Protein AF-A0A1F9V7P7-F1 (afdb_monomer)

Foldseek 3Di:
DPPPVVVVVVVVVVVVVVVVVVVVVPPDDDDDDDDDPPPPDPDPCQDLQEAEEEEQEQEPPPCPQDDDDVVLLVVLLQVLCVVVVLHHHPYYYYDPDLLVVLQVLQVDDLQHKYWYWHWDWDWDDDLFKTKIKIWIQIAIFHLFWDDDGLPDIQIDMDMDGDDNVLCPDVNSSVVVRVVVVVCSNVRSNVRSNSVVVSDDRPDCNRRPGDADCDDDPLSVVLVVCVVVVVLVSSLVSLVVVCVVVVQDLRSLQNNLNSCVSVLVLVSNLVSLVSSVVSVPDDPCVVPDDVVNSVSSNSSSSSNVVVVVVVPVPCPPDQQFEEEEAQEAEQEPDPCLSVQVSVLVQVVCVVLVHNYQDPVLLCVLCVVVVDDHLVCCVVDALQVSCVSSVGQWYWYWHDNYQFWIKIFIARSNVRDTPDIDIGGGHDDVVLVVLCVDPDPVSVVVRDDGDPPPPRPVRRPPDDDDDDD

Secondary structure (DSSP, 8-state):
--SHHHHHHHHHHHHHHHHHHHHHHS---PPP----GGG----TT--TT-EEEEEEE---TT-TT----HHHHHHHHHHHHHHTTS--EEEEEEESSHHHHHHHGGGS-TTSPEEEEEEEEEEEE-SSEEEEEEEEEEEEE-SSB--PPPSS-EEEEEEEE--GGGGSSHHHHHHHHHHHHHHHHHHHHHHHHHHHHHSPP--GGGG-B-----SSHHHHHHHHHHHTT-HHHHHHHHHHHHHH-TT-HHHHHHHHHHHHHTT-HHHHHHHHHHHHHHHTTSGGGGTS-HHHHHHHHHHHHHHHHHHHHTTSS----TT-EEEEPPPEE-SS-SSHHHHHHHHHHHHHHHTT-EEPPHHHHHHHHHHTT--SGGGGGGS-HHHHHHHHT-SEEEEEEEEETTEEEEEEEETTTTEEEEEEEEE----HHHHHHHHSS-HHHHHHS---------TTTTT--PPPP--

Sequence (467 aa):
MFCNNLFRKFFSSIWLTLFSGFCLLIGCAPRPAIEEQSLWKYSSNASTRDFHFVLLWNGKKNEKLYSMEPELLVRALGTECKRRGKGAMRSYQIVGSEDELIQWAPYWKPETPVLLADASMNVERSTSVWKAELKVDTRFQAFLFDVRPIKEPLRCVITKNVNPSDLKDDKGLSAWVEWVDQTNPILYQQFSSKFFSQADPFDKEFTDLLYYTGKTQGMKDAYQAAKSKDWSKAKQLWLKELEFNREDPVLNYNLSVAAQMLGEWDEAYAYDKKYLLNKGQGLAEIFSGMPLDKERIVMLQGLSSTFKNAKSKTIFNPDSKVAILPLENYTNDIHTPNAVREQLTLEASRLGFHIVPFDKVEELLRMQGFTDGGQLSATTPKELGKIVGAELLVMGEVESLRKCSLKLVHAPSGNIIFQKKVYGFVDPINWELRKQPDRRLQNEAKEIKIRLIAPDEFFYSWPRKYD

Structure (mmCIF, N/CA/C/O backbone):
data_AF-A0A1F9V7P7-F1
#
_entry.id   AF-A0A1F9V7P7-F1
#
loop_
_atom_site.group_PDB
_atom_site.id
_atom_site.type_symbol
_atom_site.label_atom_id
_atom_site.label_alt_id
_atom_site.label_comp_id
_atom_site.label_asym_id
_atom_site.label_entity_id
_atom_site.label_seq_id
_atom_site.pdbx_PDB_ins_code
_atom_site.Cartn_x
_atom_site.Cartn_y
_atom_site.Cartn_z
_atom_site.occupancy
_atom_site.B_iso_or_equiv
_atom_site.auth_seq_id
_atom_site.auth_comp_id
_atom_site.auth_asym_id
_atom_site.auth_atom_id
_atom_site.pdbx_PDB_model_num
ATOM 1 N N . MET A 1 1 ? 3.372 -50.568 47.529 1.00 49.88 1 MET A N 1
ATOM 2 C CA . MET A 1 1 ? 3.362 -50.013 46.153 1.00 49.88 1 MET A CA 1
ATOM 3 C C . MET A 1 1 ? 1.979 -49.983 45.477 1.00 49.88 1 MET A C 1
ATOM 5 O O . MET A 1 1 ? 1.914 -49.576 44.328 1.00 49.88 1 MET A O 1
ATOM 9 N N . PHE A 1 2 ? 0.866 -50.304 46.159 1.00 40.62 2 PHE A N 1
ATOM 10 C CA . PHE A 1 2 ? -0.479 -50.282 45.546 1.00 40.62 2 PHE A CA 1
ATOM 11 C C . PHE A 1 2 ? -1.341 -49.046 45.901 1.00 40.62 2 PHE A C 1
ATOM 13 O O . PHE A 1 2 ? -2.337 -48.789 45.236 1.00 40.62 2 PHE A O 1
ATOM 20 N N . CYS A 1 3 ? -0.930 -48.210 46.869 1.00 39.72 3 CYS A N 1
ATOM 21 C CA . CYS A 1 3 ? -1.701 -47.019 47.274 1.00 39.72 3 CYS A CA 1
ATOM 22 C C . CYS A 1 3 ? -1.410 -45.737 46.464 1.00 39.72 3 CYS A C 1
ATOM 24 O O . CYS A 1 3 ? -2.204 -44.803 46.509 1.00 39.72 3 CYS A O 1
ATOM 26 N N . ASN A 1 4 ? -0.328 -45.675 45.674 1.00 42.16 4 ASN A N 1
ATOM 27 C CA . ASN A 1 4 ? 0.051 -44.440 44.960 1.00 42.16 4 ASN A CA 1
ATOM 28 C C . ASN A 1 4 ? -0.693 -44.215 43.631 1.00 42.16 4 ASN A C 1
ATOM 30 O O . ASN A 1 4 ? -0.805 -43.078 43.173 1.00 42.16 4 ASN A O 1
ATOM 34 N N . ASN A 1 5 ? -1.242 -45.270 43.019 1.00 46.41 5 ASN A N 1
ATOM 35 C CA . ASN A 1 5 ? -1.953 -45.148 41.740 1.00 46.41 5 ASN A CA 1
ATOM 36 C C . ASN A 1 5 ? -3.441 -44.809 41.892 1.00 46.41 5 ASN A C 1
ATOM 38 O O . ASN A 1 5 ? -4.023 -44.239 40.969 1.00 46.41 5 ASN A O 1
ATOM 42 N N . LEU A 1 6 ? -4.048 -45.089 43.050 1.00 46.09 6 LEU A N 1
ATOM 43 C CA . LEU A 1 6 ? -5.435 -44.699 43.319 1.00 46.09 6 LEU A CA 1
ATOM 44 C C . LEU A 1 6 ? -5.536 -43.209 43.695 1.00 46.09 6 LEU A C 1
ATOM 46 O O . LEU A 1 6 ? -6.444 -42.519 43.241 1.00 46.09 6 LEU A O 1
ATOM 50 N N . PHE A 1 7 ? -4.543 -42.684 44.424 1.00 46.41 7 PHE A N 1
ATOM 51 C CA . PHE A 1 7 ? -4.510 -41.283 44.865 1.00 46.41 7 PHE A CA 1
ATOM 52 C C . PHE A 1 7 ? -4.285 -40.288 43.709 1.00 46.41 7 PHE A C 1
ATOM 54 O O . PHE A 1 7 ? -4.883 -39.214 43.686 1.00 46.41 7 PHE A O 1
ATOM 61 N N . ARG A 1 8 ? -3.493 -40.665 42.690 1.00 50.00 8 ARG A N 1
ATOM 62 C CA . ARG A 1 8 ? -3.279 -39.839 41.484 1.00 50.00 8 ARG A CA 1
ATOM 63 C C . ARG A 1 8 ? -4.497 -39.776 40.562 1.00 50.00 8 ARG A C 1
ATOM 65 O O . ARG A 1 8 ? -4.751 -38.726 39.981 1.00 50.00 8 ARG A O 1
ATOM 72 N N . LYS A 1 9 ? -5.264 -40.865 40.452 1.00 49.59 9 LYS A N 1
ATOM 73 C CA . LYS A 1 9 ? -6.486 -40.893 39.629 1.00 49.59 9 LYS A CA 1
ATOM 74 C C . LYS A 1 9 ? -7.656 -40.165 40.296 1.00 49.59 9 LYS A C 1
ATOM 76 O O . LYS A 1 9 ? -8.475 -39.580 39.598 1.00 49.59 9 LYS A O 1
ATOM 81 N N . PHE A 1 10 ? -7.700 -40.134 41.630 1.00 52.72 10 PHE A N 1
ATOM 82 C CA . PHE A 1 10 ? -8.746 -39.417 42.363 1.00 52.72 10 PHE A CA 1
ATOM 83 C C . PHE A 1 10 ? -8.578 -37.885 42.284 1.00 52.72 10 PHE A C 1
ATOM 85 O O . PHE A 1 10 ? -9.562 -37.166 42.127 1.00 52.72 10 PHE A O 1
ATOM 92 N N . PHE A 1 11 ? -7.338 -37.373 42.288 1.00 46.69 11 PHE A N 1
ATOM 93 C CA . PHE A 1 11 ? -7.081 -35.929 42.184 1.00 46.69 11 PHE A CA 1
ATOM 94 C C . PHE A 1 11 ? -7.181 -35.364 40.756 1.00 46.69 11 PHE A C 1
ATOM 96 O O . PHE A 1 11 ? -7.562 -34.204 40.606 1.00 46.69 11 PHE A O 1
ATOM 103 N N . SER A 1 12 ? -6.920 -36.151 39.702 1.00 46.44 12 SER A N 1
ATOM 104 C CA . SER A 1 12 ? -7.031 -35.645 38.322 1.00 46.44 12 SER A CA 1
ATOM 105 C C . SER A 1 12 ? -8.483 -35.439 37.879 1.00 46.44 12 SER A C 1
ATOM 107 O O . SER A 1 12 ? -8.771 -34.476 37.173 1.00 46.44 12 SER A O 1
ATOM 109 N N . SER A 1 13 ? -9.415 -36.290 38.323 1.00 42.38 13 SER A N 1
ATOM 110 C CA . SER A 1 13 ? -10.841 -36.138 37.993 1.00 42.38 13 SER A CA 1
ATOM 111 C C . SER A 1 13 ? -11.510 -34.985 38.746 1.00 42.38 13 SER A C 1
ATOM 113 O O . SER A 1 13 ? -12.376 -34.318 38.181 1.00 42.38 13 SER A O 1
ATOM 115 N N . ILE A 1 14 ? -11.084 -34.688 39.978 1.00 50.19 14 ILE A N 1
ATOM 116 C CA . ILE A 1 14 ? -11.614 -33.549 40.746 1.00 50.19 14 ILE A CA 1
ATOM 117 C C . ILE A 1 14 ? -11.108 -32.218 40.168 1.00 50.19 14 ILE A C 1
ATOM 119 O O . ILE A 1 14 ? -11.886 -31.274 40.047 1.00 50.19 14 ILE A O 1
ATOM 123 N N . TRP A 1 15 ? -9.854 -32.155 39.702 1.00 47.75 15 TRP A N 1
ATOM 124 C CA . TRP A 1 15 ? -9.321 -30.957 39.042 1.00 47.75 15 TRP A CA 1
ATOM 125 C C . TRP A 1 15 ? -9.962 -30.687 37.677 1.00 47.75 15 TRP A C 1
ATOM 127 O O . TRP A 1 15 ? -10.290 -29.544 37.376 1.00 47.75 15 TRP A O 1
ATOM 137 N N . LEU A 1 16 ? -10.216 -31.726 36.874 1.00 44.62 16 LEU A N 1
ATOM 138 C CA . LEU A 1 16 ? -10.883 -31.574 35.576 1.00 44.62 16 LEU A CA 1
ATOM 139 C C . LEU A 1 16 ? -12.342 -31.131 35.713 1.00 44.62 16 LEU A C 1
ATOM 141 O O . LEU A 1 16 ? -12.786 -30.300 34.928 1.00 44.62 16 LEU A O 1
ATOM 145 N N . THR A 1 17 ? -13.052 -31.603 36.742 1.00 47.19 17 THR A N 1
ATOM 146 C CA . THR A 1 17 ? -14.457 -31.222 36.968 1.00 47.19 17 THR A CA 1
ATOM 147 C C . THR A 1 17 ? -14.577 -29.788 37.506 1.00 47.19 17 THR A C 1
ATOM 149 O O . THR A 1 17 ? -15.454 -29.034 37.078 1.00 47.19 17 THR A O 1
ATOM 152 N N . LEU A 1 18 ? -13.650 -29.362 38.377 1.00 45.12 18 LEU A N 1
ATOM 153 C CA . LEU A 1 18 ? -13.597 -27.986 38.889 1.00 45.12 18 LEU A CA 1
ATOM 154 C C . LEU A 1 18 ? -13.112 -26.982 37.829 1.00 45.12 18 LEU A C 1
ATOM 156 O O . LEU A 1 18 ? -13.613 -25.860 37.780 1.00 45.12 18 LEU A O 1
ATOM 160 N N . PHE A 1 19 ? -12.216 -27.389 36.924 1.00 46.78 19 PHE A N 1
ATOM 161 C CA . PHE A 1 19 ? -11.750 -26.534 35.828 1.00 46.78 19 PHE A CA 1
ATOM 162 C C . PHE A 1 19 ? -12.797 -26.401 34.707 1.00 46.78 19 PHE A C 1
ATOM 164 O O . PHE A 1 19 ? -12.986 -25.311 34.171 1.00 46.78 19 PHE A O 1
ATOM 171 N N . SER A 1 20 ? -13.568 -27.460 34.415 1.00 41.69 20 SER A N 1
ATOM 172 C CA . SER A 1 20 ? -14.703 -27.376 33.480 1.00 41.69 20 SER A CA 1
ATOM 173 C C . SER A 1 20 ? -15.860 -26.522 34.012 1.00 41.69 20 SER A C 1
ATOM 175 O O . SER A 1 20 ? -16.519 -25.837 33.232 1.00 41.69 20 SER A O 1
ATOM 177 N N . GLY A 1 21 ? -16.075 -26.499 35.335 1.00 38.75 21 GLY A N 1
ATOM 178 C CA . GLY A 1 21 ? -17.023 -25.579 35.974 1.00 38.75 21 GLY A CA 1
ATOM 179 C C . GLY A 1 21 ? -16.557 -24.120 35.924 1.00 38.75 21 GLY A C 1
ATOM 180 O O . GLY A 1 21 ? -17.371 -23.221 35.722 1.00 38.75 21 GLY A O 1
ATOM 181 N N . PHE A 1 22 ? -15.244 -23.886 36.020 1.00 44.03 22 PHE A N 1
ATOM 182 C CA . PHE A 1 22 ? -14.651 -22.554 35.899 1.00 44.03 22 PHE A CA 1
ATOM 183 C C . PHE A 1 22 ? -14.792 -21.997 34.475 1.00 44.03 22 PHE A C 1
ATOM 185 O O . PHE A 1 22 ? -15.187 -20.849 34.320 1.00 44.03 22 PHE A O 1
ATOM 192 N N . CYS A 1 23 ? -14.596 -22.809 33.429 1.00 38.44 23 CYS A N 1
ATOM 193 C CA . CYS A 1 23 ? -14.748 -22.367 32.035 1.00 38.44 23 CYS A CA 1
ATOM 194 C C . CYS A 1 23 ? -16.195 -22.020 31.629 1.00 38.44 23 CYS A C 1
ATOM 196 O O . CYS A 1 23 ? -16.386 -21.177 30.753 1.00 38.44 23 CYS A O 1
ATOM 198 N N . LEU A 1 24 ? -17.211 -22.602 32.277 1.00 38.84 24 LEU A N 1
ATOM 199 C CA . LEU A 1 24 ? -18.619 -22.241 32.051 1.00 38.84 24 LEU A CA 1
ATOM 200 C C . LEU A 1 24 ? -19.017 -20.909 32.717 1.00 38.84 24 LEU A C 1
ATOM 202 O O . LEU A 1 24 ? -19.968 -20.275 32.267 1.00 38.84 24 LEU A O 1
ATOM 206 N N . LEU A 1 25 ? -18.274 -20.448 33.731 1.00 35.38 25 LEU A N 1
ATOM 207 C CA . LEU A 1 25 ? -18.509 -19.168 34.415 1.00 35.38 25 LEU A CA 1
ATOM 208 C C . LEU A 1 25 ? -17.874 -17.955 33.708 1.00 35.38 25 LEU A C 1
ATOM 210 O O . LEU A 1 25 ? -18.268 -16.829 33.993 1.00 35.38 25 LEU A O 1
ATOM 214 N N . ILE A 1 26 ? -16.936 -18.161 32.774 1.00 39.16 26 ILE A N 1
ATOM 215 C CA . ILE A 1 26 ? -16.194 -17.073 32.093 1.00 39.16 26 ILE A CA 1
ATOM 216 C C . ILE A 1 26 ? -16.695 -16.756 30.677 1.00 39.16 26 ILE A C 1
ATOM 218 O O . ILE A 1 26 ? -16.089 -15.944 29.989 1.00 39.16 26 ILE A O 1
ATOM 222 N N . GLY A 1 27 ? -17.787 -17.374 30.213 1.00 34.53 27 GLY A N 1
ATOM 223 C CA . GLY A 1 27 ? -18.498 -16.930 29.003 1.00 34.53 27 GLY A CA 1
ATOM 224 C C . GLY A 1 27 ? -17.702 -16.917 27.686 1.00 34.53 27 GLY A C 1
ATOM 225 O O . GLY A 1 27 ? -18.160 -16.326 26.712 1.00 34.53 27 GLY A O 1
ATOM 226 N N . CYS A 1 28 ? -16.543 -17.571 27.601 1.00 32.53 28 CYS A N 1
ATOM 227 C CA . CYS A 1 28 ? -15.714 -17.560 26.394 1.00 32.53 28 CYS A CA 1
ATOM 228 C C . CYS A 1 28 ? -16.004 -18.773 25.504 1.00 32.53 28 CYS A C 1
ATOM 230 O O . CYS A 1 28 ? -15.264 -19.755 25.505 1.00 32.53 28 CYS A O 1
ATOM 232 N N . ALA A 1 29 ? -17.066 -18.688 24.705 1.00 35.16 29 ALA A N 1
ATOM 233 C CA . ALA A 1 29 ? -17.237 -19.541 23.532 1.00 35.16 29 ALA A CA 1
ATOM 234 C C . ALA A 1 29 ? -17.010 -18.704 22.262 1.00 35.16 29 ALA A C 1
ATOM 236 O O . ALA A 1 29 ? -17.856 -17.868 21.937 1.00 35.16 29 ALA A O 1
ATOM 237 N N . PRO A 1 30 ? -15.920 -18.904 21.500 1.00 32.03 30 PRO A N 1
ATOM 238 C CA . PRO A 1 30 ? -15.837 -18.346 20.161 1.00 32.03 30 PRO A CA 1
ATOM 239 C C . PRO A 1 30 ? -16.685 -19.201 19.209 1.00 32.03 30 PRO A C 1
ATOM 241 O O . PRO A 1 30 ? -16.430 -20.390 19.020 1.00 32.03 30 PRO A O 1
ATOM 244 N N . ARG A 1 31 ? -17.706 -18.590 18.595 1.00 32.03 31 ARG A N 1
ATOM 245 C CA . ARG A 1 31 ? -18.337 -19.118 17.375 1.00 32.03 31 ARG A CA 1
ATOM 246 C C . ARG A 1 31 ? -17.519 -18.690 16.150 1.00 32.03 31 ARG A C 1
ATOM 248 O O . ARG A 1 31 ? -17.017 -17.565 16.135 1.00 32.03 31 ARG A O 1
ATOM 255 N N . PRO A 1 32 ? -17.416 -19.536 15.113 1.00 32.66 32 PRO A N 1
ATOM 256 C CA . PRO A 1 32 ? -16.751 -19.187 13.871 1.00 32.66 32 PRO A CA 1
ATOM 257 C C . PRO A 1 32 ? -17.711 -18.418 12.956 1.00 32.66 32 PRO A C 1
ATOM 259 O O . PRO A 1 32 ? -18.869 -18.796 12.789 1.00 32.66 32 PRO A O 1
ATOM 262 N N . ALA A 1 33 ? -17.204 -17.366 12.326 1.00 26.77 33 ALA A N 1
ATOM 263 C CA . ALA A 1 33 ? -17.744 -16.831 11.083 1.00 26.77 33 ALA A CA 1
ATOM 264 C C . ALA A 1 33 ? -16.578 -16.220 10.297 1.00 26.77 33 ALA A C 1
ATOM 266 O O . ALA A 1 33 ? -16.332 -15.018 10.347 1.00 26.77 33 ALA A O 1
ATOM 267 N N . ILE A 1 34 ? -15.812 -17.073 9.618 1.00 29.78 34 ILE A N 1
ATOM 268 C CA . ILE A 1 34 ? -15.002 -16.647 8.477 1.00 29.78 34 ILE A CA 1
ATOM 269 C C . ILE A 1 34 ? -15.534 -17.440 7.294 1.00 29.78 34 ILE A C 1
ATOM 271 O O . ILE A 1 34 ? -15.345 -18.648 7.192 1.00 29.78 34 ILE A O 1
ATOM 275 N N . GLU A 1 35 ? -16.290 -16.725 6.472 1.00 26.50 35 GLU A N 1
ATOM 276 C CA . GLU A 1 35 ? -16.772 -17.149 5.167 1.00 26.50 35 GLU A CA 1
ATOM 277 C C . GLU A 1 35 ? -15.556 -17.378 4.247 1.00 26.50 35 GLU A C 1
ATOM 279 O O . GLU A 1 35 ? -14.626 -16.568 4.217 1.00 26.50 35 GLU A O 1
ATOM 284 N N . GLU A 1 36 ? -15.549 -18.515 3.553 1.00 27.83 36 GLU A N 1
ATOM 285 C CA . GLU A 1 36 ? -14.492 -19.008 2.665 1.00 27.83 36 GLU A CA 1
ATOM 286 C C . 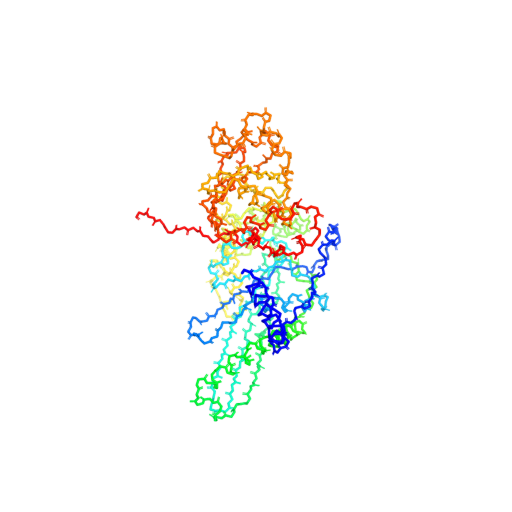GLU A 1 36 ? -13.970 -17.981 1.638 1.00 27.83 36 GLU A C 1
ATOM 288 O O . GLU A 1 36 ? -14.723 -17.353 0.89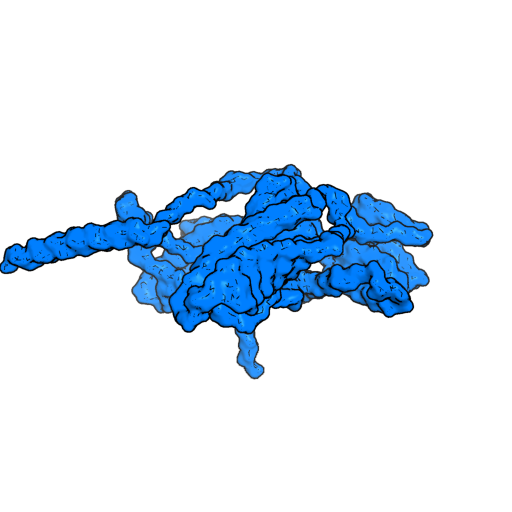7 1.00 27.83 36 GLU A O 1
ATOM 293 N N . GLN A 1 37 ? -12.642 -17.925 1.486 1.00 34.97 37 GLN A N 1
ATOM 294 C CA . GLN A 1 37 ? -11.933 -17.241 0.392 1.00 34.97 37 GLN A CA 1
ATOM 295 C C . GLN A 1 37 ? -11.976 -18.001 -0.955 1.00 34.97 37 GLN A C 1
ATOM 297 O O . GLN A 1 37 ? -11.392 -17.540 -1.935 1.00 34.97 37 GLN A O 1
ATOM 302 N N . SER A 1 38 ? -12.690 -19.129 -1.059 1.00 27.91 38 SER A N 1
ATOM 303 C CA . SER A 1 38 ? -12.769 -19.952 -2.282 1.00 27.91 38 SER A CA 1
ATOM 304 C C . SER A 1 38 ? -13.560 -19.306 -3.439 1.00 27.91 38 SER A C 1
ATOM 306 O O . SER A 1 38 ? -13.638 -19.871 -4.529 1.00 27.91 38 SER A O 1
ATOM 308 N N . LEU A 1 39 ? -14.085 -18.087 -3.254 1.00 27.25 39 LEU A N 1
ATOM 309 C CA . LEU A 1 39 ? -14.784 -17.307 -4.286 1.00 27.25 39 LEU A CA 1
ATOM 310 C C . LEU A 1 39 ? -13.905 -16.304 -5.054 1.00 27.25 39 LEU A C 1
ATOM 312 O O . LEU A 1 39 ? -14.425 -15.562 -5.888 1.00 27.25 39 LEU A O 1
ATOM 316 N N . TRP A 1 40 ? -12.582 -16.305 -4.864 1.00 33.41 40 TRP A N 1
ATOM 317 C CA . TRP A 1 40 ? -11.662 -15.574 -5.746 1.00 33.41 40 TRP A CA 1
ATOM 318 C C . TRP A 1 40 ? -11.525 -16.292 -7.098 1.00 33.41 40 TRP A C 1
ATOM 320 O O . TRP A 1 40 ? -10.512 -16.907 -7.415 1.00 33.41 40 TRP A O 1
ATOM 330 N N . LYS A 1 41 ? -12.563 -16.199 -7.932 1.00 25.28 41 LYS A N 1
ATOM 331 C CA . LYS A 1 41 ? -12.388 -16.242 -9.384 1.00 25.28 41 LYS A CA 1
ATOM 332 C C . LYS A 1 41 ? -12.164 -14.811 -9.843 1.00 25.28 41 LYS A C 1
ATOM 334 O O . LYS A 1 41 ? -12.957 -13.936 -9.500 1.00 25.28 41 LYS A O 1
ATOM 339 N N . TYR A 1 42 ? -11.110 -14.582 -10.626 1.00 33.31 42 TYR A N 1
ATOM 340 C CA . TYR A 1 42 ? -10.970 -13.372 -11.431 1.00 33.31 42 TYR A CA 1
ATOM 341 C C . TYR A 1 42 ? -12.283 -13.142 -12.181 1.00 33.31 42 TYR A C 1
ATOM 343 O O . TYR A 1 42 ? -12.605 -13.829 -13.148 1.00 33.31 42 TYR A O 1
ATOM 351 N N . SER A 1 43 ? -13.067 -12.195 -11.685 1.00 31.80 43 SER A N 1
ATOM 352 C CA . SER A 1 43 ? -14.202 -11.659 -12.398 1.00 31.80 43 SER A CA 1
ATOM 353 C C . SER A 1 43 ? -13.643 -10.535 -13.252 1.00 31.80 43 SER A C 1
ATOM 355 O O . SER A 1 43 ? -13.304 -9.467 -12.745 1.00 31.80 43 SER A O 1
ATOM 357 N N . SER A 1 44 ? -13.578 -10.747 -14.563 1.00 33.81 44 SER A N 1
ATOM 358 C CA . SER A 1 44 ? -13.454 -9.662 -15.544 1.00 33.81 44 SER A CA 1
ATOM 359 C C . SER A 1 44 ? -14.616 -8.649 -15.459 1.00 33.81 44 SER A C 1
ATOM 361 O O . SER A 1 44 ? -14.599 -7.646 -16.163 1.00 33.81 44 SER A O 1
ATOM 363 N N . ASN A 1 45 ? -15.581 -8.870 -14.551 1.00 34.75 45 ASN A N 1
ATOM 364 C CA . ASN A 1 45 ? -16.649 -7.959 -14.150 1.00 34.75 45 ASN A CA 1
ATOM 365 C C . ASN A 1 45 ? -16.407 -7.328 -12.762 1.00 34.75 45 ASN A C 1
ATOM 367 O O . ASN A 1 45 ? -17.370 -7.145 -12.014 1.00 34.75 45 ASN A O 1
ATOM 371 N N . ALA A 1 46 ? -15.165 -7.028 -12.358 1.00 40.16 46 ALA A N 1
ATOM 372 C CA . ALA A 1 46 ? -14.940 -6.199 -11.170 1.00 40.16 46 ALA A CA 1
ATOM 373 C C . ALA A 1 46 ? -15.686 -4.867 -11.360 1.00 40.16 46 ALA A C 1
ATOM 375 O O . ALA A 1 46 ? -15.303 -4.034 -12.183 1.00 40.16 46 ALA A O 1
ATOM 376 N N . SER A 1 47 ? -16.816 -4.704 -10.667 1.00 46.94 47 SER A N 1
ATOM 377 C CA . SER A 1 47 ? -17.605 -3.478 -10.748 1.00 46.94 47 SER A CA 1
ATOM 378 C C . SER A 1 47 ? -16.739 -2.312 -10.267 1.00 46.94 47 SER A C 1
ATOM 380 O O . SER A 1 47 ? -15.949 -2.480 -9.343 1.00 46.94 47 SER A O 1
ATOM 382 N N . THR A 1 48 ? -16.881 -1.141 -10.880 1.00 50.59 48 THR A N 1
ATOM 383 C CA . THR A 1 48 ? -16.115 0.102 -10.651 1.00 50.59 48 THR A CA 1
ATOM 384 C C . THR A 1 48 ? -16.273 0.718 -9.246 1.00 50.59 48 THR A C 1
ATOM 386 O O . THR A 1 48 ? -16.231 1.933 -9.110 1.00 50.59 48 THR A O 1
ATOM 389 N N . ARG A 1 49 ? -16.531 -0.083 -8.207 1.00 60.66 49 ARG A N 1
ATOM 390 C CA . ARG A 1 49 ? -16.899 0.358 -6.851 1.00 60.66 49 ARG A CA 1
ATOM 391 C C . ARG A 1 49 ? -15.854 0.020 -5.786 1.00 60.66 49 ARG A C 1
ATOM 393 O O . ARG A 1 49 ? -16.102 0.212 -4.602 1.00 60.66 49 ARG A O 1
ATOM 400 N N . ASP A 1 50 ? -14.711 -0.522 -6.177 1.00 75.62 50 ASP A N 1
ATOM 401 C CA . ASP A 1 50 ? -13.674 -0.912 -5.227 1.00 75.62 50 ASP A CA 1
ATOM 402 C C . ASP A 1 50 ? -12.772 0.279 -4.859 1.00 75.62 50 ASP A C 1
ATOM 404 O O . ASP A 1 50 ? -12.452 1.093 -5.723 1.00 75.62 50 ASP A O 1
ATOM 408 N N . PHE A 1 51 ? -12.331 0.370 -3.599 1.00 78.00 51 PHE A N 1
ATOM 409 C CA . PHE A 1 51 ? -11.442 1.443 -3.122 1.00 78.00 51 PHE A CA 1
ATOM 410 C C . PHE A 1 51 ? -10.386 0.948 -2.120 1.00 78.00 51 PHE A C 1
ATOM 412 O O . PHE A 1 51 ? -10.552 -0.098 -1.480 1.00 78.00 51 PHE A O 1
ATOM 419 N N . HIS A 1 52 ? -9.304 1.717 -1.977 1.00 81.25 52 HIS A N 1
ATOM 420 C CA . HIS A 1 52 ? -8.325 1.591 -0.894 1.00 81.25 52 HIS A CA 1
ATOM 421 C C . HIS A 1 52 ? -8.740 2.501 0.268 1.00 81.25 52 HIS A C 1
ATOM 423 O O . HIS A 1 52 ? -9.132 3.643 0.043 1.00 81.25 52 HIS A O 1
ATOM 429 N N . PHE A 1 53 ? -8.681 2.017 1.507 1.00 84.25 53 PHE A N 1
ATOM 430 C CA . PHE A 1 53 ? -9.025 2.815 2.688 1.00 84.25 53 PHE A CA 1
ATOM 431 C C . PHE A 1 53 ? -7.775 3.191 3.478 1.00 84.25 53 PHE A C 1
ATOM 433 O O . PHE A 1 53 ? -6.993 2.323 3.838 1.00 84.25 53 PHE A O 1
ATOM 440 N N . VAL A 1 54 ? -7.588 4.462 3.805 1.00 84.50 54 VAL A N 1
ATOM 441 C CA . VAL A 1 54 ? -6.455 4.904 4.619 1.00 84.50 54 VAL A CA 1
ATOM 442 C C . VAL A 1 54 ? -6.984 5.641 5.833 1.00 84.50 54 VAL A C 1
ATOM 444 O O . VAL A 1 54 ? -7.662 6.655 5.711 1.00 84.50 54 VAL A O 1
ATOM 447 N N . LEU A 1 55 ? -6.677 5.121 7.014 1.00 84.94 55 LEU A N 1
ATOM 448 C CA . LEU A 1 55 ? -7.047 5.708 8.291 1.00 84.94 55 LEU A CA 1
ATOM 449 C C . LEU A 1 55 ? -5.842 6.450 8.867 1.00 84.94 55 LEU A C 1
ATOM 451 O O . LEU A 1 55 ? -4.894 5.826 9.341 1.00 84.94 55 LEU A O 1
ATOM 455 N N . LEU A 1 56 ? -5.895 7.778 8.843 1.00 83.00 56 LEU A N 1
ATOM 456 C CA . LEU A 1 56 ? -5.032 8.629 9.653 1.00 83.00 56 LEU A CA 1
ATOM 457 C C . LEU A 1 56 ? -5.572 8.592 11.079 1.00 83.00 56 LEU A C 1
ATOM 459 O O . LEU A 1 56 ? -6.635 9.138 11.370 1.00 83.00 56 LEU A O 1
ATOM 463 N N . TRP A 1 57 ? -4.869 7.889 11.962 1.00 85.38 57 TRP A N 1
ATOM 464 C CA . TRP A 1 57 ? -5.272 7.748 13.354 1.00 85.38 57 TRP A CA 1
ATOM 465 C C . TRP A 1 57 ? -4.413 8.644 14.240 1.00 85.38 57 TRP A C 1
ATOM 467 O O . TRP A 1 57 ? -3.380 8.235 14.773 1.00 85.38 57 TRP A O 1
ATOM 477 N N . ASN A 1 58 ? -4.881 9.876 14.444 1.00 75.12 58 ASN A N 1
ATOM 478 C CA . ASN A 1 58 ? -4.265 10.845 15.348 1.00 75.12 58 ASN A CA 1
ATOM 479 C C . ASN A 1 58 ? -4.646 10.555 16.809 1.00 75.12 58 ASN A C 1
ATOM 481 O O . ASN A 1 58 ? -5.183 11.401 17.530 1.00 75.12 58 ASN A O 1
ATOM 485 N N . GLY A 1 59 ? -4.379 9.333 17.273 1.00 66.88 59 GLY A N 1
ATOM 486 C CA . GLY A 1 59 ? -4.485 8.996 18.685 1.00 66.88 59 GLY A CA 1
ATOM 487 C C . GLY A 1 59 ? -3.454 9.807 19.465 1.00 66.88 59 GLY A C 1
ATOM 488 O O . GLY A 1 59 ? -2.266 9.482 19.455 1.00 66.88 59 GLY A O 1
ATOM 489 N N . LYS A 1 60 ? -3.868 10.887 20.140 1.00 58.22 60 LYS A N 1
ATOM 490 C CA . LYS A 1 60 ? -2.961 11.606 21.042 1.00 58.22 60 LYS A CA 1
ATOM 491 C C . LYS A 1 60 ? -2.432 10.608 22.074 1.00 58.22 60 LYS A C 1
ATOM 493 O O . LYS A 1 60 ? -3.203 10.054 22.849 1.00 58.22 60 LYS A O 1
ATOM 498 N N . LYS A 1 61 ? -1.104 10.463 22.153 1.00 47.41 61 LYS A N 1
ATOM 499 C CA . LYS A 1 61 ? -0.356 9.668 23.158 1.00 47.41 61 LYS A CA 1
ATOM 500 C C . LYS A 1 61 ? -0.703 9.963 24.632 1.00 47.41 61 LYS A C 1
ATOM 502 O O . LYS A 1 61 ? -0.135 9.335 25.522 1.00 47.41 61 LYS A O 1
ATOM 507 N N . ASN A 1 62 ? -1.581 10.926 24.909 1.00 41.41 62 ASN A N 1
ATOM 508 C CA . ASN A 1 62 ? -1.859 11.425 26.251 1.00 41.41 62 ASN A CA 1
ATOM 509 C C . ASN A 1 62 ? -2.919 10.629 27.022 1.00 41.41 62 ASN A C 1
ATOM 511 O O . ASN A 1 62 ? -3.070 10.861 28.218 1.00 41.41 62 ASN A O 1
ATOM 515 N N . GLU A 1 63 ? -3.597 9.657 26.415 1.00 50.00 63 GLU A N 1
ATOM 516 C CA . GLU A 1 63 ? -4.582 8.839 27.128 1.00 50.00 63 GLU A CA 1
ATOM 517 C C . GLU A 1 63 ? -4.007 7.459 27.455 1.00 50.00 63 GLU A C 1
ATOM 519 O O . GLU A 1 63 ? -4.278 6.463 26.801 1.00 50.00 63 GLU A O 1
ATOM 524 N N . LYS A 1 64 ? -3.214 7.385 28.533 1.00 50.50 64 LYS A N 1
ATOM 525 C CA . LYS A 1 64 ? -2.727 6.114 29.113 1.00 50.50 64 LYS A CA 1
ATOM 526 C C . LYS A 1 64 ? -3.842 5.160 29.566 1.00 50.50 64 LYS A C 1
ATOM 528 O O . LYS A 1 64 ? -3.543 4.054 30.000 1.00 50.50 64 LYS A O 1
ATOM 533 N N . LEU A 1 65 ? -5.095 5.602 29.543 1.00 52.00 65 LEU A N 1
ATOM 534 C CA . LEU A 1 65 ? -6.215 4.868 30.110 1.00 52.00 65 LEU A CA 1
ATOM 535 C C . LEU A 1 65 ? -6.970 4.031 29.062 1.00 52.00 65 LEU A C 1
ATOM 537 O O . LEU A 1 65 ? -7.650 3.095 29.464 1.00 52.00 65 LEU A O 1
ATOM 541 N N . TYR A 1 66 ? -6.835 4.324 27.756 1.00 60.62 66 TYR A N 1
ATOM 542 C CA . TYR A 1 66 ? -7.604 3.664 26.689 1.00 60.62 66 TYR A CA 1
ATOM 543 C C . TYR A 1 66 ? -6.785 3.444 25.428 1.00 60.62 66 TYR A C 1
ATOM 545 O O . TYR A 1 66 ? -6.215 4.377 24.872 1.00 60.62 66 TYR A O 1
ATOM 553 N N . SER A 1 67 ? -6.797 2.208 24.937 1.00 61.00 67 SER A N 1
ATOM 554 C CA . SER A 1 67 ? -6.278 1.855 23.620 1.00 61.00 67 SER A CA 1
ATOM 555 C C . SER A 1 67 ? -7.435 1.333 22.787 1.00 61.00 67 SER A C 1
ATOM 557 O O . SER A 1 67 ? -7.806 0.170 22.898 1.00 61.00 67 SER A O 1
ATOM 559 N N . MET A 1 68 ? -8.018 2.192 21.956 1.00 69.50 68 MET A N 1
ATOM 560 C C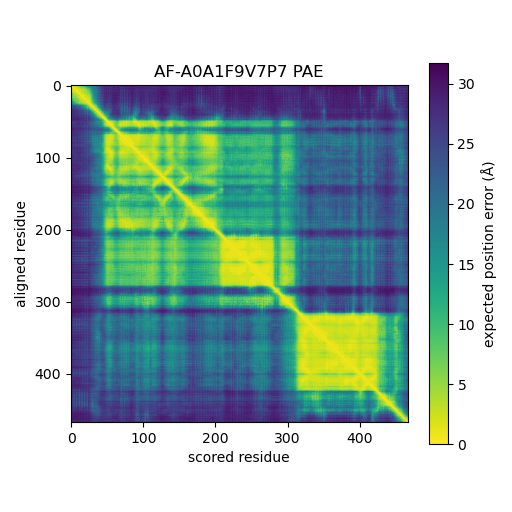A . MET A 1 68 ? -8.901 1.705 20.902 1.00 69.50 68 MET A CA 1
ATOM 561 C C . MET A 1 68 ? -8.095 1.004 19.807 1.00 69.50 68 MET A C 1
ATOM 563 O O . MET A 1 68 ? -6.987 1.430 19.486 1.00 69.50 68 MET A O 1
ATOM 567 N N . GLU A 1 69 ? -8.679 -0.047 19.230 1.00 82.81 69 GLU A N 1
ATOM 568 C CA . GLU A 1 69 ? -8.130 -0.787 18.090 1.00 82.81 69 GLU A CA 1
ATOM 569 C C . GLU A 1 69 ? -8.665 -0.176 16.779 1.00 82.81 69 GLU A C 1
ATOM 571 O O . GLU A 1 69 ? -9.805 -0.464 16.393 1.00 82.81 69 GLU A O 1
ATOM 576 N N . PRO A 1 70 ? -7.902 0.684 16.076 1.00 83.38 70 PRO A N 1
ATOM 577 C CA . PRO A 1 70 ? -8.340 1.288 14.813 1.00 83.38 70 PRO A CA 1
ATOM 578 C C . PRO A 1 70 ? -8.743 0.243 13.750 1.00 83.38 70 PRO A C 1
ATOM 580 O O . PRO A 1 70 ? -9.588 0.510 12.894 1.00 83.38 70 PRO A O 1
ATOM 583 N N . GLU A 1 71 ? -8.233 -0.985 13.842 1.00 84.19 71 GLU A N 1
ATOM 584 C CA . GLU A 1 71 ? -8.611 -2.131 13.014 1.00 84.19 71 GLU A CA 1
ATOM 585 C C . GLU A 1 71 ? -10.097 -2.496 13.133 1.00 84.19 71 GLU A C 1
ATOM 587 O O . GLU A 1 71 ? -10.711 -2.935 12.158 1.00 84.19 71 GLU A O 1
ATOM 592 N N . LEU A 1 72 ? -10.704 -2.320 14.308 1.00 83.00 72 LEU A N 1
ATOM 593 C CA . LEU A 1 72 ? -12.126 -2.593 14.509 1.00 83.00 72 LEU A CA 1
ATOM 594 C C . LEU A 1 72 ? -13.002 -1.566 13.780 1.00 83.00 72 LEU A C 1
ATOM 596 O O . LEU A 1 72 ? -14.012 -1.949 13.183 1.00 83.00 72 LEU A O 1
ATOM 600 N N . LEU A 1 73 ? -12.593 -0.293 13.754 1.00 83.69 73 LEU A N 1
ATOM 601 C CA . LEU A 1 73 ? -13.262 0.747 12.967 1.00 83.69 73 LEU A CA 1
ATOM 602 C C . LEU A 1 73 ? -13.202 0.421 11.471 1.00 83.69 73 LEU A C 1
ATOM 604 O O . LEU A 1 73 ? -14.226 0.461 10.785 1.00 83.69 73 LEU A O 1
ATOM 608 N N . VAL A 1 74 ? -12.024 0.038 10.975 1.00 84.88 74 VAL A N 1
ATOM 609 C CA . VAL A 1 74 ? -11.840 -0.393 9.583 1.00 84.88 74 VAL A CA 1
ATOM 610 C C . VAL A 1 74 ? -12.753 -1.577 9.250 1.00 84.88 74 VAL A C 1
ATOM 612 O O . VAL A 1 74 ? -13.445 -1.556 8.231 1.00 84.88 74 VAL A O 1
ATOM 615 N N . ARG A 1 75 ? -12.808 -2.605 10.109 1.00 85.94 75 ARG A N 1
ATOM 616 C CA . ARG A 1 75 ? -13.682 -3.775 9.901 1.00 85.94 75 ARG A CA 1
ATOM 617 C C . ARG A 1 75 ? -15.158 -3.396 9.867 1.00 85.94 75 ARG A C 1
ATOM 619 O O . ARG A 1 75 ? -15.892 -3.908 9.018 1.00 85.94 75 ARG A O 1
ATOM 626 N N . ALA A 1 76 ? -15.594 -2.508 10.759 1.00 84.12 76 ALA A N 1
ATOM 627 C CA . ALA A 1 76 ? -16.965 -2.009 10.767 1.00 84.12 76 ALA A CA 1
ATOM 628 C C . ALA A 1 76 ? -17.290 -1.275 9.457 1.00 84.12 76 ALA A C 1
ATOM 630 O O . ALA A 1 76 ? -18.312 -1.556 8.832 1.00 84.12 76 ALA A O 1
ATOM 631 N N . LEU A 1 77 ? -16.383 -0.413 8.984 1.00 84.69 77 LEU A N 1
ATOM 632 C CA . LEU A 1 77 ? -16.520 0.280 7.703 1.00 84.69 77 LEU A CA 1
ATOM 633 C C . LEU A 1 77 ? -16.568 -0.688 6.514 1.00 84.69 77 LEU A C 1
ATOM 635 O O . LEU A 1 77 ? -17.449 -0.566 5.667 1.00 84.69 77 LEU A O 1
ATOM 639 N N . GLY A 1 78 ? -15.675 -1.676 6.456 1.00 83.94 78 GLY A N 1
ATOM 640 C CA . GLY A 1 78 ? -15.667 -2.683 5.391 1.00 83.94 78 GLY A CA 1
ATOM 641 C C . GLY A 1 78 ? -16.952 -3.515 5.357 1.00 83.94 78 GLY A C 1
ATOM 642 O O . GLY A 1 78 ? -17.541 -3.712 4.291 1.00 83.94 78 GLY A O 1
ATOM 643 N N . THR A 1 79 ? -17.428 -3.941 6.530 1.00 86.62 79 THR A N 1
ATOM 644 C CA . THR A 1 79 ? -18.678 -4.703 6.676 1.00 86.62 79 THR A CA 1
ATOM 645 C C . THR A 1 79 ? -19.875 -3.889 6.198 1.00 86.62 79 THR A C 1
ATOM 647 O O . THR A 1 79 ? -20.690 -4.377 5.415 1.00 86.62 79 THR A O 1
ATOM 650 N N . GLU A 1 80 ? -19.968 -2.633 6.629 1.00 86.94 80 GLU A N 1
ATOM 651 C CA . GLU A 1 80 ? -21.084 -1.758 6.291 1.00 86.94 80 GLU A CA 1
ATOM 652 C C . GLU A 1 80 ? -21.085 -1.353 4.810 1.00 86.94 80 GLU A C 1
ATOM 654 O O . GLU A 1 80 ? -22.145 -1.332 4.178 1.00 86.94 80 GLU A O 1
ATOM 659 N N . CYS A 1 81 ? -19.903 -1.111 4.232 1.00 83.81 81 CYS A N 1
ATOM 660 C CA . CYS A 1 81 ? -19.724 -0.857 2.804 1.00 83.81 81 CYS A CA 1
ATOM 661 C C . CYS A 1 81 ? -20.304 -2.001 1.959 1.00 83.81 81 CYS A C 1
ATOM 663 O O . CYS A 1 81 ? -21.165 -1.778 1.098 1.00 83.81 81 CYS A O 1
ATOM 665 N N . LYS A 1 82 ? -19.888 -3.239 2.279 1.00 83.94 82 LYS A N 1
ATOM 666 C CA . LYS A 1 82 ? -20.366 -4.466 1.626 1.00 83.94 82 LYS A CA 1
ATOM 667 C C . LYS A 1 82 ? -21.875 -4.619 1.813 1.00 83.94 82 LYS A C 1
ATOM 669 O O . LYS A 1 82 ? -22.594 -4.832 0.840 1.00 83.94 82 LYS A O 1
ATOM 674 N N . ARG A 1 83 ? -22.372 -4.450 3.046 1.00 87.12 83 ARG A N 1
ATOM 675 C CA . ARG A 1 83 ? -23.798 -4.586 3.395 1.00 87.12 83 ARG A CA 1
ATOM 676 C C . ARG A 1 83 ? -24.695 -3.631 2.605 1.00 87.12 83 ARG A C 1
ATOM 678 O O . ARG A 1 83 ? -25.803 -4.007 2.236 1.00 87.12 83 ARG A O 1
ATOM 685 N N . ARG A 1 84 ? -24.237 -2.403 2.348 1.00 83.75 84 ARG A N 1
ATOM 686 C CA . ARG A 1 84 ? -24.994 -1.384 1.600 1.00 83.75 84 ARG A CA 1
ATOM 687 C C . ARG A 1 84 ? -24.778 -1.434 0.085 1.00 83.75 84 ARG A C 1
ATOM 689 O O . ARG A 1 84 ? -25.327 -0.591 -0.619 1.00 83.75 84 ARG A O 1
ATOM 696 N N . GLY A 1 85 ? -23.984 -2.380 -0.427 1.00 84.00 85 GLY A N 1
ATOM 697 C CA . GLY A 1 85 ? -23.692 -2.496 -1.861 1.00 84.00 85 GLY A CA 1
ATOM 698 C C . GLY A 1 85 ? -22.920 -1.300 -2.431 1.00 84.00 85 GLY A C 1
ATOM 699 O O . GLY A 1 85 ? -22.991 -1.031 -3.633 1.00 84.00 85 GLY A O 1
ATOM 700 N N . LYS A 1 86 ? -22.203 -0.570 -1.567 1.00 79.44 86 LYS A N 1
ATOM 701 C CA . LYS A 1 86 ? -21.457 0.648 -1.912 1.00 79.44 86 LYS A CA 1
ATOM 702 C C . LYS A 1 86 ? -20.087 0.351 -2.533 1.00 79.44 86 LYS A C 1
ATOM 704 O O . LYS A 1 86 ? -19.441 1.277 -2.998 1.00 79.44 86 LYS A O 1
ATOM 709 N N . GLY A 1 87 ? -19.682 -0.918 -2.583 1.00 79.75 87 GLY A N 1
ATOM 710 C CA . GLY A 1 87 ? -18.385 -1.349 -3.095 1.00 79.75 87 GLY A CA 1
ATOM 711 C C . GLY A 1 87 ? -17.728 -2.393 -2.206 1.00 79.75 87 GLY A C 1
ATOM 712 O O . GLY A 1 87 ? -18.352 -2.898 -1.269 1.00 79.75 87 GLY A O 1
ATOM 713 N N . ALA A 1 88 ? -16.465 -2.702 -2.494 1.00 80.19 88 ALA A N 1
ATOM 714 C CA . ALA A 1 88 ? -15.611 -3.481 -1.609 1.00 80.19 88 ALA A CA 1
ATOM 715 C C . ALA A 1 88 ? -14.342 -2.695 -1.252 1.00 80.19 88 ALA A C 1
ATOM 717 O O . ALA A 1 88 ? -13.680 -2.101 -2.104 1.00 80.19 88 ALA A O 1
ATOM 718 N N . MET A 1 89 ? -13.990 -2.716 0.033 1.00 85.06 89 MET A N 1
ATOM 719 C CA . MET A 1 89 ? -12.691 -2.240 0.498 1.00 85.06 89 MET A CA 1
ATOM 720 C C . MET A 1 89 ? -11.645 -3.285 0.103 1.00 85.06 89 MET A C 1
ATOM 722 O O . MET A 1 89 ? -11.668 -4.400 0.625 1.00 85.06 89 MET A O 1
ATOM 726 N N . ARG A 1 90 ? -10.765 -2.953 -0.847 1.00 78.81 90 ARG A N 1
ATOM 727 C CA . ARG A 1 90 ? -9.758 -3.899 -1.365 1.00 78.81 90 ARG A CA 1
ATOM 728 C C . ARG A 1 90 ? -8.609 -4.113 -0.404 1.00 78.81 90 ARG A C 1
ATOM 730 O O . ARG A 1 90 ? -8.141 -5.231 -0.231 1.00 78.81 90 ARG A O 1
ATOM 737 N N . SER A 1 91 ? -8.152 -3.022 0.185 1.00 81.69 91 SER A N 1
ATOM 738 C CA . SER A 1 91 ? -7.126 -3.016 1.213 1.00 81.69 91 SER A CA 1
ATOM 739 C C . SER A 1 91 ? -7.366 -1.831 2.132 1.00 81.69 91 SER A C 1
ATOM 741 O O . SER A 1 91 ? -8.126 -0.912 1.795 1.00 81.69 91 SER A O 1
ATOM 743 N N . TYR A 1 92 ? -6.686 -1.843 3.270 1.00 86.25 92 TYR A N 1
ATOM 744 C CA . TYR A 1 92 ? -6.638 -0.689 4.141 1.00 86.25 92 TYR A CA 1
ATOM 745 C C . TYR A 1 92 ? -5.240 -0.464 4.705 1.00 86.25 92 TYR A C 1
ATOM 747 O O . TYR A 1 92 ? -4.456 -1.401 4.813 1.00 86.25 92 TYR A O 1
ATOM 755 N N . GLN A 1 93 ? -4.951 0.774 5.089 1.00 86.56 93 GLN A N 1
ATOM 756 C CA . GLN A 1 93 ? -3.772 1.141 5.862 1.00 86.56 93 GLN A CA 1
ATOM 757 C C . GLN A 1 93 ? -4.185 1.987 7.063 1.00 86.56 93 GLN A C 1
ATOM 759 O O . GLN A 1 93 ? -5.132 2.768 6.985 1.00 86.56 93 GLN A O 1
ATOM 764 N N . ILE A 1 94 ? -3.470 1.830 8.173 1.00 85.88 94 ILE A N 1
ATOM 765 C CA . ILE A 1 94 ? -3.607 2.671 9.362 1.00 85.88 94 ILE A CA 1
ATOM 766 C C . ILE A 1 94 ? -2.256 3.347 9.553 1.00 85.88 94 ILE A C 1
ATOM 768 O O . ILE A 1 94 ? -1.241 2.664 9.673 1.00 85.88 94 ILE A O 1
ATOM 772 N N . VAL A 1 95 ? -2.245 4.674 9.535 1.00 84.00 95 VAL A N 1
ATOM 773 C CA . VAL A 1 95 ? -1.029 5.485 9.635 1.00 84.00 95 VAL A CA 1
ATOM 774 C C . VAL A 1 95 ? -1.153 6.481 10.781 1.00 84.00 95 VAL A C 1
ATOM 776 O O . VAL A 1 95 ? -2.240 6.985 11.074 1.00 84.00 95 VAL A O 1
ATOM 779 N N . GLY A 1 96 ? -0.036 6.750 11.452 1.00 82.25 96 GLY A N 1
ATOM 780 C CA . GLY A 1 96 ? 0.020 7.669 12.588 1.00 82.25 96 GLY A CA 1
ATOM 781 C C . GLY A 1 96 ? 0.196 9.135 12.191 1.00 82.25 96 GLY A C 1
ATOM 782 O O . GLY A 1 96 ? -0.013 10.017 13.022 1.00 82.25 96 GLY A O 1
ATOM 783 N N . SER A 1 97 ? 0.599 9.413 10.949 1.00 81.31 97 SER A N 1
ATOM 784 C CA . SER A 1 97 ? 0.798 10.771 10.436 1.00 81.31 97 SER A CA 1
ATOM 785 C C . SER A 1 97 ? 0.689 10.830 8.910 1.00 81.31 97 SER A C 1
ATOM 787 O O . SER A 1 97 ? 0.767 9.810 8.224 1.00 81.31 97 SER A O 1
ATOM 789 N N . GLU A 1 98 ? 0.549 12.041 8.365 1.00 73.94 98 GLU A N 1
ATOM 790 C CA . GLU A 1 98 ? 0.556 12.258 6.912 1.00 73.94 98 GLU A CA 1
ATOM 791 C C . GLU A 1 98 ? 1.912 11.909 6.273 1.00 73.94 98 GLU A C 1
ATOM 793 O O . GLU A 1 98 ? 1.948 11.424 5.147 1.00 73.94 98 GLU A O 1
ATOM 798 N N . ASP A 1 99 ? 3.029 12.062 6.992 1.00 75.06 99 ASP A N 1
ATOM 799 C CA . ASP A 1 99 ? 4.362 11.708 6.478 1.00 75.06 99 ASP A CA 1
ATOM 800 C C . ASP A 1 99 ? 4.504 10.201 6.215 1.00 75.06 99 ASP A C 1
ATOM 802 O O . ASP A 1 99 ? 5.219 9.780 5.302 1.00 75.06 99 ASP A O 1
ATOM 806 N N . GLU A 1 100 ? 3.805 9.367 6.991 1.00 77.62 100 GLU A N 1
ATOM 807 C CA . GLU A 1 100 ? 3.782 7.921 6.768 1.00 77.62 100 GLU A CA 1
ATOM 808 C C . GLU A 1 100 ? 3.054 7.559 5.466 1.00 77.62 100 GLU A C 1
ATOM 810 O O . GLU A 1 100 ? 3.413 6.560 4.843 1.00 77.62 100 GLU A O 1
ATOM 815 N N . LEU A 1 101 ? 2.122 8.394 4.977 1.00 72.44 101 LEU A N 1
ATOM 816 C CA . LEU A 1 101 ? 1.433 8.177 3.694 1.00 72.44 101 LEU A CA 1
ATOM 817 C C . LEU A 1 101 ? 2.412 8.096 2.518 1.00 72.44 101 LEU A C 1
ATOM 819 O O . LEU A 1 101 ? 2.175 7.335 1.581 1.00 72.44 101 LEU A O 1
ATOM 823 N N . ILE A 1 102 ? 3.530 8.832 2.579 1.00 67.44 102 ILE A N 1
ATOM 824 C CA . ILE A 1 102 ? 4.575 8.838 1.539 1.00 67.44 102 ILE A CA 1
ATOM 825 C C . ILE A 1 102 ? 5.094 7.420 1.288 1.00 67.44 102 ILE A C 1
ATOM 827 O O . ILE A 1 102 ? 5.358 7.043 0.147 1.00 67.44 102 ILE A O 1
ATOM 831 N N . GLN A 1 103 ? 5.224 6.622 2.349 1.00 67.44 103 GLN A N 1
ATOM 832 C CA . GLN A 1 103 ? 5.755 5.262 2.270 1.00 67.44 103 GLN A CA 1
ATOM 833 C C . GLN A 1 103 ? 4.760 4.299 1.616 1.00 67.44 103 GLN A C 1
ATOM 835 O O . GLN A 1 103 ? 5.176 3.309 1.018 1.00 67.44 103 GLN A O 1
ATOM 840 N N . TRP A 1 104 ? 3.462 4.606 1.698 1.00 67.56 104 TRP A N 1
ATOM 841 C CA . TRP A 1 104 ? 2.376 3.755 1.211 1.00 67.56 104 TRP A CA 1
ATOM 842 C C . TRP A 1 104 ? 1.887 4.105 -0.190 1.00 67.56 104 TRP A C 1
ATOM 844 O O . TRP A 1 104 ? 1.426 3.219 -0.910 1.00 67.56 104 TRP A O 1
ATOM 854 N N . ALA A 1 105 ? 2.050 5.362 -0.605 1.00 65.06 105 ALA A N 1
ATOM 855 C CA . ALA A 1 105 ? 1.660 5.844 -1.926 1.00 65.06 105 ALA A CA 1
ATOM 856 C C . ALA A 1 105 ? 2.098 4.961 -3.115 1.00 65.06 105 ALA A C 1
ATOM 858 O O . ALA A 1 105 ? 1.299 4.795 -4.035 1.00 65.06 105 ALA A O 1
ATOM 859 N N . PRO A 1 106 ? 3.292 4.332 -3.112 1.00 64.44 106 PRO A N 1
ATOM 860 C CA . PRO A 1 106 ? 3.717 3.423 -4.176 1.00 64.44 106 PRO A CA 1
ATOM 861 C C . PRO A 1 106 ? 2.850 2.181 -4.385 1.00 64.44 106 PRO A C 1
ATOM 863 O O . PRO A 1 106 ? 2.894 1.585 -5.459 1.00 64.44 106 PRO A O 1
ATOM 866 N N . TYR A 1 107 ? 2.102 1.763 -3.363 1.00 62.88 107 TYR A N 1
ATOM 867 C CA . TYR A 1 107 ? 1.298 0.539 -3.398 1.00 62.88 107 TYR A CA 1
ATOM 868 C C . TYR A 1 107 ? -0.148 0.792 -3.817 1.00 62.88 107 TYR A C 1
ATOM 870 O O . TYR A 1 107 ? -0.897 -0.161 -4.047 1.00 62.88 107 TYR A O 1
ATOM 878 N N . TRP A 1 108 ? -0.558 2.055 -3.920 1.00 69.88 108 TRP A N 1
ATOM 879 C CA . TRP A 1 108 ? -1.890 2.401 -4.386 1.00 69.88 108 TRP A CA 1
ATOM 880 C C . TRP A 1 108 ? -1.925 2.391 -5.905 1.00 69.88 108 TRP A C 1
ATOM 882 O O . TRP A 1 108 ? -1.117 3.029 -6.580 1.00 69.88 108 TRP A O 1
ATOM 892 N N . LYS A 1 109 ? -2.888 1.650 -6.450 1.00 65.06 109 LYS A N 1
ATOM 893 C CA . LYS A 1 109 ? -3.137 1.662 -7.886 1.00 65.06 109 LYS A CA 1
ATOM 894 C C . LYS A 1 109 ? -3.718 3.027 -8.271 1.00 65.06 109 LYS A C 1
ATOM 896 O O . LYS A 1 109 ? -4.735 3.397 -7.684 1.00 65.06 109 LYS A O 1
ATOM 901 N N . PRO A 1 110 ? -3.145 3.748 -9.251 1.00 61.41 110 PRO A N 1
ATOM 902 C CA . PRO A 1 110 ? -3.637 5.065 -9.670 1.00 61.41 110 PRO A CA 1
ATOM 903 C C . PRO A 1 110 ? -5.125 5.070 -10.046 1.00 61.41 110 PRO A C 1
ATOM 905 O O . PRO A 1 110 ? -5.827 6.056 -9.838 1.00 61.41 110 PRO A O 1
ATOM 908 N N . GLU A 1 111 ? -5.618 3.952 -10.579 1.00 62.31 111 GLU A N 1
ATOM 909 C CA . GLU A 1 111 ? -7.009 3.756 -10.978 1.00 62.31 111 GLU A CA 1
ATOM 910 C C . GLU A 1 111 ? -7.969 3.426 -9.823 1.00 62.31 111 GLU A C 1
ATOM 912 O O . GLU A 1 111 ? -9.182 3.408 -10.030 1.00 62.31 111 GLU A O 1
ATOM 917 N N . THR A 1 112 ? -7.460 3.124 -8.624 1.00 69.62 112 THR A N 1
ATOM 918 C CA . THR A 1 112 ? -8.290 2.771 -7.467 1.00 69.62 112 THR A CA 1
ATOM 919 C C . THR A 1 112 ? -8.392 3.975 -6.528 1.00 69.62 112 THR A C 1
ATOM 921 O O . THR A 1 112 ? -7.364 4.439 -6.033 1.00 69.62 112 THR A O 1
ATOM 924 N N . PRO A 1 113 ? -9.601 4.497 -6.251 1.00 70.19 113 PRO A N 1
ATOM 925 C CA . PRO A 1 113 ? -9.760 5.641 -5.363 1.00 70.19 113 PRO A CA 1
ATOM 926 C C . PRO A 1 113 ? -9.269 5.314 -3.949 1.00 70.19 113 PRO A C 1
ATOM 928 O O . PRO A 1 113 ? -9.463 4.199 -3.455 1.00 70.19 113 PRO A O 1
ATOM 931 N N . VAL A 1 114 ? -8.658 6.304 -3.294 1.00 77.25 114 VAL A N 1
ATOM 932 C CA . VAL A 1 114 ? -8.233 6.213 -1.897 1.00 77.25 114 VAL A CA 1
ATOM 933 C C . VAL A 1 114 ? -9.219 7.007 -1.045 1.00 77.25 114 VAL A C 1
ATOM 935 O O . VAL A 1 114 ? -9.393 8.209 -1.226 1.00 77.25 114 VAL A O 1
ATOM 938 N N . LEU A 1 115 ? -9.901 6.345 -0.114 1.00 80.00 115 LEU A N 1
ATOM 939 C CA . LEU A 1 115 ? -10.693 7.011 0.915 1.00 80.00 115 LEU A CA 1
ATOM 940 C C . LEU A 1 115 ? -9.790 7.270 2.118 1.00 80.00 115 LEU A C 1
ATOM 942 O O . LEU A 1 115 ? -9.466 6.336 2.849 1.00 80.00 115 LEU A O 1
ATOM 946 N N . LEU A 1 116 ? -9.406 8.528 2.316 1.00 78.75 116 LEU A N 1
ATOM 947 C CA . LEU A 1 116 ? -8.631 8.967 3.466 1.00 78.75 116 LEU A CA 1
ATOM 948 C C . LEU A 1 116 ? -9.587 9.398 4.584 1.00 78.75 116 LEU A C 1
ATOM 950 O O . LEU A 1 116 ? -10.491 10.208 4.381 1.00 78.75 116 LEU A O 1
ATOM 954 N N . ALA A 1 117 ? -9.401 8.846 5.773 1.00 80.75 117 ALA A N 1
ATOM 955 C CA . ALA A 1 117 ? -10.177 9.155 6.960 1.00 80.75 117 ALA A CA 1
ATOM 956 C C . ALA A 1 117 ? -9.232 9.637 8.058 1.00 80.75 117 ALA A C 1
ATOM 958 O O . ALA A 1 117 ? -8.471 8.838 8.592 1.00 80.75 117 ALA A O 1
ATOM 959 N N . ASP A 1 118 ? -9.281 10.923 8.400 1.00 80.00 118 ASP A N 1
ATOM 960 C CA . ASP A 1 118 ? -8.619 11.451 9.594 1.00 80.00 118 ASP A CA 1
ATOM 961 C C . ASP A 1 118 ? -9.558 11.286 10.779 1.00 80.00 118 ASP A C 1
ATOM 963 O O . ASP A 1 118 ? -10.553 11.999 10.934 1.00 80.00 118 ASP A O 1
ATOM 967 N N . ALA A 1 119 ? -9.287 10.252 11.563 1.00 80.50 119 ALA A N 1
ATOM 968 C CA . ALA A 1 119 ? -10.074 9.905 12.720 1.00 80.50 119 ALA A CA 1
ATOM 969 C C . ALA A 1 119 ? -9.374 10.386 13.987 1.00 80.50 119 ALA A C 1
ATOM 971 O O . ALA A 1 119 ? -8.217 10.069 14.272 1.00 80.50 119 ALA A O 1
ATOM 972 N N . SER A 1 120 ? -10.142 11.105 14.795 1.00 78.75 120 SER A N 1
ATOM 973 C CA . SER A 1 120 ? -9.777 11.475 16.151 1.00 78.75 120 SER A CA 1
ATOM 974 C C . SER A 1 120 ? -10.883 11.040 17.101 1.00 78.75 120 SER A C 1
ATOM 976 O O . SER A 1 120 ? -12.076 11.119 16.796 1.00 78.75 120 SER A O 1
ATOM 978 N N . MET A 1 121 ? -10.475 10.560 18.267 1.00 74.12 121 MET A N 1
ATOM 979 C CA . MET A 1 121 ? -11.380 10.296 19.373 1.00 74.12 121 MET A CA 1
ATOM 980 C C . MET A 1 121 ? -11.145 11.355 20.438 1.00 74.12 121 MET A C 1
ATOM 982 O O . MET A 1 121 ? -9.999 11.665 20.765 1.00 74.12 121 MET A O 1
ATOM 986 N N . ASN A 1 122 ? -12.232 11.887 20.977 1.00 75.50 122 ASN A N 1
ATOM 987 C CA . ASN A 1 122 ? -12.196 12.727 22.158 1.00 75.50 122 ASN A CA 1
ATOM 988 C C . ASN A 1 122 ? -13.051 12.079 23.245 1.00 75.50 122 ASN A C 1
ATOM 990 O O . ASN A 1 122 ? -14.236 11.803 23.028 1.00 75.50 122 ASN A O 1
ATOM 994 N N . VAL A 1 123 ? -12.447 11.823 24.402 1.00 69.12 123 VAL A N 1
ATOM 995 C CA . VAL A 1 123 ? -13.141 11.283 25.567 1.00 69.12 123 VAL A CA 1
ATOM 996 C C . VAL A 1 123 ? -13.166 12.359 26.641 1.00 69.12 123 VAL A C 1
ATOM 998 O O . VAL A 1 123 ? -12.158 12.679 27.265 1.00 69.12 123 VAL A O 1
ATOM 1001 N N . GLU A 1 124 ? -14.346 12.926 26.869 1.00 75.94 124 GLU A N 1
ATOM 1002 C CA . GLU A 1 124 ? -14.541 13.988 27.848 1.00 75.94 124 GLU A CA 1
ATOM 1003 C C . GLU A 1 124 ? -15.232 13.445 29.099 1.00 75.94 124 GLU A C 1
ATOM 1005 O O . GLU A 1 124 ? -16.277 12.783 29.040 1.00 75.94 124 GLU A O 1
ATOM 1010 N N . ARG A 1 125 ? -14.648 13.773 30.255 1.00 70.19 125 ARG A N 1
ATOM 1011 C CA . ARG A 1 125 ? -15.223 13.504 31.572 1.00 70.19 125 ARG A CA 1
ATOM 1012 C C . ARG A 1 125 ? -15.885 14.764 32.118 1.00 70.19 125 ARG A C 1
ATOM 1014 O O . ARG A 1 125 ? -15.215 15.768 32.341 1.00 70.19 125 ARG A O 1
ATOM 1021 N N . SER A 1 126 ? -17.174 14.667 32.428 1.00 76.75 126 SER A N 1
ATOM 1022 C CA . SER A 1 126 ? -17.903 15.626 33.262 1.00 76.75 126 SER A CA 1
ATOM 1023 C C . SER A 1 126 ? -18.221 15.012 34.634 1.00 76.75 126 SER A C 1
ATOM 1025 O O . SER A 1 126 ? -17.976 13.831 34.883 1.00 76.75 126 SER A O 1
ATOM 1027 N N . THR A 1 127 ? -18.758 15.814 35.554 1.00 73.38 127 THR A N 1
ATOM 1028 C CA . THR A 1 127 ? -19.148 15.390 36.908 1.00 73.38 127 THR A CA 1
ATOM 1029 C C . THR A 1 127 ? -20.261 14.340 36.918 1.00 73.38 127 THR A C 1
ATOM 1031 O O . THR A 1 127 ? -20.322 13.554 37.858 1.00 73.38 127 THR A O 1
ATOM 1034 N N . SER A 1 128 ? -21.114 14.299 35.891 1.00 74.12 128 SER A N 1
ATOM 1035 C CA . SER A 1 128 ? -22.288 13.409 35.809 1.00 74.12 128 SER A CA 1
ATOM 1036 C C . SER A 1 128 ? -22.426 12.651 34.484 1.00 74.12 128 SER A C 1
ATOM 1038 O O . SER A 1 128 ? -23.300 11.793 34.338 1.00 74.12 128 SER A O 1
ATOM 1040 N N . VAL A 1 129 ? -21.579 12.957 33.500 1.00 73.50 129 VAL A N 1
ATOM 1041 C CA . VAL A 1 129 ? -21.685 12.416 32.141 1.00 73.50 129 VAL A CA 1
ATOM 1042 C C . VAL A 1 129 ? -20.301 12.079 31.617 1.00 73.50 129 VAL A C 1
ATOM 1044 O O . VAL A 1 129 ? -19.368 12.875 31.734 1.00 73.50 129 VAL A O 1
ATOM 1047 N N . TRP A 1 130 ? -20.195 10.913 30.994 1.00 67.19 130 TRP A N 1
ATOM 1048 C CA . TRP A 1 130 ? -19.072 10.569 30.136 1.00 67.19 130 TRP A CA 1
ATOM 1049 C C . TRP A 1 130 ? -19.502 10.675 28.687 1.00 67.19 130 TRP A C 1
ATOM 1051 O O . TRP A 1 130 ? -20.579 10.199 28.307 1.00 67.19 130 TRP A O 1
ATOM 1061 N N . LYS A 1 131 ? -18.653 11.304 27.882 1.00 73.94 131 LYS A N 1
ATOM 1062 C CA . LYS A 1 131 ? -18.887 11.508 26.459 1.00 73.94 131 LYS A CA 1
ATOM 1063 C C . LYS A 1 131 ? -17.705 10.942 25.683 1.00 73.94 131 LYS A C 1
ATOM 1065 O O . LYS A 1 131 ? -16.582 11.399 25.861 1.00 73.94 131 LYS A O 1
ATOM 1070 N N . ALA A 1 132 ? -17.980 9.967 24.823 1.00 69.69 132 ALA A N 1
ATOM 1071 C CA . ALA A 1 132 ? -17.041 9.499 23.813 1.00 69.69 132 ALA A CA 1
ATOM 1072 C C . ALA A 1 132 ? -17.495 10.037 22.452 1.00 69.69 132 ALA A C 1
ATOM 1074 O O . ALA A 1 132 ? -18.636 9.818 22.032 1.00 69.69 132 ALA A O 1
ATOM 1075 N N . GLU A 1 133 ? -16.622 10.779 21.780 1.00 76.12 133 GLU A N 1
ATOM 1076 C CA . GLU A 1 133 ? -16.878 11.380 20.474 1.00 76.12 133 GLU A CA 1
ATOM 1077 C C . GLU A 1 133 ? -15.847 10.886 19.460 1.00 76.12 133 GLU A C 1
ATOM 1079 O O . GLU A 1 133 ? -14.668 11.225 19.546 1.00 76.12 133 GLU A O 1
ATOM 1084 N N . LEU A 1 134 ? -16.316 10.112 18.477 1.00 75.25 134 LEU A N 1
ATOM 1085 C CA . LEU A 1 134 ? -15.551 9.755 17.288 1.00 75.25 134 LEU A CA 1
ATOM 1086 C C . LEU A 1 134 ? -15.812 10.820 16.223 1.00 75.25 134 LEU A C 1
ATOM 1088 O O . LEU A 1 134 ? -16.915 10.910 15.665 1.00 75.25 134 LEU A O 1
ATOM 1092 N N . LYS A 1 135 ? -14.788 11.621 15.936 1.00 78.88 135 LYS A N 1
ATOM 1093 C CA . LYS A 1 135 ? -14.787 12.581 14.837 1.00 78.88 135 LYS A CA 1
ATOM 1094 C C . LYS A 1 135 ? -13.946 12.012 13.706 1.00 78.88 135 LYS A C 1
ATOM 1096 O O . LYS A 1 135 ? -12.762 11.752 13.899 1.00 78.88 135 LYS A O 1
ATOM 1101 N N . VAL A 1 136 ? -14.550 11.851 12.533 1.00 74.25 136 VAL A N 1
ATOM 1102 C CA . VAL A 1 136 ? -13.830 11.416 11.338 1.00 74.25 136 VAL A CA 1
ATOM 1103 C C . VAL A 1 136 ? -14.031 12.431 10.229 1.00 74.25 136 VAL A C 1
ATOM 1105 O O . VAL A 1 136 ? -15.143 12.647 9.741 1.00 74.25 136 VAL A O 1
ATOM 1108 N N . ASP A 1 137 ? -12.924 13.037 9.830 1.00 75.62 137 ASP A N 1
ATOM 1109 C CA . ASP A 1 137 ? -12.837 13.901 8.670 1.00 75.62 137 ASP A CA 1
ATOM 1110 C C . ASP A 1 137 ? -12.444 13.022 7.484 1.00 75.62 137 ASP A C 1
ATOM 1112 O O . ASP A 1 137 ? -11.291 12.633 7.309 1.00 75.62 137 ASP A O 1
ATOM 1116 N N . THR A 1 138 ? -13.436 12.631 6.689 1.00 69.62 138 THR A N 1
ATOM 1117 C CA . THR A 1 138 ? -13.207 11.800 5.509 1.00 69.62 138 THR A CA 1
ATOM 1118 C C . THR A 1 138 ? -13.090 12.649 4.264 1.00 69.62 138 THR A C 1
ATOM 1120 O O . THR A 1 138 ? -13.991 13.429 3.945 1.00 69.62 138 THR A O 1
ATOM 1123 N N . ARG A 1 139 ? -12.014 12.436 3.519 1.00 69.50 139 ARG A N 1
ATOM 1124 C CA . ARG A 1 139 ? -11.799 13.013 2.202 1.00 69.50 139 ARG A CA 1
ATOM 1125 C C . ARG A 1 139 ? -11.417 11.905 1.239 1.00 69.50 139 ARG A C 1
ATOM 1127 O O . ARG A 1 139 ? -10.612 11.032 1.543 1.00 69.50 139 ARG A O 1
ATOM 1134 N N . PHE A 1 140 ? -12.037 11.917 0.074 1.00 65.69 140 PHE A N 1
ATOM 1135 C CA . PHE A 1 140 ? -11.575 11.067 -1.001 1.00 65.69 140 PHE A CA 1
ATOM 1136 C C . PHE A 1 140 ? -10.386 11.726 -1.649 1.00 65.69 140 PHE A C 1
ATOM 1138 O O . PHE A 1 140 ? -10.444 12.891 -2.039 1.00 65.69 140 PHE A O 1
ATOM 1145 N N . GLN A 1 141 ? -9.333 10.946 -1.782 1.00 61.03 141 GLN A N 1
ATOM 1146 C CA . GLN A 1 141 ? -8.176 11.345 -2.523 1.00 61.03 141 GLN A CA 1
ATOM 1147 C C . GLN A 1 141 ? -8.094 10.486 -3.767 1.00 61.03 141 GLN A C 1
ATOM 1149 O O . GLN A 1 141 ? -7.826 9.284 -3.731 1.00 61.03 141 GLN A O 1
ATOM 1154 N N . ALA A 1 142 ? -8.373 11.117 -4.893 1.00 53.19 142 ALA A N 1
ATOM 1155 C CA . ALA A 1 142 ? -8.103 10.501 -6.165 1.00 53.19 142 ALA A CA 1
ATOM 1156 C C . ALA A 1 142 ? -6.752 10.994 -6.675 1.00 53.19 142 ALA A C 1
ATOM 1158 O O . ALA A 1 142 ? -6.476 12.193 -6.685 1.00 53.19 142 ALA A O 1
ATOM 1159 N N . PHE A 1 143 ? -5.933 10.061 -7.155 1.00 52.19 143 PHE A N 1
ATOM 1160 C CA . PHE A 1 143 ? -4.766 10.393 -7.972 1.00 52.19 143 PHE A CA 1
ATOM 1161 C C . PHE A 1 143 ? -5.175 11.201 -9.214 1.00 52.19 143 PHE A C 1
ATOM 1163 O O . PHE A 1 143 ? -4.467 12.110 -9.642 1.00 52.19 143 PHE A O 1
ATOM 1170 N N . LEU A 1 144 ? -6.350 10.882 -9.767 1.00 50.09 144 LEU A N 1
ATOM 1171 C CA . LEU A 1 144 ? -6.756 11.292 -11.107 1.00 50.09 144 LEU A CA 1
ATOM 1172 C C . LEU A 1 144 ? -8.159 11.915 -11.192 1.00 50.09 144 LEU A C 1
ATOM 1174 O O . LEU A 1 144 ? -8.482 12.483 -12.228 1.00 50.09 144 LEU A O 1
ATOM 1178 N N . PHE A 1 145 ? -8.988 11.844 -10.149 1.00 51.91 145 PHE A N 1
ATOM 1179 C CA . PHE A 1 145 ? -10.431 12.106 -10.244 1.00 51.91 145 PHE A CA 1
ATOM 1180 C C . PHE A 1 145 ? -10.902 13.303 -9.406 1.00 51.91 145 PHE A C 1
ATOM 1182 O O . PHE A 1 145 ? -10.323 13.618 -8.368 1.00 51.91 145 PHE A O 1
ATOM 1189 N N . ASP A 1 146 ? -11.970 13.970 -9.847 1.00 47.97 146 ASP A N 1
ATOM 1190 C CA . ASP A 1 146 ? -12.676 14.939 -9.003 1.00 47.97 146 ASP A CA 1
ATOM 1191 C C . ASP A 1 146 ? -13.513 14.166 -7.997 1.00 47.97 146 ASP A C 1
ATOM 1193 O O . ASP A 1 146 ? -14.474 13.487 -8.371 1.00 47.97 146 ASP A O 1
ATOM 1197 N N . VAL A 1 147 ? -13.165 14.253 -6.718 1.00 52.06 147 VAL A N 1
ATOM 1198 C CA . VAL A 1 147 ? -14.067 13.763 -5.686 1.00 52.06 147 VAL A CA 1
ATOM 1199 C C . VAL A 1 147 ? -14.519 14.941 -4.864 1.00 52.06 147 VAL A C 1
ATOM 1201 O O . VAL A 1 147 ? -13.727 15.601 -4.192 1.00 52.06 147 VAL A O 1
ATOM 1204 N N . ARG A 1 148 ? -15.827 15.205 -4.921 1.00 54.22 148 ARG A N 1
ATOM 1205 C CA . ARG A 1 148 ? -16.434 16.232 -4.083 1.00 54.22 148 ARG A CA 1
ATOM 1206 C C . ARG A 1 148 ? -16.178 15.838 -2.627 1.00 54.22 148 ARG A C 1
ATOM 1208 O O . ARG A 1 148 ? -16.596 14.748 -2.229 1.00 54.22 148 ARG A O 1
ATOM 1215 N N . PRO A 1 149 ? -15.502 16.681 -1.829 1.00 54.12 149 PRO A N 1
ATOM 1216 C CA . PRO A 1 149 ? -15.317 16.386 -0.421 1.00 54.12 149 PRO A CA 1
ATOM 1217 C C . PRO A 1 149 ? -16.689 16.225 0.234 1.00 54.12 149 PRO A C 1
ATOM 1219 O O . PRO A 1 149 ? -17.640 16.939 -0.106 1.00 54.12 149 PRO A O 1
ATOM 1222 N N . ILE A 1 150 ? -16.792 15.296 1.186 1.00 57.75 150 ILE A N 1
ATOM 1223 C CA . ILE A 1 150 ? -17.950 15.255 2.077 1.00 57.75 150 ILE A CA 1
ATOM 1224 C C . ILE A 1 150 ? -17.971 16.618 2.775 1.00 57.75 150 ILE A C 1
ATOM 1226 O O . ILE A 1 150 ? -17.007 16.995 3.440 1.00 57.75 150 ILE A O 1
ATOM 1230 N N . LYS A 1 151 ? -19.031 17.400 2.528 1.00 55.59 151 LYS A N 1
ATOM 1231 C CA . LYS A 1 151 ? -19.087 18.834 2.865 1.00 55.59 151 LYS A CA 1
ATOM 1232 C C . LYS A 1 151 ? -18.891 19.117 4.356 1.00 55.59 151 LYS A C 1
ATOM 1234 O O . LYS A 1 151 ? -18.506 20.230 4.701 1.00 55.59 151 LYS A O 1
ATOM 1239 N N . GLU A 1 152 ? -19.146 18.132 5.217 1.00 67.88 152 GLU A N 1
ATOM 1240 C CA . GLU A 1 152 ? -19.008 18.262 6.663 1.00 67.88 152 GLU A CA 1
ATOM 1241 C C . GLU A 1 152 ? -18.344 17.027 7.302 1.00 67.88 152 GLU A C 1
ATOM 1243 O O . GLU A 1 152 ? -18.663 15.894 6.933 1.00 67.88 152 GLU A O 1
ATOM 1248 N N . PRO A 1 153 ? -17.469 17.230 8.304 1.00 65.12 153 PRO A N 1
ATOM 1249 C CA . PRO A 1 153 ? -16.986 16.192 9.211 1.00 65.12 153 PRO A CA 1
ATOM 1250 C C . PRO A 1 153 ? -18.085 15.259 9.714 1.00 65.12 153 PRO A C 1
ATOM 1252 O O . PRO A 1 153 ? -19.068 15.708 10.314 1.00 65.12 153 PRO A O 1
ATOM 1255 N N . LEU A 1 154 ? -17.883 13.950 9.592 1.00 69.62 154 LEU A N 1
ATOM 1256 C CA . LEU A 1 154 ? -18.807 12.984 10.167 1.00 69.62 154 LEU A CA 1
ATOM 1257 C C . LEU A 1 154 ? -18.506 12.806 11.653 1.00 69.62 154 LEU A C 1
ATOM 1259 O O . LEU A 1 154 ? -17.449 12.318 12.052 1.00 69.62 154 LEU A O 1
ATOM 1263 N N . ARG A 1 155 ? -19.468 13.205 12.490 1.00 74.12 155 ARG A N 1
ATOM 1264 C CA . ARG A 1 155 ? -19.377 13.094 13.953 1.00 74.12 155 ARG A CA 1
ATOM 1265 C C . ARG A 1 155 ? -20.350 12.055 14.489 1.00 74.12 155 ARG A C 1
ATOM 1267 O O . ARG A 1 155 ? -21.545 12.106 14.168 1.00 74.12 155 ARG A O 1
ATOM 1274 N N . CYS A 1 156 ? -19.856 11.146 15.325 1.00 70.81 156 CYS A N 1
ATOM 1275 C CA . CYS A 1 156 ? -20.666 10.218 16.112 1.00 70.81 156 CYS A CA 1
ATOM 1276 C C . CYS A 1 156 ? -20.320 10.349 17.592 1.00 70.81 156 CYS A C 1
ATOM 1278 O O . CYS A 1 156 ? -19.153 10.333 17.970 1.00 70.81 156 CYS A O 1
ATOM 1280 N N . VAL A 1 157 ? -21.350 10.491 18.423 1.00 74.25 157 VAL A N 1
ATOM 1281 C CA . VAL A 1 157 ? -21.214 10.731 19.860 1.00 74.25 157 VAL A CA 1
ATOM 1282 C C . VAL A 1 157 ? -22.035 9.685 20.596 1.00 74.25 157 VAL A C 1
ATOM 1284 O O . VAL A 1 157 ? -23.221 9.537 20.307 1.00 74.25 157 VAL A O 1
ATOM 1287 N N . ILE A 1 158 ? -21.422 9.003 21.564 1.00 68.12 158 ILE A N 1
ATOM 1288 C CA . ILE A 1 158 ? -22.138 8.198 22.555 1.00 68.12 158 ILE A CA 1
ATOM 1289 C C . ILE A 1 158 ? -21.917 8.815 23.932 1.00 68.12 158 ILE A C 1
ATOM 1291 O O . ILE A 1 158 ? -20.795 9.131 24.332 1.00 68.12 158 ILE A O 1
ATOM 1295 N N . THR A 1 159 ? -23.014 8.988 24.661 1.00 72.75 159 THR A N 1
ATOM 1296 C CA . THR A 1 159 ? -23.019 9.487 26.033 1.00 72.75 159 THR A CA 1
ATOM 1297 C C . THR A 1 159 ? -23.475 8.393 26.988 1.00 72.75 159 THR A C 1
ATOM 1299 O O . THR A 1 159 ? -24.414 7.648 26.707 1.00 72.75 159 THR A O 1
ATOM 1302 N N . LYS A 1 160 ? -22.819 8.314 28.148 1.00 71.81 160 LYS A N 1
ATOM 1303 C CA . LYS A 1 160 ? -23.267 7.502 29.281 1.00 71.81 160 LYS A CA 1
ATOM 1304 C C . LYS A 1 160 ? -23.407 8.397 30.496 1.00 71.81 160 LYS A C 1
ATOM 1306 O O . LYS A 1 160 ? -22.446 9.040 30.920 1.00 71.81 160 LYS A O 1
ATOM 1311 N N . ASN A 1 161 ? -24.599 8.407 31.076 1.00 75.06 161 ASN A N 1
ATOM 1312 C CA . ASN A 1 161 ? -24.793 8.994 32.393 1.00 75.06 161 ASN A CA 1
ATOM 1313 C C . ASN A 1 161 ? -24.127 8.082 33.419 1.00 75.06 161 ASN A C 1
ATOM 1315 O O . ASN A 1 161 ? -24.359 6.871 33.411 1.00 75.06 161 ASN A O 1
ATOM 1319 N N . VAL A 1 162 ? -23.289 8.652 34.279 1.00 67.62 162 VAL A N 1
ATOM 1320 C CA . VAL A 1 162 ? -22.605 7.891 35.325 1.00 67.62 162 VAL A CA 1
ATOM 1321 C C . VAL A 1 162 ? -22.886 8.550 36.652 1.00 67.62 162 VAL A C 1
ATOM 1323 O O . VAL A 1 162 ? -22.825 9.774 36.781 1.00 67.62 162 VAL A O 1
ATOM 1326 N N . ASN A 1 163 ? -23.213 7.728 37.641 1.00 72.19 163 ASN A N 1
ATOM 1327 C CA . ASN A 1 163 ? -23.415 8.232 38.978 1.00 72.19 163 ASN A CA 1
ATOM 1328 C C . ASN A 1 163 ? -22.054 8.674 39.541 1.00 72.19 163 ASN A C 1
ATOM 1330 O O . ASN A 1 163 ? -21.096 7.902 39.483 1.00 72.19 163 ASN A O 1
ATOM 1334 N N . PRO A 1 164 ? -21.930 9.882 40.119 1.00 69.94 164 PRO A N 1
ATOM 1335 C CA . PRO A 1 164 ? -20.658 10.365 40.663 1.00 69.94 164 PRO A CA 1
ATOM 1336 C C . PRO A 1 164 ? -20.049 9.439 41.729 1.00 69.94 164 PRO A C 1
ATOM 1338 O O . PRO A 1 164 ? -18.840 9.468 41.954 1.00 69.94 164 PRO A O 1
ATOM 1341 N N . SER A 1 165 ? -20.875 8.627 42.401 1.00 70.50 165 SER A N 1
ATOM 1342 C CA . SER A 1 165 ? -20.438 7.599 43.354 1.00 70.50 165 SER A CA 1
ATOM 1343 C C . SER A 1 165 ? -19.604 6.496 42.708 1.00 70.50 165 SER A C 1
ATOM 1345 O O . SER A 1 165 ? -18.679 6.004 43.345 1.00 70.50 165 SER A O 1
ATOM 1347 N N . ASP A 1 166 ? -19.882 6.162 41.449 1.00 66.88 166 ASP A N 1
ATOM 1348 C CA . ASP A 1 166 ? -19.293 5.026 40.731 1.00 66.88 166 ASP A CA 1
ATOM 1349 C C . ASP A 1 166 ? -17.902 5.359 40.176 1.00 66.88 166 ASP A C 1
ATOM 1351 O O . ASP A 1 166 ? -17.324 4.578 39.434 1.00 66.88 166 ASP A O 1
ATOM 1355 N N . LEU A 1 167 ? -17.372 6.546 40.493 1.00 62.94 167 LEU A N 1
ATOM 1356 C CA . LEU A 1 167 ? -16.118 7.085 39.960 1.00 62.94 167 LEU A CA 1
ATOM 1357 C C . LEU A 1 167 ? -15.095 7.426 41.048 1.00 62.94 167 LEU A C 1
ATOM 1359 O O . LEU A 1 167 ? -14.095 8.088 40.757 1.00 62.94 167 LEU A O 1
ATOM 1363 N N . LYS A 1 168 ? -15.378 7.066 42.305 1.00 73.31 168 LYS A N 1
ATOM 1364 C CA . LYS A 1 168 ? -14.554 7.442 43.462 1.00 73.31 168 LYS A CA 1
ATOM 1365 C C . LYS A 1 168 ? -13.400 6.477 43.742 1.00 73.31 168 LYS A C 1
ATOM 1367 O O . LYS A 1 168 ? -12.505 6.853 44.492 1.00 73.31 168 LYS A O 1
ATOM 1372 N N . ASP A 1 169 ? -13.412 5.279 43.166 1.00 77.69 169 ASP A N 1
ATOM 1373 C CA . ASP A 1 169 ? -12.419 4.233 43.413 1.00 77.69 169 ASP A CA 1
ATOM 1374 C C . ASP A 1 169 ? -11.894 3.588 42.113 1.00 77.69 169 ASP A C 1
ATOM 1376 O O . ASP A 1 169 ? -12.445 3.769 41.022 1.00 77.69 169 ASP A O 1
ATOM 1380 N N . ASP A 1 170 ? -10.808 2.817 42.227 1.00 76.25 170 ASP A N 1
ATOM 1381 C CA . ASP A 1 170 ? -10.188 2.083 41.108 1.00 76.25 170 ASP A CA 1
ATOM 1382 C C . ASP A 1 170 ? -11.144 1.060 40.468 1.00 76.25 170 ASP A C 1
ATOM 1384 O O . ASP A 1 170 ? -11.003 0.676 39.301 1.00 76.25 170 ASP A O 1
ATOM 1388 N N . LYS A 1 171 ? -12.158 0.629 41.226 1.00 77.31 171 LYS A N 1
ATOM 1389 C CA . LYS A 1 171 ? -13.202 -0.284 40.765 1.00 77.31 171 LYS A CA 1
ATOM 1390 C C . LYS A 1 171 ? -14.133 0.406 39.768 1.00 77.31 171 LYS A C 1
ATOM 1392 O O . LYS A 1 171 ? -14.444 -0.172 38.729 1.00 77.31 171 LYS A O 1
ATOM 1397 N N . GLY A 1 172 ? -14.502 1.654 40.044 1.00 74.50 172 GLY A N 1
ATOM 1398 C CA . GLY A 1 172 ? -15.210 2.534 39.124 1.00 74.50 172 GLY A CA 1
ATOM 1399 C C . GLY A 1 172 ? -14.459 2.773 37.818 1.00 74.50 172 GLY A C 1
ATOM 1400 O O . GLY A 1 172 ? -15.041 2.703 36.736 1.00 74.50 172 GLY A O 1
ATOM 1401 N N . LEU A 1 173 ? -13.140 2.975 37.910 1.00 71.56 173 LEU A N 1
ATOM 1402 C CA . LEU A 1 173 ? -12.275 3.121 36.740 1.00 71.56 173 LEU A CA 1
ATOM 1403 C C . LEU A 1 173 ? -12.233 1.835 35.896 1.00 71.56 173 LEU A C 1
ATOM 1405 O O . LEU A 1 173 ? -12.346 1.906 34.677 1.00 71.56 173 LEU A O 1
ATOM 1409 N N . SER A 1 174 ? -12.137 0.664 36.530 1.00 75.38 174 SER A N 1
ATOM 1410 C CA . SER A 1 174 ? -12.094 -0.634 35.836 1.00 75.38 174 SER A CA 1
ATOM 1411 C C . SER A 1 174 ? -13.422 -0.982 35.152 1.00 75.38 174 SER A C 1
ATOM 1413 O O . SER A 1 174 ? -13.433 -1.387 33.993 1.00 75.38 174 SER A O 1
ATOM 1415 N N . ALA A 1 175 ? -14.552 -0.758 35.833 1.00 73.88 175 ALA A N 1
ATOM 1416 C CA . ALA A 1 175 ? -15.887 -0.934 35.254 1.00 73.88 175 ALA A CA 1
ATOM 1417 C C . ALA A 1 175 ? -16.147 0.038 34.089 1.00 73.88 175 ALA A C 1
ATOM 1419 O O . ALA A 1 175 ? -16.930 -0.244 33.179 1.00 73.88 175 ALA A O 1
ATOM 1420 N N . TRP A 1 176 ? -15.487 1.198 34.109 1.00 71.31 176 TRP A N 1
ATOM 1421 C CA . TRP A 1 176 ? -15.501 2.124 32.989 1.00 71.31 176 TRP A CA 1
ATOM 1422 C C . TRP A 1 176 ? -14.666 1.619 31.804 1.00 71.31 176 TRP A C 1
ATOM 1424 O O . TRP A 1 176 ? -15.181 1.671 30.687 1.00 71.31 176 TRP A O 1
ATOM 1434 N N . VAL A 1 177 ? -13.467 1.059 32.038 1.00 70.81 177 VAL A N 1
ATOM 1435 C CA . VAL A 1 177 ? -12.650 0.439 30.973 1.00 70.81 177 VAL A CA 1
ATOM 1436 C C . VAL A 1 177 ? -13.448 -0.618 30.231 1.00 70.81 177 VAL A C 1
ATOM 1438 O O . VAL A 1 177 ? -13.612 -0.552 29.015 1.00 70.81 177 VAL A O 1
ATOM 1441 N N . GLU A 1 178 ? -14.050 -1.519 30.999 1.00 77.62 178 GLU A N 1
ATOM 1442 C CA . GLU A 1 178 ? -14.873 -2.595 30.471 1.00 77.62 178 GLU A CA 1
ATOM 1443 C C . GLU A 1 178 ? -16.080 -2.071 29.677 1.00 77.62 178 GLU A C 1
ATOM 1445 O O . GLU A 1 178 ? -16.403 -2.590 28.608 1.00 77.62 178 GLU A O 1
ATOM 1450 N N . TRP A 1 179 ? -16.737 -1.008 30.155 1.00 78.31 179 TRP A N 1
ATOM 1451 C CA . TRP A 1 179 ? -17.841 -0.405 29.414 1.00 78.31 179 TRP A CA 1
ATOM 1452 C C . TRP A 1 179 ? -17.382 0.196 28.084 1.00 78.31 179 TRP A C 1
ATOM 1454 O O . TRP A 1 179 ? -18.050 -0.026 27.078 1.00 78.31 179 TRP A O 1
ATOM 1464 N N . VAL A 1 180 ? -16.275 0.944 28.043 1.00 68.62 180 VAL A N 1
ATOM 1465 C CA . VAL A 1 180 ? -15.763 1.514 26.784 1.00 68.62 180 VAL A CA 1
ATOM 1466 C C . VAL A 1 180 ? -15.420 0.396 25.803 1.00 68.62 180 VAL A C 1
ATOM 1468 O O . VAL A 1 180 ? -15.862 0.457 24.658 1.00 68.62 180 VAL A O 1
ATOM 1471 N N . ASP A 1 181 ? -14.752 -0.665 26.258 1.00 70.44 181 ASP A N 1
ATOM 1472 C CA . ASP A 1 181 ? -14.418 -1.825 25.424 1.00 70.44 181 ASP A CA 1
ATOM 1473 C C . ASP A 1 181 ? -15.667 -2.495 24.835 1.00 70.44 181 ASP A C 1
ATOM 1475 O O . ASP A 1 181 ? -15.708 -2.805 23.642 1.00 70.44 181 ASP A O 1
ATOM 1479 N N . GLN A 1 182 ? -16.734 -2.635 25.628 1.00 75.81 182 GLN A N 1
ATOM 1480 C CA . GLN A 1 182 ? -18.029 -3.140 25.157 1.00 75.81 182 GLN A CA 1
ATOM 1481 C C . GLN A 1 182 ? -18.756 -2.162 24.218 1.00 75.81 182 GLN A C 1
ATOM 1483 O O . GLN A 1 182 ? -19.566 -2.580 23.388 1.00 75.81 182 GLN A O 1
ATOM 1488 N N . THR A 1 183 ? -18.485 -0.861 24.334 1.00 70.62 183 THR A N 1
ATOM 1489 C CA . THR A 1 183 ? -19.166 0.196 23.570 1.00 70.62 183 THR A CA 1
ATOM 1490 C C . THR A 1 183 ? -18.452 0.517 22.255 1.00 70.62 183 THR A C 1
ATOM 1492 O O . THR A 1 183 ? -19.099 0.983 21.316 1.00 70.62 183 THR A O 1
ATOM 1495 N N . ASN A 1 184 ? -17.156 0.211 22.131 1.00 70.50 184 ASN A N 1
ATOM 1496 C CA . ASN A 1 184 ? -16.362 0.434 20.917 1.00 70.50 184 ASN A CA 1
ATOM 1497 C C . ASN A 1 184 ? -17.010 -0.171 19.653 1.00 70.50 184 ASN A C 1
ATOM 1499 O O . ASN A 1 184 ? -17.180 0.560 18.674 1.00 70.50 184 ASN A O 1
ATOM 1503 N N . PRO A 1 185 ? -17.473 -1.441 19.642 1.00 78.25 185 PRO A N 1
ATOM 1504 C CA . PRO A 1 185 ? -18.147 -2.005 18.472 1.00 78.25 185 PRO A CA 1
ATOM 1505 C C . PRO A 1 185 ? -19.428 -1.250 18.103 1.00 78.25 185 PRO A C 1
ATOM 1507 O O . PRO A 1 185 ? -19.715 -1.065 16.922 1.00 78.25 185 PRO A O 1
ATOM 1510 N N . ILE A 1 186 ? -20.178 -0.773 19.104 1.00 78.31 186 ILE A N 1
ATOM 1511 C CA . ILE A 1 186 ? -21.419 -0.013 18.905 1.00 78.31 186 ILE A CA 1
ATOM 1512 C C . ILE A 1 186 ? -21.100 1.358 18.301 1.00 78.31 186 ILE A C 1
ATOM 1514 O O . ILE A 1 186 ? -21.744 1.751 17.329 1.00 78.31 186 ILE A O 1
ATOM 1518 N N . LEU A 1 187 ? -20.081 2.056 18.820 1.00 73.44 187 LEU A N 1
ATOM 1519 C CA . LEU A 1 187 ? -19.570 3.314 18.262 1.00 73.44 187 LEU A CA 1
ATOM 1520 C C . LEU A 1 187 ? -19.179 3.147 16.794 1.00 73.44 187 LEU A C 1
ATOM 1522 O O . LEU A 1 187 ? -19.630 3.915 15.945 1.00 73.44 187 LEU A O 1
ATOM 1526 N N . TYR A 1 188 ? -18.386 2.124 16.477 1.00 81.88 188 TYR A N 1
ATOM 1527 C CA . TYR A 1 188 ? -17.935 1.868 15.110 1.00 81.88 188 TYR A CA 1
ATOM 1528 C C . TYR A 1 188 ? -19.079 1.470 14.178 1.00 81.88 188 TYR A C 1
ATOM 1530 O O . TYR A 1 188 ? -19.111 1.896 13.022 1.00 81.88 188 TYR A O 1
ATOM 1538 N N . GLN A 1 189 ? -20.051 0.699 14.662 1.00 82.25 189 GLN A N 1
ATOM 1539 C CA . GLN A 1 189 ? -21.227 0.323 13.882 1.00 82.25 189 GLN A CA 1
ATOM 1540 C C . GLN A 1 189 ? -22.145 1.526 13.617 1.00 82.25 189 GLN A C 1
ATOM 1542 O O . GLN A 1 189 ? -22.592 1.727 12.487 1.00 82.25 189 GLN A O 1
ATOM 1547 N N . GLN A 1 190 ? -22.405 2.360 14.628 1.00 81.62 190 GLN A N 1
ATOM 1548 C CA . GLN A 1 190 ? -23.183 3.591 14.464 1.00 81.62 190 GLN A CA 1
ATOM 1549 C C . GLN A 1 190 ? -22.481 4.559 13.513 1.00 81.62 190 GLN A C 1
ATOM 1551 O O . GLN A 1 190 ? -23.121 5.106 12.613 1.00 81.62 190 GLN A O 1
ATOM 1556 N N . PHE A 1 191 ? -21.164 4.717 13.671 1.00 82.56 191 PHE A N 1
ATOM 1557 C CA . PHE A 1 191 ? -20.350 5.542 12.793 1.00 82.56 191 PHE A CA 1
ATOM 1558 C C . PHE A 1 191 ? -20.379 5.053 11.354 1.00 82.56 191 PHE A C 1
ATOM 1560 O O . PHE A 1 191 ? -20.759 5.817 10.473 1.00 82.56 191 PHE A O 1
ATOM 1567 N N . SER A 1 192 ? -20.033 3.790 11.107 1.00 81.44 192 SER A N 1
ATOM 1568 C CA . SER A 1 192 ? -20.024 3.227 9.755 1.00 81.44 192 SER A CA 1
ATOM 1569 C C . SER A 1 192 ? -21.403 3.334 9.099 1.00 81.44 192 SER A C 1
ATOM 1571 O O . SER A 1 192 ? -21.509 3.780 7.956 1.00 81.44 192 SER A O 1
ATOM 1573 N N . SER A 1 193 ? -22.479 3.029 9.830 1.00 84.75 193 SER A N 1
ATOM 1574 C CA . SER A 1 193 ? -23.844 3.164 9.314 1.00 84.75 193 SER A CA 1
ATOM 1575 C C . SER A 1 193 ? -24.195 4.606 8.951 1.00 84.75 193 SER A C 1
ATOM 1577 O O . SER A 1 193 ? -24.724 4.851 7.862 1.00 84.75 193 SER A O 1
ATOM 1579 N N . LYS A 1 194 ? -23.858 5.572 9.818 1.00 82.69 194 LYS A N 1
ATOM 1580 C CA . LYS A 1 194 ? -24.061 7.000 9.550 1.00 82.69 194 LYS A CA 1
ATOM 1581 C C . LYS A 1 194 ? -23.223 7.457 8.356 1.00 82.69 194 LYS A C 1
ATOM 1583 O O . LYS A 1 194 ? -23.775 8.080 7.451 1.00 82.69 194 LYS A O 1
ATOM 1588 N N . PHE A 1 195 ? -21.946 7.076 8.312 1.00 80.88 195 PHE A N 1
ATOM 1589 C CA . PHE A 1 195 ? -21.017 7.364 7.222 1.00 80.88 195 PHE A CA 1
ATOM 1590 C C . PHE A 1 195 ? -21.610 6.951 5.875 1.00 80.88 195 PHE A C 1
ATOM 1592 O O . PHE A 1 195 ? -21.849 7.801 5.025 1.00 80.88 195 PHE A O 1
ATOM 1599 N N . PHE A 1 196 ? -21.975 5.679 5.699 1.00 80.94 196 PHE A N 1
ATOM 1600 C CA . PHE A 1 196 ? -22.500 5.200 4.416 1.00 80.94 196 PHE A CA 1
ATOM 1601 C C . PHE A 1 196 ? -23.954 5.605 4.128 1.00 80.94 196 PHE A C 1
ATOM 1603 O O . PHE A 1 196 ? -24.437 5.387 3.014 1.00 80.94 196 PHE A O 1
ATOM 1610 N N . SER A 1 197 ? -24.673 6.161 5.109 1.00 81.19 197 SER A N 1
ATOM 1611 C CA . SER A 1 197 ? -25.982 6.784 4.874 1.00 81.19 197 SER A CA 1
ATOM 1612 C C . SER A 1 197 ? -25.876 8.195 4.295 1.00 81.19 197 SER A C 1
ATOM 1614 O O . SER A 1 197 ? -26.783 8.611 3.583 1.00 81.19 197 SER A O 1
ATOM 1616 N N . GLN A 1 198 ? -24.781 8.904 4.592 1.00 76.50 198 GLN A N 1
ATOM 1617 C CA . GLN A 1 198 ? -24.525 10.272 4.132 1.00 76.50 198 GLN A CA 1
ATOM 1618 C C . GLN A 1 198 ? -23.550 10.324 2.955 1.00 76.50 198 GLN A C 1
ATOM 1620 O O . GLN A 1 198 ? -23.570 11.281 2.191 1.00 76.50 198 GLN A O 1
ATOM 1625 N N . ALA A 1 199 ? -22.710 9.299 2.797 1.00 67.81 199 ALA A N 1
ATOM 1626 C CA . ALA A 1 199 ? -21.874 9.148 1.623 1.00 67.81 199 ALA A CA 1
ATOM 1627 C C . ALA A 1 199 ? -22.759 8.853 0.406 1.00 67.81 199 ALA A C 1
ATOM 1629 O O . ALA A 1 199 ? -23.468 7.828 0.356 1.00 67.81 199 ALA A O 1
ATOM 1630 N N . ASP A 1 200 ? -22.678 9.733 -0.591 1.00 63.91 200 ASP A N 1
ATOM 1631 C CA . ASP A 1 200 ? -23.214 9.463 -1.919 1.00 63.91 200 ASP A CA 1
ATOM 1632 C C . ASP A 1 200 ? -22.722 8.082 -2.388 1.00 63.91 200 ASP A C 1
ATOM 1634 O O . ASP A 1 200 ? -21.665 7.600 -1.957 1.00 63.91 200 ASP A O 1
ATOM 1638 N N . PRO A 1 201 ? -23.520 7.335 -3.173 1.00 60.62 201 PRO A N 1
ATOM 1639 C CA . PRO A 1 201 ? -23.020 6.116 -3.790 1.00 60.62 201 PRO A CA 1
ATOM 1640 C C . PRO A 1 201 ? -21.683 6.415 -4.461 1.00 60.62 201 PRO A C 1
ATOM 1642 O O . PRO A 1 201 ? -21.546 7.458 -5.091 1.00 60.62 201 PRO A O 1
ATOM 1645 N N . PHE A 1 202 ? -20.715 5.508 -4.330 1.00 58.66 202 PHE A N 1
ATOM 1646 C CA . PHE A 1 202 ? -19.475 5.530 -5.105 1.00 58.66 202 PHE A CA 1
ATOM 1647 C C . PHE A 1 202 ? -19.830 5.199 -6.565 1.00 58.66 202 PHE A C 1
ATOM 1649 O O . PHE A 1 202 ? -19.480 4.145 -7.096 1.00 58.66 202 PHE A O 1
ATOM 1656 N N . ASP A 1 203 ? -20.677 6.020 -7.175 1.00 50.03 203 ASP A N 1
ATOM 1657 C CA . ASP A 1 203 ? -21.099 5.870 -8.548 1.00 50.03 203 ASP A CA 1
ATOM 1658 C C . ASP A 1 203 ? -19.994 6.400 -9.459 1.00 50.03 203 ASP A C 1
ATOM 1660 O O . ASP A 1 203 ? -19.133 7.191 -9.070 1.00 50.03 203 ASP A O 1
ATOM 1664 N N . LYS A 1 204 ? -20.005 5.913 -10.700 1.00 47.78 204 LYS A N 1
ATOM 1665 C CA . LYS A 1 204 ? -18.974 6.168 -11.717 1.00 47.78 204 LYS A CA 1
ATOM 1666 C C . LYS A 1 204 ? -18.681 7.653 -11.966 1.00 47.78 204 LYS A C 1
ATOM 1668 O O . LYS A 1 204 ? -17.635 7.959 -12.528 1.00 47.78 204 LYS A O 1
ATOM 1673 N N . GLU A 1 205 ? -19.563 8.557 -11.547 1.00 43.59 205 GLU A N 1
ATOM 1674 C CA . GLU A 1 205 ? -19.390 10.007 -11.686 1.00 43.59 205 GLU A CA 1
ATOM 1675 C C . GLU A 1 205 ? -18.164 10.550 -10.928 1.00 43.59 205 GLU A C 1
ATOM 1677 O O . GLU A 1 205 ? -17.662 11.612 -11.277 1.00 43.59 205 GLU A O 1
ATOM 1682 N N . PHE A 1 206 ? -17.616 9.805 -9.961 1.00 46.81 206 PHE A N 1
ATOM 1683 C CA . PHE A 1 206 ? -16.379 10.163 -9.250 1.00 46.81 206 PHE A CA 1
ATOM 1684 C C . PHE A 1 206 ? -15.094 9.673 -9.938 1.00 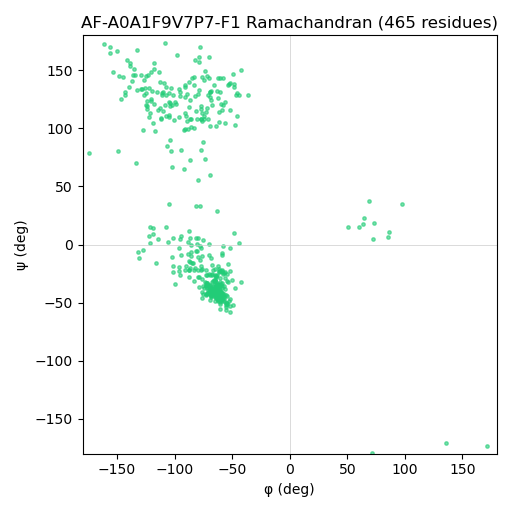46.81 206 PHE A C 1
ATOM 1686 O O . PHE A 1 206 ? -14.037 9.665 -9.314 1.00 46.81 206 PHE A O 1
ATOM 1693 N N . THR A 1 207 ? -15.174 9.206 -11.191 1.00 47.91 207 THR A N 1
ATOM 1694 C CA . THR A 1 207 ? -14.035 8.614 -11.925 1.00 47.91 207 THR A CA 1
ATOM 1695 C C . THR A 1 207 ? -13.688 9.326 -13.231 1.00 47.91 207 THR A C 1
ATOM 1697 O O . THR A 1 207 ? -12.930 8.795 -14.047 1.00 47.91 207 THR A O 1
ATOM 1700 N N . ASP A 1 208 ? -14.186 10.543 -13.444 1.00 54.91 208 ASP A N 1
ATOM 1701 C CA . ASP A 1 208 ? -13.724 11.336 -14.578 1.00 54.91 208 ASP A CA 1
ATOM 1702 C C . ASP A 1 208 ? -12.356 11.934 -14.256 1.00 54.91 208 ASP A C 1
ATOM 1704 O O . ASP A 1 208 ? -12.181 12.701 -13.307 1.00 54.91 208 ASP A O 1
ATOM 1708 N N . LEU A 1 209 ? -11.363 11.509 -15.040 1.00 58.94 209 LEU A N 1
ATOM 1709 C CA . LEU A 1 209 ? -10.018 12.059 -15.016 1.00 58.94 209 LEU A CA 1
ATOM 1710 C C . LEU A 1 209 ? -10.103 13.581 -15.168 1.00 58.94 209 LEU A C 1
ATOM 1712 O O . LEU A 1 209 ? -10.533 14.072 -16.214 1.00 58.94 209 LEU A O 1
ATOM 1716 N N . LEU A 1 210 ? -9.689 14.329 -14.148 1.00 67.62 210 LEU A N 1
ATOM 1717 C CA . LEU A 1 210 ? -9.651 15.783 -14.228 1.00 67.62 210 LEU A CA 1
ATOM 1718 C C . LEU A 1 210 ? -8.465 16.189 -15.096 1.00 67.62 210 LEU A C 1
ATOM 1720 O O . LEU A 1 210 ? -7.314 16.087 -14.693 1.00 67.62 210 LEU A O 1
ATOM 1724 N N . TYR A 1 211 ? -8.745 16.665 -16.301 1.00 78.06 211 TYR A N 1
ATOM 1725 C CA . TYR A 1 211 ? -7.810 17.426 -17.121 1.00 78.06 211 TYR A CA 1
ATOM 1726 C C . TYR A 1 211 ? -8.601 18.471 -17.904 1.00 78.06 211 TYR A C 1
ATOM 1728 O O . TYR A 1 211 ? -9.743 18.261 -18.316 1.00 78.06 211 TYR A O 1
ATOM 1736 N N . TYR A 1 212 ? -8.003 19.640 -18.083 1.00 85.44 212 TYR A N 1
ATOM 1737 C CA . TYR A 1 212 ? -8.694 20.808 -18.606 1.00 85.44 212 TYR A CA 1
ATOM 1738 C C . TYR A 1 212 ? -8.570 20.882 -20.124 1.00 85.44 212 TYR A C 1
ATOM 1740 O O . TYR A 1 212 ? -7.484 20.722 -20.682 1.00 85.44 212 TYR A O 1
ATOM 1748 N N . THR A 1 213 ? -9.668 21.208 -20.802 1.00 88.50 213 THR A N 1
ATOM 1749 C CA . THR A 1 213 ? -9.675 21.405 -22.260 1.00 88.50 213 THR A CA 1
ATOM 1750 C C . THR A 1 213 ? -8.811 22.590 -22.704 1.00 88.50 213 THR A C 1
ATOM 1752 O O . THR A 1 213 ? -8.290 22.584 -23.814 1.00 88.50 213 THR A O 1
ATOM 1755 N N . GLY A 1 214 ? -8.630 23.594 -21.838 1.00 87.38 214 GLY A N 1
ATOM 1756 C CA . GLY A 1 214 ? -7.858 24.800 -22.143 1.00 87.38 214 GLY A CA 1
ATOM 1757 C C . GLY A 1 214 ? -8.534 25.753 -23.133 1.00 87.38 214 GLY A C 1
ATOM 1758 O O . GLY A 1 214 ? -9.655 25.521 -23.589 1.00 87.38 214 GLY A O 1
ATOM 1759 N N . LYS A 1 215 ? -7.857 26.868 -23.443 1.00 89.88 215 LYS A N 1
ATOM 1760 C CA . LYS A 1 215 ? -8.378 27.917 -24.345 1.00 89.88 215 LYS A CA 1
ATOM 1761 C C . LYS A 1 215 ? -7.822 27.825 -25.768 1.00 89.88 215 LYS A C 1
ATOM 1763 O O . LYS A 1 215 ? -8.540 28.153 -26.713 1.00 89.88 215 LYS A O 1
ATOM 1768 N N . THR A 1 216 ? -6.572 27.394 -25.923 1.00 94.44 216 THR A N 1
ATOM 1769 C CA . THR A 1 216 ? -5.888 27.313 -27.220 1.00 94.44 216 THR A CA 1
ATOM 1770 C C . THR A 1 216 ? -6.329 26.082 -28.010 1.00 94.44 216 THR A C 1
ATOM 1772 O O . THR A 1 216 ? -6.894 25.134 -27.458 1.00 94.44 216 THR A O 1
ATOM 1775 N N . GLN A 1 217 ? -6.085 26.092 -29.323 1.00 96.69 217 GLN A N 1
ATOM 1776 C CA . GLN A 1 217 ? -6.403 24.938 -30.161 1.00 96.69 217 GLN A CA 1
ATOM 1777 C C . GLN A 1 217 ? -5.545 23.722 -29.792 1.00 96.69 217 GLN A C 1
ATOM 1779 O O . GLN A 1 217 ? -6.095 22.635 -29.659 1.00 96.69 217 GLN A O 1
ATOM 1784 N N . GLY A 1 218 ? -4.245 23.891 -29.519 1.00 95.31 218 GLY A N 1
ATOM 1785 C CA . GLY A 1 218 ? -3.401 22.757 -29.141 1.00 95.31 218 GLY A CA 1
ATOM 1786 C C . GLY A 1 218 ? -3.779 22.143 -27.792 1.00 95.31 218 GLY A C 1
ATOM 1787 O O . GLY A 1 218 ? -3.723 20.923 -27.654 1.00 95.31 218 GLY A O 1
ATOM 1788 N N . MET A 1 219 ? -4.283 22.928 -26.828 1.00 95.81 219 MET A N 1
ATOM 1789 C CA . MET A 1 219 ? -4.860 22.357 -25.603 1.00 95.81 219 MET A CA 1
ATOM 1790 C C . MET A 1 219 ? -6.138 21.554 -25.871 1.00 95.81 219 MET A C 1
ATOM 1792 O O . MET A 1 219 ? -6.307 20.482 -25.286 1.00 95.81 219 MET A O 1
ATOM 1796 N N . LYS A 1 220 ? -7.013 22.027 -26.772 1.00 95.62 220 LYS A N 1
ATOM 1797 C CA . LYS A 1 220 ? -8.219 21.290 -27.188 1.00 95.62 220 LYS A CA 1
ATOM 1798 C C . LYS A 1 220 ? -7.854 19.988 -27.895 1.00 95.62 220 LYS A C 1
ATOM 1800 O O . LYS A 1 220 ? -8.453 18.956 -27.604 1.00 95.62 220 LYS A O 1
ATOM 1805 N N . ASP A 1 221 ? -6.859 20.018 -28.775 1.00 96.25 221 ASP A N 1
ATOM 1806 C CA . ASP A 1 221 ? -6.375 18.837 -29.493 1.00 96.25 221 ASP A CA 1
ATOM 1807 C C . ASP A 1 221 ? -5.752 17.821 -28.525 1.00 96.25 221 ASP A C 1
ATOM 1809 O O . ASP A 1 221 ? -6.043 16.624 -28.601 1.00 96.25 221 ASP A O 1
ATOM 1813 N N . ALA A 1 222 ? -4.956 18.296 -27.561 1.00 95.94 222 ALA A N 1
ATOM 1814 C CA . ALA A 1 222 ? -4.398 17.476 -26.489 1.00 95.94 222 ALA A CA 1
ATOM 1815 C C . ALA A 1 222 ? -5.494 16.847 -25.619 1.00 95.94 222 ALA A C 1
ATOM 1817 O O . ALA A 1 222 ? -5.439 15.659 -25.308 1.00 95.94 222 ALA A O 1
ATOM 1818 N N . TYR A 1 223 ? -6.531 17.619 -25.285 1.00 93.50 223 TYR A N 1
ATOM 1819 C CA . TYR A 1 223 ? -7.697 17.131 -24.555 1.00 93.50 223 TYR A CA 1
ATOM 1820 C C . TYR A 1 223 ? -8.434 16.027 -25.322 1.00 93.50 223 TYR A C 1
ATOM 1822 O O . TYR A 1 223 ? -8.795 15.013 -24.729 1.00 93.50 223 TYR A O 1
ATOM 1830 N N . GLN A 1 224 ? -8.629 16.168 -26.639 1.00 94.50 224 GLN A N 1
ATOM 1831 C CA . GLN A 1 224 ? -9.238 15.101 -27.443 1.00 94.50 224 GLN A CA 1
ATOM 1832 C C . GLN A 1 224 ? -8.357 13.846 -27.488 1.00 94.50 224 GLN A C 1
ATOM 1834 O O . GLN A 1 224 ? -8.878 12.736 -27.374 1.00 94.50 224 GLN A O 1
ATOM 1839 N N . ALA A 1 225 ? -7.032 14.006 -27.587 1.00 94.06 225 ALA A N 1
ATOM 1840 C CA . ALA A 1 225 ? -6.097 12.885 -27.507 1.00 94.06 225 ALA A CA 1
ATOM 1841 C C . ALA A 1 225 ? -6.217 12.148 -26.158 1.00 94.06 225 ALA A C 1
ATOM 1843 O O . ALA A 1 225 ? -6.412 10.930 -26.142 1.00 94.06 225 ALA A O 1
ATOM 1844 N N . ALA A 1 226 ? -6.232 12.882 -25.041 1.00 90.31 226 ALA A N 1
ATOM 1845 C CA . ALA A 1 226 ? -6.440 12.328 -23.702 1.00 90.31 226 ALA A CA 1
ATOM 1846 C C . ALA A 1 226 ? -7.802 11.621 -23.569 1.00 90.31 226 ALA A C 1
ATOM 1848 O O . ALA A 1 226 ? -7.873 10.501 -23.062 1.00 90.31 226 ALA A O 1
ATOM 1849 N N . LYS A 1 227 ? -8.875 12.206 -24.119 1.00 87.88 227 LYS A N 1
ATOM 1850 C CA . LYS A 1 227 ? -10.217 11.599 -24.150 1.00 87.88 227 LYS A CA 1
ATOM 1851 C C . LYS A 1 227 ? -10.246 10.283 -24.931 1.00 87.88 227 LYS A C 1
ATOM 1853 O O . LYS A 1 227 ? -10.953 9.353 -24.547 1.00 87.88 227 LYS A O 1
ATOM 1858 N N . SER A 1 228 ? -9.440 10.176 -25.986 1.00 89.81 228 SER A N 1
ATOM 1859 C CA . SER A 1 228 ? -9.221 8.930 -26.734 1.00 89.81 228 SER A CA 1
ATOM 1860 C C . SER A 1 228 ? -8.227 7.959 -26.075 1.00 89.81 228 SER A C 1
ATOM 1862 O O . SER A 1 228 ? -7.929 6.918 -26.653 1.00 89.81 228 SER A O 1
ATOM 1864 N N . LYS A 1 229 ? -7.743 8.269 -24.860 1.00 86.94 229 LYS A N 1
ATOM 1865 C CA . LYS A 1 229 ? -6.721 7.529 -24.094 1.00 86.94 229 LYS A CA 1
ATOM 1866 C C . LYS A 1 229 ? -5.331 7.480 -24.746 1.00 86.94 229 LYS A C 1
ATOM 1868 O O . LYS A 1 229 ? -4.493 6.680 -24.337 1.00 86.94 229 LYS A O 1
ATOM 1873 N N . ASP A 1 230 ? -5.055 8.357 -25.709 1.00 91.81 230 ASP A N 1
ATOM 1874 C CA . ASP A 1 230 ? -3.725 8.540 -26.297 1.00 91.81 230 ASP A CA 1
ATOM 1875 C C . ASP A 1 230 ? -2.920 9.552 -25.465 1.00 91.81 230 ASP A C 1
ATOM 1877 O O . ASP A 1 230 ? -2.723 10.716 -25.831 1.00 91.81 230 ASP A O 1
ATOM 1881 N N . TRP A 1 231 ? -2.499 9.106 -24.279 1.00 92.06 231 TRP A N 1
ATOM 1882 C CA . TRP A 1 231 ? -1.802 9.940 -23.295 1.00 92.06 231 TRP A CA 1
ATOM 1883 C C . TRP A 1 231 ? -0.430 10.413 -23.773 1.00 92.06 231 TRP A C 1
ATOM 1885 O O . TRP A 1 231 ? -0.011 11.517 -23.429 1.00 92.06 231 TRP A O 1
ATOM 1895 N N . SER A 1 232 ? 0.242 9.621 -24.614 1.00 95.69 232 SER A N 1
ATOM 1896 C CA . SER A 1 232 ? 1.530 9.995 -25.202 1.00 95.69 232 SER A CA 1
ATOM 1897 C C . SER A 1 232 ? 1.371 11.205 -26.124 1.00 95.69 232 SER A C 1
ATOM 1899 O O . SER A 1 232 ? 2.070 12.209 -25.964 1.00 95.69 232 SER A O 1
ATOM 1901 N N . LYS A 1 233 ? 0.382 11.167 -27.027 1.00 96.81 233 LYS A N 1
ATOM 1902 C CA . LYS A 1 233 ? 0.069 12.297 -27.907 1.00 96.81 233 LYS A CA 1
ATOM 1903 C C . LYS A 1 233 ? -0.438 13.510 -27.132 1.00 96.81 233 LYS A C 1
ATOM 1905 O O . LYS A 1 233 ? -0.009 14.627 -27.419 1.00 96.81 233 LYS A O 1
ATOM 1910 N N . ALA A 1 234 ? -1.313 13.309 -26.145 1.00 96.38 234 ALA A N 1
ATOM 1911 C CA . ALA A 1 234 ? -1.808 14.391 -25.293 1.00 96.38 234 ALA A CA 1
ATOM 1912 C C . ALA A 1 234 ? -0.656 15.133 -24.598 1.00 96.38 234 ALA A C 1
ATOM 1914 O O . ALA A 1 234 ? -0.566 16.358 -24.691 1.00 96.38 234 ALA A O 1
ATOM 1915 N N . LYS A 1 235 ? 0.278 14.388 -23.988 1.00 97.12 235 LYS A N 1
ATOM 1916 C CA . LYS A 1 235 ? 1.476 14.944 -23.350 1.00 97.12 235 LYS A CA 1
ATOM 1917 C C . LYS A 1 235 ? 2.327 15.745 -24.338 1.00 97.12 235 LYS A C 1
ATOM 1919 O O . LYS A 1 235 ? 2.701 16.871 -24.030 1.00 97.12 235 LYS A O 1
ATOM 1924 N N . GLN A 1 236 ? 2.598 15.211 -25.532 1.00 97.75 236 GLN A N 1
ATOM 1925 C CA . GLN A 1 236 ? 3.373 15.920 -26.562 1.00 97.75 236 GLN A CA 1
ATOM 1926 C C . GLN A 1 236 ? 2.717 17.237 -26.997 1.00 97.75 236 GLN A C 1
ATOM 1928 O O . GLN A 1 236 ? 3.410 18.234 -27.196 1.00 97.75 236 GLN A O 1
ATOM 1933 N N . LEU A 1 237 ? 1.392 17.255 -27.150 1.00 97.44 237 LEU A N 1
ATOM 1934 C CA . LEU A 1 237 ? 0.654 18.459 -27.529 1.00 97.44 237 LEU A CA 1
ATOM 1935 C C . LEU A 1 237 ? 0.668 19.506 -26.405 1.00 97.44 237 LEU A C 1
ATOM 1937 O O . LEU A 1 237 ? 0.951 20.670 -26.672 1.00 97.44 237 LEU A O 1
ATOM 1941 N N . TRP A 1 238 ? 0.462 19.103 -25.147 1.00 97.62 238 TRP A N 1
ATOM 1942 C CA . TRP A 1 238 ? 0.589 20.018 -24.007 1.00 97.62 238 TRP A CA 1
ATOM 1943 C C . TRP A 1 238 ? 2.018 20.536 -23.806 1.00 97.62 238 TRP A C 1
ATOM 1945 O O . TRP A 1 238 ? 2.185 21.694 -23.435 1.00 97.62 238 TRP A O 1
ATOM 1955 N N . LEU A 1 239 ? 3.048 19.731 -24.089 1.00 97.06 239 LEU A N 1
ATOM 1956 C CA . LEU A 1 239 ? 4.445 20.178 -24.056 1.00 97.06 239 LEU A CA 1
ATOM 1957 C C . LEU A 1 239 ? 4.708 21.296 -25.068 1.00 97.06 239 LEU A C 1
ATOM 1959 O O . LEU A 1 239 ? 5.326 22.294 -24.707 1.00 97.06 239 LEU A O 1
ATOM 1963 N N . LYS A 1 240 ? 4.195 21.164 -26.298 1.00 96.94 240 LYS A N 1
ATOM 1964 C CA . LYS A 1 240 ? 4.296 22.217 -27.323 1.00 96.94 240 LYS A CA 1
ATOM 1965 C C . LYS A 1 240 ? 3.607 23.503 -26.881 1.00 96.94 240 LYS A C 1
ATOM 1967 O O . LYS A 1 240 ? 4.162 24.579 -27.046 1.00 96.94 240 LYS A O 1
ATOM 1972 N N . GLU A 1 241 ? 2.423 23.404 -26.281 1.00 96.69 241 GLU A N 1
ATOM 1973 C CA . GLU A 1 241 ? 1.719 24.574 -25.738 1.00 96.69 241 GLU A CA 1
ATOM 1974 C C . GLU A 1 241 ? 2.497 25.235 -24.587 1.00 96.69 241 GLU A C 1
ATOM 1976 O O . GLU A 1 241 ? 2.557 26.463 -24.494 1.00 96.69 241 GLU A O 1
ATOM 1981 N N . LEU A 1 242 ? 3.158 24.436 -23.742 1.00 95.06 242 LEU A N 1
ATOM 1982 C CA . LEU A 1 242 ? 3.973 24.933 -22.631 1.00 95.06 242 LEU A CA 1
ATOM 1983 C C . LEU A 1 242 ? 5.192 25.739 -23.115 1.00 95.06 242 LEU A C 1
ATOM 1985 O O . LEU A 1 242 ? 5.653 26.621 -22.395 1.00 95.06 242 LEU A O 1
ATOM 1989 N N . GLU A 1 243 ? 5.706 25.501 -24.327 1.00 95.38 243 GLU A N 1
ATOM 1990 C CA . GLU A 1 243 ? 6.796 26.311 -24.896 1.00 95.38 243 GLU A CA 1
ATOM 1991 C C . GLU A 1 243 ? 6.392 27.781 -25.074 1.00 95.38 243 GLU A C 1
ATOM 1993 O O . GLU A 1 243 ? 7.221 28.671 -24.856 1.00 95.38 243 GLU A O 1
ATOM 1998 N N . PHE A 1 244 ? 5.120 28.029 -25.405 1.00 94.56 244 PHE A N 1
ATOM 1999 C CA . PHE A 1 244 ? 4.553 29.365 -25.598 1.00 94.56 244 PHE A CA 1
ATOM 2000 C C . PHE A 1 244 ? 4.035 29.985 -24.297 1.00 94.56 244 PHE A C 1
ATOM 2002 O O . PHE A 1 244 ? 4.043 31.207 -24.163 1.00 94.56 244 PHE A O 1
ATOM 2009 N N . ASN A 1 245 ? 3.606 29.164 -23.333 1.00 90.19 245 ASN A N 1
ATOM 2010 C CA . ASN A 1 245 ? 3.088 29.623 -22.045 1.00 90.19 245 ASN A CA 1
ATOM 2011 C C . ASN A 1 245 ? 3.698 28.833 -20.873 1.00 90.19 245 ASN A C 1
ATOM 2013 O O . ASN A 1 245 ? 3.036 28.024 -20.223 1.00 90.19 245 ASN A O 1
ATOM 2017 N N . ARG A 1 246 ? 4.993 29.071 -20.616 1.00 87.31 246 ARG A N 1
ATOM 2018 C CA . ARG A 1 246 ? 5.824 28.281 -19.681 1.00 87.31 246 ARG A CA 1
ATOM 2019 C C . ARG A 1 246 ? 5.309 28.238 -18.246 1.00 87.31 246 ARG A C 1
ATOM 2021 O O . ARG A 1 246 ? 5.644 27.311 -17.508 1.00 87.31 246 ARG A O 1
ATOM 2028 N N . GLU A 1 247 ? 4.521 29.231 -17.853 1.00 88.12 247 GLU A N 1
ATOM 2029 C CA . GLU A 1 247 ? 4.039 29.389 -16.483 1.00 88.12 247 GLU A CA 1
ATOM 2030 C C . GLU A 1 247 ? 2.563 29.020 -16.311 1.00 88.12 247 GLU A C 1
ATOM 2032 O O . GLU A 1 247 ? 2.065 29.087 -15.190 1.00 88.12 247 GLU A O 1
ATOM 2037 N N . ASP A 1 248 ? 1.873 28.558 -17.363 1.00 89.31 248 ASP A N 1
ATOM 2038 C CA . ASP A 1 248 ? 0.453 28.210 -17.272 1.00 89.31 248 ASP A CA 1
ATOM 2039 C C . ASP A 1 248 ? 0.222 27.078 -16.249 1.00 89.31 248 ASP A C 1
ATOM 2041 O O . ASP A 1 248 ? 0.673 25.939 -16.460 1.00 89.31 248 ASP A O 1
ATOM 2045 N N . PRO A 1 249 ? -0.482 27.343 -15.134 1.00 88.75 249 PRO A N 1
ATOM 2046 C CA . PRO A 1 249 ? -0.754 26.315 -14.142 1.00 88.75 249 PRO A CA 1
ATOM 2047 C C . PRO A 1 249 ? -1.619 25.190 -14.734 1.00 88.75 249 PRO A C 1
ATOM 2049 O O . PRO A 1 249 ? -1.409 24.022 -14.417 1.00 88.75 249 PRO A O 1
ATOM 2052 N N . VAL A 1 250 ? -2.538 25.495 -15.653 1.00 89.50 250 VAL A N 1
ATOM 2053 C CA . VAL A 1 250 ? -3.430 24.498 -16.257 1.00 89.50 250 VAL A CA 1
ATOM 2054 C C . VAL A 1 250 ? -2.649 23.515 -17.132 1.00 89.50 250 VAL A C 1
ATOM 2056 O O . VAL A 1 250 ? -2.897 22.310 -17.067 1.00 89.50 250 VAL A O 1
ATOM 2059 N N . LEU A 1 251 ? -1.668 23.994 -17.907 1.00 92.94 251 LEU A N 1
ATOM 2060 C CA . LEU A 1 251 ? -0.797 23.117 -18.700 1.00 92.94 251 LEU A CA 1
ATOM 2061 C C . LEU A 1 251 ? 0.059 22.218 -17.810 1.00 92.94 251 LEU A C 1
ATOM 2063 O O . LEU A 1 251 ? 0.153 21.023 -18.075 1.00 92.94 251 LEU A O 1
ATOM 2067 N N . ASN A 1 252 ? 0.641 22.765 -16.739 1.00 92.00 252 ASN A N 1
ATOM 2068 C CA . ASN A 1 252 ? 1.417 21.969 -15.787 1.00 92.00 252 ASN A CA 1
ATOM 2069 C C . ASN A 1 252 ? 0.542 20.904 -15.101 1.00 92.00 252 ASN A C 1
ATOM 2071 O O . ASN A 1 252 ? 0.957 19.755 -14.985 1.00 92.00 252 ASN A O 1
ATOM 2075 N N . TYR A 1 253 ? -0.697 21.229 -14.729 1.00 88.88 253 TYR A N 1
ATOM 2076 C CA . TYR A 1 253 ? -1.627 20.242 -14.181 1.00 88.88 253 TYR A CA 1
ATOM 2077 C C . TYR A 1 253 ? -1.947 19.123 -15.184 1.00 88.88 253 TYR A C 1
ATOM 2079 O O . TYR A 1 253 ? -1.833 17.941 -14.860 1.00 88.88 253 TYR A O 1
ATOM 2087 N N . ASN A 1 254 ? -2.287 19.476 -16.426 1.00 92.44 254 ASN A N 1
ATOM 2088 C CA . ASN A 1 254 ? -2.577 18.498 -17.472 1.00 92.44 254 ASN A CA 1
ATOM 2089 C C . ASN A 1 254 ? -1.367 17.602 -17.789 1.00 92.44 254 ASN A C 1
ATOM 2091 O O . ASN A 1 254 ? -1.522 16.394 -17.956 1.00 92.44 254 ASN A O 1
ATOM 2095 N N . LEU A 1 255 ? -0.159 18.172 -17.831 1.00 93.62 255 LEU A N 1
ATOM 2096 C CA . LEU A 1 255 ? 1.087 17.425 -18.018 1.00 93.62 255 LEU A CA 1
ATOM 2097 C C . LEU A 1 255 ? 1.375 16.482 -16.850 1.00 93.62 255 LEU A C 1
ATOM 2099 O O . LEU A 1 255 ? 1.806 15.354 -17.084 1.00 93.62 255 LEU A O 1
ATOM 2103 N N . SER A 1 256 ? 1.083 16.905 -15.616 1.00 89.25 256 SER A N 1
ATOM 2104 C CA . SER A 1 256 ? 1.151 16.038 -14.437 1.00 89.25 256 SER A CA 1
ATOM 2105 C C . SER A 1 256 ? 0.226 14.829 -14.591 1.00 89.25 256 SER A C 1
ATOM 2107 O O . SER A 1 256 ? 0.664 13.696 -14.406 1.00 89.25 256 SER A O 1
ATOM 2109 N N . VAL A 1 257 ? -1.025 15.039 -15.016 1.00 85.19 257 VAL A N 1
ATOM 2110 C CA . VAL A 1 257 ? -1.987 13.949 -15.265 1.00 85.19 257 VAL A CA 1
ATOM 2111 C C . VAL A 1 257 ? -1.510 13.034 -16.395 1.00 85.19 257 VAL A C 1
ATOM 2113 O O . VAL A 1 257 ? -1.510 11.817 -16.236 1.00 85.19 257 VAL A O 1
ATOM 2116 N N . ALA A 1 258 ? -1.038 13.592 -17.513 1.00 89.38 258 ALA A N 1
ATOM 2117 C CA . ALA A 1 258 ? -0.532 12.804 -18.637 1.00 89.38 258 ALA A CA 1
ATOM 2118 C C . ALA A 1 258 ? 0.648 11.908 -18.233 1.00 89.38 258 ALA A C 1
ATOM 2120 O O . ALA A 1 258 ? 0.669 10.728 -18.572 1.00 89.38 258 ALA A O 1
ATOM 2121 N N . ALA A 1 259 ? 1.603 12.458 -17.476 1.00 88.56 259 ALA A N 1
ATOM 2122 C CA . ALA A 1 259 ? 2.758 11.726 -16.971 1.00 88.56 259 ALA A CA 1
ATOM 2123 C C . ALA A 1 259 ? 2.348 10.601 -16.003 1.00 88.56 259 ALA A C 1
ATOM 2125 O O . ALA A 1 259 ? 2.878 9.497 -16.099 1.00 88.56 259 ALA A O 1
ATOM 2126 N N . GLN A 1 260 ? 1.357 10.823 -15.129 1.00 81.00 260 GLN A N 1
ATOM 2127 C CA . GLN A 1 260 ? 0.806 9.757 -14.276 1.00 81.00 260 GLN A CA 1
ATOM 2128 C C . GLN A 1 260 ? 0.199 8.623 -15.106 1.00 81.00 260 GLN A C 1
ATOM 2130 O O . GLN A 1 260 ? 0.477 7.454 -14.849 1.00 81.00 260 GLN A O 1
ATOM 2135 N N . MET A 1 261 ? -0.571 8.960 -16.145 1.00 81.75 261 MET A N 1
ATOM 2136 C CA . MET A 1 261 ? -1.176 7.972 -17.046 1.00 81.75 261 MET A CA 1
ATOM 2137 C C . MET A 1 261 ? -0.146 7.175 -17.858 1.00 81.75 261 MET A C 1
ATOM 2139 O O . MET A 1 261 ? -0.448 6.079 -18.327 1.00 81.75 261 MET A O 1
ATOM 2143 N N . LEU A 1 262 ? 1.068 7.708 -18.011 1.00 84.19 262 LEU A N 1
ATOM 2144 C CA . LEU A 1 262 ? 2.202 7.053 -18.663 1.00 84.19 262 LEU A CA 1
ATOM 2145 C C . LEU A 1 262 ? 3.150 6.351 -17.672 1.00 84.19 262 LEU A C 1
ATOM 2147 O O . LEU A 1 262 ? 4.105 5.707 -18.101 1.00 84.19 262 LEU A O 1
ATOM 2151 N N . GLY A 1 263 ? 2.904 6.450 -16.360 1.00 77.50 263 GLY A N 1
ATOM 2152 C CA . GLY A 1 263 ? 3.782 5.899 -15.320 1.00 77.50 263 GLY A CA 1
ATOM 2153 C C . GLY A 1 263 ? 5.096 6.672 -15.123 1.00 77.50 263 GLY A C 1
ATOM 2154 O O . GLY A 1 263 ? 6.052 6.146 -14.556 1.00 77.50 263 GLY A O 1
ATOM 2155 N N . GLU A 1 264 ? 5.171 7.918 -15.588 1.00 85.19 264 GLU A N 1
ATOM 2156 C CA . GLU A 1 264 ? 6.349 8.789 -15.530 1.00 85.19 264 GLU A CA 1
ATOM 2157 C C . GLU A 1 264 ? 6.324 9.653 -14.253 1.00 85.19 264 GLU A C 1
ATOM 2159 O O . GLU A 1 264 ? 6.202 10.879 -14.285 1.00 85.19 264 GLU A O 1
ATOM 2164 N N . TRP A 1 265 ? 6.417 9.003 -13.092 1.00 79.62 265 TRP A N 1
ATOM 2165 C CA . TRP A 1 265 ? 6.143 9.618 -11.782 1.00 79.62 265 TRP A CA 1
ATOM 2166 C C . TRP A 1 265 ? 7.039 10.809 -11.418 1.00 79.62 265 TRP A C 1
ATOM 2168 O O . TRP A 1 265 ? 6.589 11.741 -10.754 1.00 79.62 265 TRP A O 1
ATOM 2178 N N . ASP A 1 266 ? 8.296 10.807 -11.866 1.00 79.56 266 ASP A N 1
ATOM 2179 C CA . ASP A 1 2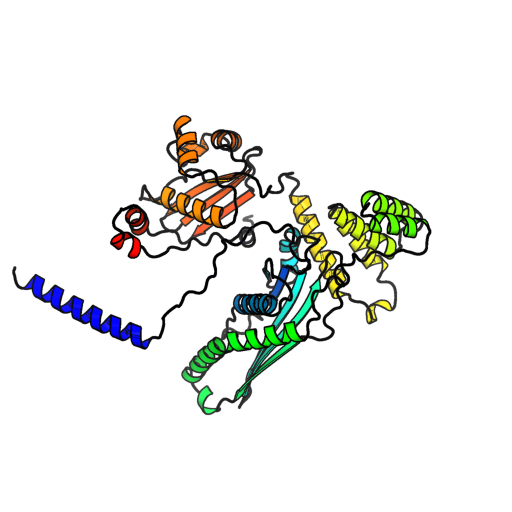66 ? 9.228 11.917 -11.640 1.00 79.56 266 ASP A CA 1
ATOM 2180 C C . ASP A 1 266 ? 8.786 13.197 -12.349 1.00 79.56 266 ASP A C 1
ATOM 2182 O O . ASP A 1 266 ? 8.854 14.290 -11.781 1.00 79.56 266 ASP A O 1
ATOM 2186 N N . GLU A 1 267 ? 8.327 13.053 -13.589 1.00 89.06 267 GLU A N 1
ATOM 2187 C CA . GLU A 1 267 ? 7.817 14.164 -14.380 1.00 89.06 267 GLU A CA 1
ATOM 2188 C C . GLU A 1 267 ? 6.471 14.624 -13.843 1.00 89.06 267 GLU A C 1
ATOM 2190 O O . GLU A 1 267 ? 6.277 15.824 -13.661 1.00 89.06 267 GLU A O 1
ATOM 2195 N N . ALA A 1 268 ? 5.587 13.681 -13.498 1.00 85.12 268 ALA A N 1
ATOM 2196 C CA . ALA A 1 268 ? 4.318 13.984 -12.850 1.00 85.12 268 ALA A CA 1
ATOM 2197 C C . ALA A 1 268 ? 4.525 14.861 -11.610 1.00 85.12 268 ALA A C 1
ATOM 2199 O O . ALA A 1 268 ? 3.969 15.954 -11.531 1.00 85.12 268 ALA A O 1
ATOM 2200 N N . TYR A 1 269 ? 5.403 14.437 -10.695 1.00 81.12 269 TYR A N 1
ATOM 2201 C CA . TYR A 1 269 ? 5.765 15.201 -9.502 1.00 81.12 269 TYR A CA 1
ATOM 2202 C C . TYR A 1 269 ? 6.329 16.591 -9.837 1.00 81.12 269 TYR A C 1
ATOM 2204 O O . TYR A 1 269 ? 5.950 17.589 -9.221 1.00 81.12 269 TYR A O 1
ATOM 2212 N N . ALA A 1 270 ? 7.226 16.682 -10.824 1.00 87.00 270 ALA A N 1
ATOM 2213 C CA . ALA A 1 270 ? 7.823 17.952 -11.226 1.00 87.00 270 ALA A CA 1
ATOM 2214 C C . ALA A 1 270 ? 6.783 18.938 -11.786 1.00 87.00 270 ALA A C 1
ATOM 2216 O O . ALA A 1 270 ? 6.831 20.126 -11.456 1.00 87.00 270 ALA A O 1
ATOM 2217 N N . TYR A 1 271 ? 5.846 18.460 -12.606 1.00 90.94 271 TYR A N 1
ATOM 2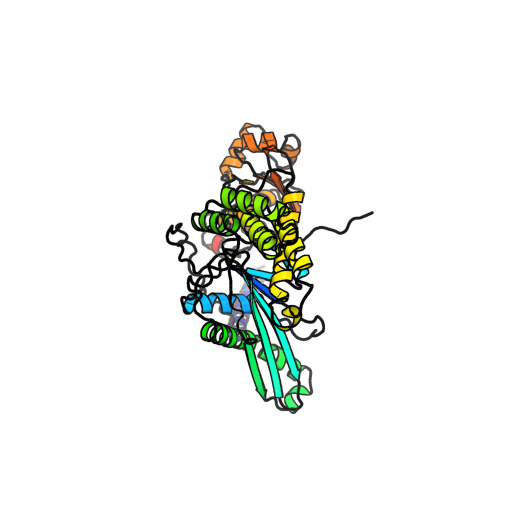218 C CA . TYR A 1 271 ? 4.758 19.269 -13.151 1.00 90.94 271 TYR A CA 1
ATOM 2219 C C . TYR A 1 271 ? 3.747 19.678 -12.078 1.00 90.94 271 TYR A C 1
ATOM 2221 O O . TYR A 1 271 ? 3.348 20.840 -12.040 1.00 90.94 271 TYR A O 1
ATOM 2229 N N . ASP A 1 272 ? 3.396 18.779 -11.158 1.00 83.38 272 ASP A N 1
ATOM 2230 C CA . ASP A 1 272 ? 2.491 19.076 -10.041 1.00 83.38 272 ASP A CA 1
ATOM 2231 C C . ASP A 1 272 ? 3.055 20.167 -9.126 1.00 83.38 272 ASP A C 1
ATOM 2233 O O . ASP A 1 272 ? 2.378 21.133 -8.773 1.00 83.38 272 ASP A O 1
ATOM 2237 N N . LYS A 1 273 ? 4.351 20.071 -8.813 1.00 83.62 273 LYS A N 1
ATOM 2238 C CA . LYS A 1 273 ? 5.050 21.086 -8.027 1.00 83.62 273 LYS A CA 1
ATOM 2239 C C . LYS A 1 273 ? 5.024 22.453 -8.716 1.00 83.62 273 LYS A C 1
ATOM 2241 O O . LYS A 1 273 ? 4.787 23.459 -8.051 1.00 83.62 273 LYS A O 1
ATOM 2246 N N . LYS A 1 274 ? 5.249 22.506 -10.035 1.00 88.50 274 LYS A N 1
ATOM 2247 C CA . LYS A 1 274 ? 5.148 23.750 -10.822 1.00 88.50 274 LYS A CA 1
ATOM 2248 C C . LYS A 1 274 ? 3.723 24.299 -10.839 1.00 88.50 274 LYS A C 1
ATOM 2250 O O . LYS A 1 274 ? 3.544 25.500 -10.667 1.00 88.50 274 LYS A O 1
ATOM 2255 N N . TYR A 1 275 ? 2.723 23.430 -10.994 1.00 86.69 275 TYR A N 1
ATOM 2256 C CA . TYR A 1 275 ? 1.314 23.806 -10.915 1.00 86.69 275 TYR A CA 1
ATOM 2257 C C . TYR A 1 275 ? 1.001 24.525 -9.597 1.00 86.69 275 TYR A C 1
ATOM 2259 O O . TYR A 1 275 ? 0.462 25.629 -9.635 1.00 86.69 275 TYR A O 1
ATOM 2267 N N . LEU A 1 276 ? 1.397 23.964 -8.448 1.00 79.19 276 LEU A N 1
ATOM 2268 C CA . LEU A 1 276 ? 1.131 24.597 -7.150 1.00 79.19 276 LEU A CA 1
ATOM 2269 C C . LEU A 1 276 ? 1.891 25.907 -6.948 1.00 79.19 276 LEU A C 1
ATOM 2271 O O . LEU A 1 276 ? 1.312 26.866 -6.441 1.00 79.19 276 LEU A O 1
ATOM 2275 N N . LEU A 1 277 ? 3.158 25.967 -7.369 1.00 81.25 277 LEU A N 1
ATOM 2276 C CA . LEU A 1 277 ? 3.956 27.193 -7.285 1.00 81.25 277 LEU A CA 1
ATOM 2277 C C . LEU A 1 277 ? 3.326 28.337 -8.094 1.00 81.25 277 LEU A C 1
ATOM 2279 O O . LEU A 1 277 ? 3.290 29.469 -7.619 1.00 81.25 277 LEU A O 1
ATOM 2283 N N . ASN A 1 278 ? 2.775 28.035 -9.271 1.00 80.81 278 ASN A N 1
ATOM 2284 C CA . ASN A 1 278 ? 2.203 29.041 -10.170 1.00 80.81 278 ASN A CA 1
ATOM 2285 C C . ASN A 1 278 ? 0.732 29.367 -9.857 1.00 80.81 278 ASN A C 1
ATOM 2287 O O . ASN A 1 278 ? 0.238 30.427 -10.234 1.00 80.81 278 ASN A O 1
ATOM 2291 N N . LYS A 1 279 ? 0.015 28.481 -9.151 1.00 73.62 279 LYS A N 1
ATOM 2292 C CA . LYS A 1 279 ? -1.365 28.710 -8.682 1.00 73.62 279 LYS A CA 1
ATOM 2293 C C . LYS A 1 279 ? -1.428 29.732 -7.533 1.00 73.62 279 LYS A C 1
ATOM 2295 O O . LYS A 1 279 ? -2.444 30.404 -7.372 1.00 73.62 279 LYS A O 1
ATOM 2300 N N . GLY A 1 280 ? -0.348 29.879 -6.761 1.00 56.56 280 GLY A N 1
ATOM 2301 C CA . GLY A 1 280 ? -0.266 30.669 -5.524 1.00 56.56 280 GLY A CA 1
ATOM 2302 C C . GLY A 1 280 ? -0.067 32.188 -5.657 1.00 56.56 280 GLY A C 1
ATOM 2303 O O . GLY A 1 280 ? 0.592 32.767 -4.802 1.00 56.56 280 GLY A O 1
ATOM 2304 N N . GLN A 1 281 ? -0.596 32.856 -6.690 1.00 53.84 281 GLN A N 1
ATOM 2305 C CA . GLN A 1 281 ? -0.465 34.324 -6.843 1.00 53.84 281 GLN A CA 1
ATOM 2306 C C . GLN A 1 281 ? -1.792 35.117 -6.849 1.00 53.84 281 GLN A C 1
ATOM 2308 O O . GLN A 1 281 ? -1.800 36.298 -7.189 1.00 53.84 281 GLN A O 1
ATOM 2313 N N . GLY A 1 282 ? -2.930 34.543 -6.437 1.00 47.53 282 GLY A N 1
ATOM 2314 C CA . GLY A 1 282 ? -4.193 35.298 -6.357 1.00 47.53 282 GLY A CA 1
ATOM 2315 C C . GLY A 1 282 ? -5.222 34.732 -5.376 1.00 47.53 282 GLY A C 1
ATOM 2316 O O . GLY A 1 282 ? -5.067 33.609 -4.909 1.00 47.53 282 GLY A O 1
ATOM 2317 N N . LEU A 1 283 ? -6.290 35.514 -5.122 1.00 38.09 283 LEU A N 1
ATOM 2318 C CA . LEU A 1 283 ? -7.439 35.340 -4.188 1.00 38.09 283 LEU A CA 1
ATOM 2319 C C . LEU A 1 283 ? -8.124 33.945 -4.127 1.00 38.09 283 LEU A C 1
ATOM 2321 O O . LEU A 1 283 ? -9.072 33.749 -3.367 1.00 38.09 283 LEU A O 1
ATOM 2325 N N . ALA A 1 284 ? -7.646 32.959 -4.882 1.00 41.94 284 ALA A N 1
ATOM 2326 C CA . ALA A 1 284 ? -8.022 31.550 -4.822 1.00 41.94 284 ALA A CA 1
ATOM 2327 C C . ALA A 1 284 ? -7.578 30.828 -3.527 1.00 41.94 284 ALA A C 1
ATOM 2329 O O . ALA A 1 284 ? -8.088 29.737 -3.253 1.00 41.94 284 ALA A O 1
ATOM 2330 N N . GLU A 1 285 ? -6.708 31.436 -2.705 1.00 45.19 285 GLU A N 1
ATOM 2331 C CA . GLU A 1 285 ? -6.340 30.933 -1.365 1.00 45.19 285 GLU A CA 1
ATOM 2332 C C . GLU A 1 285 ? -7.546 30.772 -0.423 1.00 45.19 285 GLU A C 1
ATOM 2334 O O . GLU A 1 285 ? -7.521 29.934 0.474 1.00 45.19 285 GLU A O 1
ATOM 2339 N N . ILE A 1 286 ? -8.623 31.534 -0.643 1.00 38.69 286 ILE A N 1
ATOM 2340 C CA . ILE A 1 286 ? -9.786 31.581 0.257 1.00 38.69 286 ILE A CA 1
ATOM 2341 C C . ILE A 1 286 ? -10.863 30.540 -0.120 1.00 38.69 286 ILE A C 1
ATOM 2343 O O . ILE A 1 286 ? -11.681 30.181 0.724 1.00 38.69 286 ILE A O 1
ATOM 2347 N N . PHE A 1 287 ? -10.859 29.998 -1.350 1.00 35.69 287 PHE A N 1
ATOM 2348 C CA . PHE A 1 287 ? -11.973 29.174 -1.861 1.00 35.69 287 PHE A CA 1
ATOM 2349 C C . PHE A 1 287 ? -11.608 27.791 -2.437 1.00 35.69 287 PHE A C 1
ATOM 2351 O O . PHE A 1 287 ? -12.521 27.042 -2.779 1.00 35.69 287 PHE A O 1
ATOM 2358 N N . SER A 1 288 ? -10.330 27.399 -2.550 1.00 42.78 288 SER A N 1
ATOM 2359 C CA . SER A 1 288 ? -9.955 26.174 -3.287 1.00 42.78 288 SER A CA 1
ATOM 2360 C C . SER A 1 288 ? -9.074 25.184 -2.505 1.00 42.78 288 SER A C 1
ATOM 2362 O O . SER A 1 288 ? -7.863 25.330 -2.451 1.00 42.78 288 SER A O 1
ATOM 2364 N N . GLY A 1 289 ? -9.677 24.143 -1.917 1.00 48.53 289 GLY A N 1
ATOM 2365 C CA . GLY A 1 289 ? -9.162 22.755 -1.911 1.00 48.53 289 GLY A CA 1
ATOM 2366 C C . GLY A 1 289 ? -7.711 22.416 -1.503 1.00 48.53 289 GLY A C 1
ATOM 2367 O O . GLY A 1 289 ? -7.291 21.294 -1.766 1.00 48.53 289 GLY A O 1
ATOM 2368 N N . MET A 1 290 ? -6.950 23.307 -0.859 1.00 47.03 290 MET A N 1
ATOM 2369 C CA . MET A 1 290 ? -5.509 23.148 -0.578 1.00 47.03 290 MET A CA 1
ATOM 2370 C C . MET A 1 290 ? -5.027 21.833 0.081 1.00 47.03 290 MET A C 1
ATOM 2372 O O . MET A 1 290 ? -3.881 21.465 -0.187 1.00 47.03 290 MET A O 1
ATOM 2376 N N . PRO A 1 291 ? -5.797 21.115 0.927 1.00 49.94 291 PRO A N 1
ATOM 2377 C CA . PRO A 1 291 ? -5.331 19.842 1.490 1.00 49.94 291 PRO A CA 1
ATOM 2378 C C . PRO A 1 291 ? -5.038 18.791 0.406 1.00 49.94 291 PRO A C 1
ATOM 2380 O O . PRO A 1 291 ? -3.951 18.215 0.374 1.00 49.94 291 PRO A O 1
ATOM 2383 N N . LEU A 1 292 ? -5.939 18.657 -0.576 1.00 51.38 292 LEU A N 1
ATOM 2384 C CA . LEU A 1 292 ? -5.852 17.641 -1.634 1.00 51.38 292 LEU A CA 1
ATOM 2385 C C . LEU A 1 292 ? -4.607 17.814 -2.520 1.00 51.38 292 LEU A C 1
ATOM 2387 O O . LEU A 1 292 ? -3.988 16.832 -2.924 1.00 51.38 292 LEU A O 1
ATOM 2391 N N . ASP A 1 293 ? -4.211 19.062 -2.777 1.00 61.47 293 ASP A N 1
ATOM 2392 C CA . ASP A 1 293 ? -3.042 19.402 -3.593 1.00 61.47 293 ASP A CA 1
ATOM 2393 C C . ASP A 1 293 ? -1.716 19.072 -2.871 1.00 61.47 293 ASP A C 1
ATOM 2395 O O . ASP A 1 293 ? -0.780 18.551 -3.481 1.00 61.47 293 ASP A O 1
ATOM 2399 N N . LYS A 1 294 ? -1.628 19.312 -1.552 1.00 62.75 294 LYS A N 1
ATOM 2400 C CA . LYS A 1 294 ? -0.446 18.938 -0.751 1.00 62.75 294 LYS A CA 1
ATOM 2401 C C . LYS A 1 294 ? -0.310 17.427 -0.628 1.00 62.75 294 LYS A C 1
ATOM 2403 O O . LYS A 1 294 ? 0.783 16.890 -0.794 1.00 62.75 294 LYS A O 1
ATOM 2408 N N . GLU A 1 295 ? -1.415 16.739 -0.378 1.00 61.25 295 GLU A N 1
ATOM 2409 C CA . GLU A 1 295 ? -1.424 15.287 -0.247 1.00 61.25 295 GLU A CA 1
ATOM 2410 C C . GLU A 1 295 ? -1.090 14.608 -1.586 1.00 61.25 295 GLU A C 1
ATOM 2412 O O . GLU A 1 295 ? -0.363 13.618 -1.605 1.00 61.25 295 GLU A O 1
ATOM 2417 N N . ARG A 1 296 ? -1.546 15.153 -2.725 1.00 66.50 296 ARG A N 1
ATOM 2418 C CA . ARG A 1 296 ? -1.160 14.668 -4.062 1.00 66.50 296 ARG A CA 1
ATOM 2419 C C . ARG A 1 296 ? 0.352 14.759 -4.281 1.00 66.50 296 ARG A C 1
ATOM 2421 O O . ARG A 1 296 ? 0.950 13.800 -4.764 1.00 66.50 296 ARG A O 1
ATOM 2428 N N . ILE A 1 297 ? 0.993 15.850 -3.854 1.00 67.81 297 ILE A N 1
ATOM 2429 C CA . ILE A 1 297 ? 2.459 15.989 -3.885 1.00 67.81 297 ILE A CA 1
ATOM 2430 C C . ILE A 1 297 ? 3.146 14.953 -2.996 1.00 67.81 297 ILE A C 1
ATOM 2432 O O . ILE A 1 297 ? 4.093 14.315 -3.449 1.00 67.81 297 ILE A O 1
ATOM 2436 N N . VAL A 1 298 ? 2.676 14.767 -1.761 1.00 61.88 298 VAL A N 1
ATOM 2437 C CA . VAL A 1 298 ? 3.185 13.761 -0.808 1.00 61.88 298 VAL A CA 1
ATOM 2438 C C . VAL A 1 298 ? 3.133 12.361 -1.434 1.00 61.88 298 VAL A C 1
ATOM 2440 O O . VAL A 1 298 ? 4.113 11.615 -1.388 1.00 61.88 298 VAL A O 1
ATOM 2443 N N . MET A 1 299 ? 2.035 12.031 -2.118 1.00 64.62 299 MET A N 1
ATOM 2444 C CA . MET A 1 299 ? 1.880 10.753 -2.812 1.00 64.62 299 MET A CA 1
ATOM 2445 C C . MET A 1 299 ? 2.786 10.616 -4.040 1.00 64.62 299 MET A C 1
ATOM 2447 O O . MET A 1 299 ? 3.478 9.608 -4.186 1.00 64.62 299 MET A O 1
ATOM 2451 N N . LEU A 1 300 ? 2.829 11.628 -4.913 1.00 65.69 300 LEU A N 1
ATOM 2452 C CA . LEU A 1 300 ? 3.698 11.636 -6.095 1.00 65.69 300 LEU A CA 1
ATOM 2453 C C . LEU A 1 300 ? 5.181 11.597 -5.708 1.00 65.69 300 LEU A C 1
ATOM 2455 O O . LEU A 1 300 ? 5.979 10.947 -6.383 1.00 65.69 300 LEU A O 1
ATOM 2459 N N . GLN A 1 301 ? 5.551 12.235 -4.599 1.00 70.50 301 GLN A N 1
ATOM 2460 C CA . GLN A 1 301 ? 6.882 12.149 -4.012 1.00 70.50 301 GLN A CA 1
ATOM 2461 C C . GLN A 1 301 ? 7.180 10.730 -3.522 1.00 70.50 301 GLN A C 1
ATOM 2463 O O . GLN A 1 301 ? 8.265 10.216 -3.798 1.00 70.50 301 GLN A O 1
ATOM 2468 N N . GLY A 1 302 ? 6.226 10.085 -2.844 1.00 59.53 302 GLY A N 1
ATOM 2469 C CA . GLY A 1 302 ? 6.318 8.682 -2.440 1.00 59.53 302 GLY A CA 1
ATOM 2470 C C . GLY A 1 302 ? 6.576 7.765 -3.632 1.00 59.53 302 GLY A C 1
ATOM 2471 O O . GLY A 1 302 ? 7.590 7.064 -3.663 1.00 59.53 302 GLY A O 1
ATOM 2472 N N . LEU A 1 303 ? 5.735 7.861 -4.666 1.00 61.72 303 LEU A N 1
ATOM 2473 C CA . LEU A 1 303 ? 5.884 7.132 -5.929 1.00 61.72 303 LEU A CA 1
ATOM 2474 C C . LEU A 1 303 ? 7.256 7.395 -6.566 1.00 61.72 303 LEU A C 1
ATOM 2476 O O . LEU A 1 303 ? 8.037 6.464 -6.754 1.00 61.72 303 LEU A O 1
ATOM 2480 N N . SER A 1 304 ? 7.601 8.661 -6.816 1.00 60.59 304 SER A N 1
ATOM 2481 C CA . SER A 1 304 ? 8.894 9.076 -7.377 1.00 60.59 304 SER A CA 1
ATOM 2482 C C . SER A 1 304 ? 10.087 8.505 -6.601 1.00 60.59 304 SER A C 1
ATOM 2484 O O . SER A 1 304 ? 11.019 7.966 -7.198 1.00 60.59 304 SER A O 1
ATOM 2486 N N . SER A 1 305 ? 10.070 8.582 -5.268 1.00 58.47 305 SER A N 1
ATOM 2487 C CA . SER A 1 305 ? 11.173 8.109 -4.424 1.00 58.47 305 SER A CA 1
ATOM 2488 C C . SER A 1 305 ? 11.352 6.591 -4.491 1.00 58.47 305 SER A C 1
ATOM 2490 O O . SER A 1 305 ? 12.481 6.104 -4.591 1.00 58.47 305 SER A O 1
ATOM 2492 N N . THR A 1 306 ? 10.249 5.845 -4.535 1.00 55.06 306 THR A N 1
ATOM 2493 C CA . THR A 1 306 ? 10.264 4.388 -4.669 1.00 55.06 306 THR A CA 1
ATOM 2494 C C . THR A 1 306 ? 10.774 3.967 -6.036 1.00 55.06 306 THR A C 1
ATOM 2496 O O . THR A 1 306 ? 11.619 3.081 -6.105 1.00 55.06 306 THR A O 1
ATOM 2499 N N . PHE A 1 307 ? 10.379 4.646 -7.117 1.00 51.16 307 PHE A N 1
ATOM 2500 C CA . PHE A 1 307 ? 10.886 4.336 -8.458 1.00 51.16 307 PHE A CA 1
ATOM 2501 C C . PHE A 1 307 ? 12.350 4.761 -8.669 1.00 51.16 307 PHE A C 1
ATOM 2503 O O . PHE A 1 307 ? 13.104 4.050 -9.334 1.00 51.16 307 PHE A O 1
ATOM 2510 N N . LYS A 1 308 ? 12.806 5.856 -8.044 1.00 49.69 308 LYS A N 1
ATOM 2511 C CA . LYS A 1 308 ? 14.224 6.270 -8.047 1.00 49.69 308 LYS A CA 1
ATOM 2512 C C . LYS A 1 308 ? 15.128 5.306 -7.284 1.00 49.69 308 LYS A C 1
ATOM 2514 O O . LYS A 1 308 ? 16.252 5.051 -7.721 1.00 49.69 308 LYS A O 1
ATOM 2519 N N . ASN A 1 309 ? 14.646 4.767 -6.167 1.00 41.47 309 ASN A N 1
ATOM 2520 C CA . ASN A 1 309 ? 15.351 3.736 -5.406 1.00 41.47 309 ASN A CA 1
ATOM 2521 C C . ASN A 1 309 ? 15.183 2.343 -6.039 1.00 41.47 309 ASN A C 1
ATOM 2523 O O . ASN A 1 309 ? 16.071 1.502 -5.917 1.00 41.47 309 ASN A O 1
ATOM 2527 N N . ALA A 1 310 ? 14.139 2.140 -6.846 1.00 41.78 310 ALA A N 1
ATOM 2528 C CA . ALA A 1 310 ? 13.989 1.023 -7.778 1.00 41.78 310 ALA A CA 1
ATOM 2529 C C . ALA A 1 310 ? 14.822 1.199 -9.066 1.00 41.78 310 ALA A C 1
ATOM 2531 O O . ALA A 1 310 ? 14.478 0.685 -10.129 1.00 41.78 310 ALA A O 1
ATOM 2532 N N . LYS A 1 311 ? 15.995 1.846 -8.981 1.00 38.66 311 LYS A N 1
ATOM 2533 C CA . LYS A 1 311 ? 17.044 1.731 -10.011 1.00 38.66 311 LYS A CA 1
ATOM 2534 C C . LYS A 1 311 ? 17.529 0.288 -10.215 1.00 38.66 311 LYS A C 1
ATOM 2536 O O . LYS A 1 311 ? 18.213 0.013 -11.198 1.00 38.66 311 LYS A O 1
ATOM 2541 N N . SER A 1 312 ? 17.128 -0.655 -9.360 1.00 40.78 312 SER A N 1
ATOM 2542 C CA . SER A 1 312 ? 16.998 -2.049 -9.779 1.00 40.78 312 SER A CA 1
ATOM 2543 C C . SER A 1 312 ? 15.669 -2.207 -10.515 1.00 40.78 312 SER A C 1
ATOM 2545 O O . SER A 1 312 ? 14.621 -2.225 -9.882 1.00 40.78 312 SER A O 1
ATOM 2547 N N . LYS A 1 313 ? 15.729 -2.376 -11.841 1.00 39.31 313 LYS A N 1
ATOM 2548 C CA . LYS A 1 313 ? 14.647 -2.735 -12.790 1.00 39.31 313 LYS A CA 1
ATOM 2549 C C . LYS A 1 313 ? 13.763 -3.942 -12.398 1.00 39.31 313 LYS A C 1
ATOM 2551 O O . LYS A 1 313 ? 13.002 -4.443 -13.215 1.00 39.31 313 LYS A O 1
ATOM 2556 N N . THR A 1 314 ? 13.875 -4.444 -11.181 1.00 41.78 314 THR A N 1
ATOM 2557 C CA . THR A 1 314 ? 13.156 -5.582 -10.626 1.00 41.78 314 THR A CA 1
ATOM 2558 C C . THR A 1 314 ? 12.054 -5.058 -9.719 1.00 41.78 314 THR A C 1
ATOM 2560 O O . THR A 1 314 ? 12.104 -5.214 -8.499 1.00 41.78 314 THR A O 1
ATOM 2563 N N . ILE A 1 315 ? 11.068 -4.396 -10.324 1.00 48.25 315 ILE A N 1
ATOM 2564 C CA . ILE A 1 315 ? 9.731 -4.361 -9.736 1.00 48.25 315 ILE A CA 1
ATOM 2565 C C . ILE A 1 315 ? 9.332 -5.830 -9.614 1.00 48.25 315 ILE A C 1
ATOM 2567 O O . ILE A 1 315 ? 9.376 -6.562 -10.602 1.00 48.25 315 ILE A O 1
ATOM 2571 N N . PHE A 1 316 ? 9.072 -6.264 -8.384 1.00 56.16 316 PHE A N 1
ATOM 2572 C CA . PHE A 1 316 ? 8.604 -7.603 -8.051 1.00 56.16 316 PHE A CA 1
ATOM 2573 C C . PHE A 1 316 ? 7.472 -7.985 -9.012 1.00 56.16 316 PHE A C 1
ATOM 2575 O O . PHE A 1 316 ? 6.410 -7.364 -8.976 1.00 56.16 316 PHE A O 1
ATOM 2582 N N . ASN A 1 317 ? 7.708 -8.945 -9.910 1.00 63.94 317 ASN A N 1
ATOM 2583 C CA . ASN A 1 317 ? 6.634 -9.460 -10.743 1.00 63.94 317 ASN A CA 1
ATOM 2584 C C . ASN A 1 317 ? 5.741 -10.308 -9.817 1.00 63.94 317 ASN A C 1
ATOM 2586 O O . ASN A 1 317 ? 6.238 -11.275 -9.241 1.00 63.94 317 ASN A O 1
ATOM 2590 N N . PRO A 1 318 ? 4.459 -9.956 -9.609 1.00 61.84 318 PRO A N 1
ATOM 2591 C CA . PRO A 1 318 ? 3.568 -10.735 -8.749 1.00 61.84 318 PRO A CA 1
ATOM 2592 C C . PRO A 1 318 ? 3.421 -12.192 -9.214 1.00 61.84 318 PRO A C 1
ATOM 2594 O O . PRO A 1 318 ? 3.162 -13.065 -8.389 1.00 61.84 318 PRO A O 1
ATOM 2597 N N . ASP A 1 319 ? 3.685 -12.461 -10.495 1.00 75.88 319 ASP A N 1
ATOM 2598 C CA . ASP A 1 319 ? 3.675 -13.803 -11.077 1.00 75.88 319 ASP A CA 1
ATOM 2599 C C . ASP A 1 319 ? 5.018 -14.551 -10.910 1.00 75.88 319 ASP A C 1
ATOM 2601 O O . ASP A 1 319 ? 5.159 -15.697 -11.348 1.00 75.88 319 ASP A O 1
ATOM 2605 N N . SER A 1 320 ? 6.031 -13.929 -10.289 1.00 86.62 320 SER A N 1
ATOM 2606 C CA . SER A 1 320 ? 7.331 -14.556 -10.043 1.00 86.62 320 SER A CA 1
ATOM 2607 C C . SER A 1 320 ? 7.176 -15.793 -9.163 1.00 86.62 320 SER A C 1
ATOM 2609 O O . SER A 1 320 ? 6.599 -15.760 -8.073 1.00 86.62 320 SER A O 1
ATOM 2611 N N . LYS A 1 321 ? 7.788 -16.895 -9.600 1.00 96.00 321 LYS A N 1
ATOM 2612 C CA . LYS A 1 321 ? 7.887 -18.106 -8.783 1.00 96.00 321 LYS A CA 1
ATOM 2613 C C . LYS A 1 321 ? 8.809 -17.869 -7.594 1.00 96.00 321 LYS A C 1
ATOM 2615 O O . LYS A 1 321 ? 9.936 -17.397 -7.769 1.00 96.00 321 LYS A O 1
ATOM 2620 N N . VAL A 1 322 ? 8.347 -18.255 -6.409 1.00 96.38 322 VAL A N 1
ATOM 2621 C CA . VAL A 1 322 ? 9.093 -18.159 -5.151 1.00 96.38 322 VAL A CA 1
ATOM 2622 C C . VAL A 1 322 ? 9.450 -19.562 -4.672 1.00 96.38 322 VAL A C 1
ATOM 2624 O O . VAL A 1 322 ? 8.580 -20.420 -4.553 1.00 96.38 322 VAL A O 1
ATOM 2627 N N . ALA A 1 323 ? 10.718 -19.806 -4.360 1.00 97.62 323 ALA A N 1
ATOM 2628 C CA . ALA A 1 323 ? 11.147 -21.025 -3.684 1.00 97.62 323 ALA A CA 1
ATOM 2629 C C . ALA A 1 323 ? 11.589 -20.704 -2.258 1.00 97.62 323 ALA A C 1
ATOM 2631 O O . ALA A 1 323 ? 12.386 -19.791 -2.036 1.00 97.62 323 ALA A O 1
ATOM 2632 N N . ILE A 1 324 ? 11.087 -21.472 -1.294 1.00 97.19 324 ILE A N 1
ATOM 2633 C CA . ILE A 1 324 ? 11.552 -21.408 0.091 1.00 97.19 324 ILE A CA 1
ATOM 2634 C C . ILE A 1 324 ? 12.592 -22.503 0.268 1.00 97.19 324 ILE A C 1
ATOM 2636 O O . ILE A 1 324 ? 12.272 -23.688 0.201 1.00 97.19 324 ILE A O 1
ATOM 2640 N N . LEU A 1 325 ? 13.847 -22.093 0.421 1.00 98.00 325 LEU A N 1
ATOM 2641 C CA . LEU A 1 325 ? 14.986 -22.999 0.470 1.00 98.00 325 LEU A CA 1
ATOM 2642 C C . LEU A 1 325 ? 15.162 -23.589 1.882 1.00 98.00 325 LEU A C 1
ATOM 2644 O O . LEU A 1 325 ? 14.639 -23.022 2.848 1.00 98.00 325 LEU A O 1
ATOM 2648 N N . PRO A 1 326 ? 15.861 -24.734 2.029 1.00 97.44 326 PRO A N 1
ATOM 2649 C CA . PRO A 1 326 ? 16.273 -25.245 3.333 1.00 97.44 326 PRO A CA 1
ATOM 2650 C C . PRO A 1 326 ? 16.900 -24.144 4.196 1.00 97.44 326 PRO A C 1
ATOM 2652 O O . PRO A 1 326 ? 17.775 -23.411 3.737 1.00 97.44 326 PRO A O 1
ATOM 2655 N N . LEU A 1 327 ? 16.413 -24.009 5.430 1.00 96.50 327 LEU A N 1
ATOM 2656 C CA . LEU A 1 327 ? 16.917 -23.019 6.378 1.00 96.50 327 LEU A CA 1
ATOM 2657 C C . LEU A 1 327 ? 18.097 -23.616 7.143 1.00 96.50 327 LEU A C 1
ATOM 2659 O O . LEU A 1 327 ? 18.054 -24.784 7.525 1.00 96.50 327 LEU A O 1
ATOM 2663 N N . GLU A 1 328 ? 19.130 -22.817 7.380 1.00 97.38 328 GLU A N 1
ATOM 2664 C CA . GLU A 1 328 ? 20.259 -23.227 8.214 1.00 97.38 328 GLU A CA 1
ATOM 2665 C C . GLU A 1 328 ? 19.803 -23.422 9.669 1.00 97.38 328 GLU A C 1
ATOM 2667 O O . GLU A 1 328 ? 19.008 -22.634 10.191 1.00 97.38 328 GLU A O 1
ATOM 2672 N N . ASN A 1 329 ? 20.266 -24.489 10.323 1.00 96.12 329 ASN A N 1
ATOM 2673 C CA . ASN A 1 329 ? 19.808 -24.858 11.659 1.00 96.12 329 ASN A CA 1
ATOM 2674 C C . ASN A 1 329 ? 20.846 -24.522 12.732 1.00 96.12 329 ASN A C 1
ATOM 2676 O O . ASN A 1 329 ? 21.868 -25.193 12.836 1.00 96.12 329 ASN A O 1
ATOM 2680 N N . TYR A 1 330 ? 20.538 -23.551 13.588 1.00 96.06 330 TYR A N 1
ATOM 2681 C CA . TYR A 1 330 ? 21.314 -23.253 14.797 1.00 96.06 330 TYR A CA 1
ATOM 2682 C C . TYR A 1 330 ? 20.589 -23.691 16.077 1.00 96.06 330 TYR A C 1
ATOM 2684 O O . TYR A 1 330 ? 20.937 -23.265 17.179 1.00 96.06 330 TYR A O 1
ATOM 2692 N N . THR A 1 331 ? 19.557 -24.526 15.954 1.00 92.75 331 THR A N 1
ATOM 2693 C CA . THR A 1 331 ? 18.815 -25.066 17.095 1.00 92.75 331 THR A CA 1
ATOM 2694 C C . THR A 1 331 ? 19.308 -26.467 17.462 1.00 92.75 331 THR A C 1
ATOM 2696 O O . THR A 1 331 ? 19.931 -27.153 16.657 1.00 92.75 331 THR A O 1
ATOM 2699 N N . ASN A 1 332 ? 18.980 -26.926 18.673 1.00 92.06 332 ASN A N 1
ATOM 2700 C CA . ASN A 1 332 ? 19.242 -28.310 19.087 1.00 92.06 332 ASN A CA 1
ATOM 2701 C C . ASN A 1 332 ? 18.239 -29.318 18.490 1.00 92.06 332 ASN A C 1
ATOM 2703 O O . ASN A 1 332 ? 18.354 -30.512 18.754 1.00 92.06 332 ASN A O 1
ATOM 2707 N N . ASP A 1 333 ? 17.236 -28.850 17.742 1.00 89.12 333 ASP A N 1
ATOM 2708 C CA . ASP A 1 333 ? 16.201 -29.684 17.142 1.00 89.12 333 ASP A CA 1
ATOM 2709 C C . ASP A 1 333 ? 16.396 -29.773 15.623 1.00 89.12 333 ASP A C 1
ATOM 2711 O O . ASP A 1 333 ? 16.341 -28.780 14.896 1.00 89.12 333 ASP A O 1
ATOM 2715 N N . ILE A 1 334 ? 16.594 -30.994 15.131 1.00 90.62 334 ILE A N 1
ATOM 2716 C CA . ILE A 1 334 ? 16.819 -31.287 13.712 1.00 90.62 334 ILE A CA 1
ATOM 2717 C C . ILE A 1 334 ? 15.580 -31.026 12.838 1.00 90.62 334 ILE A C 1
ATOM 2719 O O . ILE A 1 334 ? 15.706 -30.893 11.623 1.00 90.62 334 ILE A O 1
ATOM 2723 N N . HIS A 1 335 ? 14.390 -30.929 13.435 1.00 88.81 335 HIS A N 1
ATOM 2724 C CA . HIS A 1 335 ? 13.124 -30.803 12.716 1.00 88.81 335 HIS A CA 1
ATOM 2725 C C . HIS A 1 335 ? 12.631 -29.360 12.572 1.00 88.81 335 HIS A C 1
ATOM 2727 O O . HIS A 1 335 ? 11.872 -29.056 11.644 1.00 88.81 335 HIS A O 1
ATOM 2733 N N . THR A 1 336 ? 13.081 -28.453 13.444 1.00 89.06 336 THR A N 1
ATOM 2734 C CA . THR A 1 336 ? 12.603 -27.063 13.474 1.00 89.06 336 THR A CA 1
ATOM 2735 C C . THR A 1 336 ? 12.729 -26.340 12.117 1.00 89.06 336 THR A C 1
ATOM 2737 O O . THR A 1 336 ? 11.750 -25.706 11.711 1.00 89.06 336 THR A O 1
ATOM 2740 N N . PRO A 1 337 ? 13.843 -26.429 11.359 1.00 92.00 337 PRO A N 1
ATOM 2741 C CA . PRO A 1 337 ? 13.961 -25.768 10.053 1.00 92.00 337 PRO A CA 1
ATOM 2742 C C . PRO A 1 337 ? 12.870 -26.173 9.059 1.00 92.00 337 PRO A C 1
ATOM 2744 O O . PRO A 1 337 ? 12.287 -25.315 8.394 1.00 92.00 337 PRO A O 1
ATOM 2747 N N . ASN A 1 338 ? 12.551 -27.467 8.996 1.00 91.69 338 ASN A N 1
ATOM 2748 C CA . ASN A 1 338 ? 11.534 -27.990 8.089 1.00 91.69 338 ASN A CA 1
ATOM 2749 C C . ASN A 1 338 ? 10.131 -27.562 8.522 1.00 91.69 338 ASN A C 1
ATOM 2751 O O . ASN A 1 338 ? 9.347 -27.134 7.678 1.00 91.69 338 ASN A O 1
ATOM 2755 N N . ALA A 1 339 ? 9.843 -27.572 9.826 1.00 87.88 339 ALA A N 1
ATOM 2756 C CA . ALA A 1 339 ? 8.577 -27.075 10.360 1.00 87.88 339 ALA A CA 1
ATOM 2757 C C . ALA A 1 339 ? 8.350 -25.587 10.035 1.00 87.88 339 ALA A C 1
ATOM 2759 O O . ALA A 1 339 ? 7.267 -25.198 9.591 1.00 87.88 339 ALA A O 1
ATOM 2760 N N . VAL A 1 340 ? 9.382 -24.751 10.206 1.00 88.56 340 VAL A N 1
ATOM 2761 C CA . VAL A 1 340 ? 9.326 -23.329 9.834 1.00 88.56 340 VAL A CA 1
ATOM 2762 C C . VAL A 1 340 ? 9.102 -23.189 8.328 1.00 88.56 340 VAL A C 1
ATOM 2764 O O . VAL A 1 340 ? 8.224 -22.438 7.909 1.00 88.56 340 VAL A O 1
ATOM 2767 N N . ARG A 1 341 ? 9.840 -23.938 7.503 1.00 91.75 341 ARG A N 1
ATOM 2768 C CA . ARG A 1 341 ? 9.750 -23.865 6.039 1.00 91.75 341 ARG A CA 1
ATOM 2769 C C . ARG A 1 341 ? 8.385 -24.304 5.493 1.00 91.75 341 ARG A C 1
ATOM 2771 O O . ARG A 1 341 ? 7.855 -23.646 4.596 1.00 91.75 341 ARG A O 1
ATOM 2778 N N . GLU A 1 342 ? 7.795 -25.368 6.037 1.00 89.50 342 GLU A N 1
ATOM 2779 C CA . GLU A 1 342 ? 6.440 -25.826 5.688 1.00 89.50 342 GLU A CA 1
ATOM 2780 C C . GLU A 1 342 ? 5.398 -24.746 5.990 1.00 89.50 342 GLU A C 1
ATOM 2782 O O . GLU A 1 342 ? 4.579 -24.404 5.137 1.00 89.50 342 GLU A O 1
ATOM 2787 N N . GLN A 1 343 ? 5.463 -24.146 7.178 1.00 85.19 343 GLN A N 1
ATOM 2788 C CA . GLN A 1 343 ? 4.504 -23.118 7.558 1.00 85.19 343 GLN A CA 1
ATOM 2789 C C . GLN A 1 343 ? 4.706 -21.815 6.765 1.00 85.19 343 GLN A C 1
ATOM 2791 O O . GLN A 1 343 ? 3.723 -21.183 6.382 1.00 85.19 343 GLN A O 1
ATOM 2796 N N . LEU A 1 344 ? 5.950 -21.434 6.444 1.00 88.06 344 LEU A N 1
ATOM 2797 C CA . LEU A 1 344 ? 6.223 -20.329 5.516 1.00 88.06 344 LEU A CA 1
ATOM 2798 C C . LEU A 1 344 ? 5.627 -20.602 4.128 1.00 88.06 344 LEU A C 1
ATOM 2800 O O . LEU A 1 344 ? 5.063 -19.698 3.521 1.00 88.06 344 LEU A O 1
ATOM 2804 N N . THR A 1 345 ? 5.723 -21.843 3.644 1.00 89.00 345 THR A N 1
ATOM 2805 C CA . THR A 1 345 ? 5.169 -22.262 2.346 1.00 89.00 345 THR A CA 1
ATOM 2806 C C . THR A 1 345 ? 3.650 -22.140 2.339 1.00 89.00 345 THR A C 1
ATOM 2808 O O . THR A 1 345 ? 3.082 -21.569 1.408 1.00 89.00 345 THR A O 1
ATOM 2811 N N . LEU A 1 346 ? 2.996 -22.621 3.400 1.00 84.44 346 LEU A N 1
ATOM 2812 C CA . LEU A 1 346 ? 1.548 -22.535 3.566 1.00 84.44 346 LEU A CA 1
ATOM 2813 C C . LEU A 1 346 ? 1.066 -21.081 3.587 1.00 84.44 346 LEU A C 1
ATOM 2815 O O . LEU A 1 346 ? 0.163 -20.715 2.837 1.00 84.44 346 LEU A O 1
ATOM 2819 N N . GLU A 1 347 ? 1.681 -20.242 4.420 1.00 81.56 347 GLU A N 1
ATOM 2820 C CA . GLU A 1 347 ? 1.280 -18.841 4.541 1.00 81.56 347 GLU A CA 1
ATOM 2821 C C . GLU A 1 347 ? 1.571 -18.051 3.260 1.00 81.56 347 GLU A C 1
ATOM 2823 O O . GLU A 1 347 ? 0.736 -17.263 2.824 1.00 81.56 347 GLU A O 1
ATOM 2828 N N . ALA A 1 348 ? 2.707 -18.287 2.599 1.00 82.56 348 ALA A N 1
ATOM 2829 C CA . ALA A 1 348 ? 3.010 -17.621 1.338 1.00 82.56 348 ALA A CA 1
ATOM 2830 C C . ALA A 1 348 ? 2.046 -18.066 0.220 1.00 82.56 348 ALA A C 1
ATOM 2832 O O . ALA A 1 348 ? 1.552 -17.236 -0.541 1.00 82.56 348 ALA A O 1
ATOM 2833 N N . SER A 1 349 ? 1.673 -19.347 0.170 1.00 84.06 349 SER A N 1
ATOM 2834 C CA . SER A 1 349 ? 0.621 -19.809 -0.741 1.00 84.06 349 SER A CA 1
ATOM 2835 C C . SER A 1 349 ? -0.728 -19.145 -0.441 1.00 84.06 349 SER A C 1
ATOM 2837 O O . SER A 1 349 ? -1.446 -18.788 -1.372 1.00 84.06 349 SER A O 1
ATOM 2839 N N . ARG A 1 350 ? -1.074 -18.942 0.839 1.00 75.88 350 ARG A N 1
ATOM 2840 C CA . ARG A 1 350 ? -2.309 -18.255 1.259 1.00 75.88 350 ARG A CA 1
ATOM 2841 C C . ARG A 1 350 ? -2.330 -16.779 0.852 1.00 75.88 350 ARG A C 1
ATOM 2843 O O . ARG A 1 350 ? -3.396 -16.239 0.580 1.00 75.88 350 ARG A O 1
ATOM 2850 N N . LEU A 1 351 ? -1.159 -16.148 0.778 1.00 73.88 351 LEU A N 1
ATOM 2851 C CA . LEU A 1 351 ? -0.975 -14.775 0.299 1.00 73.88 351 LEU A CA 1
ATOM 2852 C C . LEU A 1 351 ? -0.956 -14.659 -1.239 1.00 73.88 351 LEU A C 1
ATOM 2854 O O . LEU A 1 351 ? -0.820 -13.555 -1.758 1.00 73.88 351 LEU A O 1
ATOM 2858 N N . GLY A 1 352 ? -1.109 -15.768 -1.972 1.00 79.94 352 GLY A N 1
ATOM 2859 C CA . GLY A 1 352 ? -1.204 -15.773 -3.434 1.00 79.94 352 GLY A CA 1
ATOM 2860 C C . GLY A 1 352 ? 0.135 -15.820 -4.171 1.00 79.94 352 GLY A C 1
ATOM 2861 O O . GLY A 1 352 ? 0.155 -15.648 -5.386 1.00 79.94 352 GLY A O 1
ATOM 2862 N N . PHE A 1 353 ? 1.251 -16.072 -3.479 1.00 83.62 353 PHE A N 1
ATOM 2863 C CA . PHE A 1 353 ? 2.539 -16.260 -4.147 1.00 83.62 353 PHE A CA 1
ATOM 2864 C C . PHE A 1 353 ? 2.575 -17.586 -4.926 1.00 83.62 353 PHE A C 1
ATOM 2866 O O . PHE A 1 353 ? 2.091 -18.620 -4.456 1.00 83.62 353 PHE A O 1
ATOM 2873 N N . HIS A 1 354 ? 3.233 -17.590 -6.087 1.00 92.06 354 HIS A N 1
ATOM 2874 C CA . HIS A 1 354 ? 3.487 -18.806 -6.863 1.00 92.06 354 HIS A CA 1
ATOM 2875 C C . HIS A 1 354 ? 4.632 -19.621 -6.247 1.00 92.06 354 HIS A C 1
ATOM 2877 O O . HIS A 1 354 ? 5.781 -19.543 -6.686 1.00 92.06 354 HIS A O 1
ATOM 2883 N N . ILE A 1 355 ? 4.326 -20.398 -5.205 1.00 95.88 355 ILE A N 1
ATOM 2884 C CA . ILE A 1 355 ? 5.338 -21.167 -4.474 1.00 95.88 355 ILE A CA 1
ATOM 2885 C C . ILE A 1 355 ? 5.733 -22.441 -5.227 1.00 95.88 355 ILE A C 1
ATOM 2887 O O . ILE A 1 355 ? 4.882 -23.213 -5.674 1.00 95.88 355 ILE A O 1
ATOM 2891 N N . VAL A 1 356 ? 7.038 -22.692 -5.344 1.00 96.56 356 VAL A N 1
ATOM 2892 C CA . VAL A 1 356 ? 7.558 -23.996 -5.770 1.00 96.56 356 VAL A CA 1
ATOM 2893 C C . VAL A 1 356 ? 7.266 -25.011 -4.657 1.00 96.56 356 VAL A C 1
ATOM 2895 O O . VAL A 1 356 ? 7.676 -24.768 -3.521 1.00 96.56 356 VAL A O 1
ATOM 2898 N N . PRO A 1 357 ? 6.578 -26.136 -4.944 1.00 94.25 357 PRO A N 1
ATOM 2899 C CA . PRO A 1 357 ? 6.211 -27.109 -3.919 1.00 94.25 357 PRO A CA 1
ATOM 2900 C C . PRO A 1 357 ? 7.406 -27.567 -3.084 1.00 94.25 357 PRO A C 1
ATOM 2902 O O . PRO A 1 357 ? 8.476 -27.841 -3.629 1.00 94.25 357 PRO A O 1
ATOM 2905 N N . PHE A 1 358 ? 7.189 -27.682 -1.774 1.00 88.62 358 PHE A N 1
ATOM 2906 C CA . PHE A 1 358 ? 8.211 -28.020 -0.782 1.00 88.62 358 PHE A CA 1
ATOM 2907 C C . PHE A 1 358 ? 9.034 -29.256 -1.182 1.00 88.62 358 PHE A C 1
ATOM 2909 O O . PHE A 1 358 ? 10.256 -29.165 -1.277 1.00 88.62 358 PHE A O 1
ATOM 2916 N N . ASP A 1 359 ? 8.369 -30.369 -1.508 1.00 92.06 359 ASP A N 1
ATOM 2917 C CA . ASP A 1 359 ? 9.032 -31.636 -1.858 1.00 92.06 359 ASP A CA 1
ATOM 2918 C C . ASP A 1 359 ? 9.871 -31.516 -3.136 1.00 92.06 359 ASP A C 1
ATOM 2920 O O . ASP A 1 359 ? 10.951 -32.093 -3.257 1.00 92.06 359 ASP A O 1
ATOM 2924 N N . LYS A 1 360 ? 9.398 -30.700 -4.084 1.00 96.38 360 LYS A N 1
ATOM 2925 C CA . LYS A 1 360 ? 10.089 -30.453 -5.349 1.00 96.38 360 LYS A CA 1
ATOM 2926 C C . LYS A 1 360 ? 11.366 -29.643 -5.137 1.00 96.38 360 LYS A C 1
ATOM 2928 O O . LYS A 1 360 ? 12.364 -29.908 -5.802 1.00 96.38 360 LYS A O 1
ATOM 2933 N N . VAL A 1 361 ? 11.353 -28.666 -4.226 1.00 96.81 361 VAL A N 1
ATOM 2934 C CA . VAL A 1 361 ? 12.567 -27.918 -3.860 1.00 96.81 361 VAL A CA 1
ATOM 2935 C C . VAL A 1 361 ? 13.614 -28.868 -3.274 1.00 96.81 361 VAL A C 1
ATOM 2937 O O . VAL A 1 361 ? 14.766 -28.813 -3.699 1.00 96.81 361 VAL A O 1
ATOM 2940 N N . GLU A 1 362 ? 13.230 -29.770 -2.363 1.00 95.25 362 GLU A N 1
ATOM 2941 C CA . GLU A 1 362 ? 14.170 -30.746 -1.784 1.00 95.25 362 GLU A CA 1
ATOM 2942 C C . GLU A 1 362 ? 14.735 -31.704 -2.819 1.00 95.25 362 GLU A C 1
ATOM 2944 O O . GLU A 1 362 ? 15.940 -31.934 -2.844 1.00 95.25 362 GLU A O 1
ATOM 2949 N N . GLU A 1 363 ? 13.884 -32.253 -3.683 1.00 97.19 363 GLU A N 1
ATOM 2950 C CA . GLU A 1 363 ? 14.314 -33.168 -4.733 1.00 97.19 363 GLU A CA 1
ATOM 2951 C C . GLU A 1 363 ? 15.341 -32.504 -5.661 1.00 97.19 363 GLU A C 1
ATOM 2953 O O . GLU A 1 363 ? 16.413 -33.067 -5.898 1.00 97.19 363 GLU A O 1
ATOM 2958 N N . LEU A 1 364 ? 15.047 -31.285 -6.131 1.00 97.81 364 LEU A N 1
ATOM 2959 C CA . LEU A 1 364 ? 15.917 -30.529 -7.036 1.00 97.81 364 LEU A CA 1
ATOM 2960 C C . LEU A 1 364 ? 17.263 -30.185 -6.392 1.00 97.81 364 LEU A C 1
ATOM 2962 O O . LEU A 1 364 ? 18.300 -30.327 -7.036 1.00 97.81 364 LEU A O 1
ATOM 2966 N N . LEU A 1 365 ? 17.262 -29.774 -5.123 1.00 97.69 365 LEU A N 1
ATOM 2967 C CA . LEU A 1 365 ? 18.483 -29.456 -4.383 1.00 97.69 365 LEU A CA 1
ATOM 2968 C C . LEU A 1 365 ? 19.308 -30.708 -4.061 1.00 97.69 365 LEU A C 1
ATOM 2970 O O . LEU A 1 365 ? 20.523 -30.710 -4.265 1.00 97.69 365 LEU A O 1
ATOM 2974 N N . ARG A 1 366 ? 18.656 -31.804 -3.657 1.00 97.44 366 ARG A N 1
ATOM 2975 C CA . ARG A 1 366 ? 19.314 -33.082 -3.358 1.00 97.44 366 ARG A CA 1
ATOM 2976 C C . ARG A 1 366 ? 19.988 -33.679 -4.588 1.00 97.44 366 ARG A C 1
ATOM 2978 O O . ARG A 1 366 ? 21.082 -34.221 -4.468 1.00 97.44 366 ARG A O 1
ATOM 2985 N N . MET A 1 367 ? 19.389 -33.541 -5.774 1.00 97.31 367 MET A N 1
ATOM 2986 C CA . MET A 1 367 ? 20.028 -33.945 -7.036 1.00 97.31 367 MET A CA 1
ATOM 2987 C C . MET A 1 367 ? 21.322 -33.174 -7.333 1.00 97.31 367 MET A C 1
ATOM 2989 O O . MET A 1 367 ? 22.167 -33.677 -8.067 1.00 97.31 367 MET A O 1
ATOM 2993 N N . GLN A 1 368 ? 21.488 -31.979 -6.762 1.00 97.75 368 GLN A N 1
ATOM 2994 C CA . GLN A 1 368 ? 22.710 -31.175 -6.859 1.00 97.75 368 GLN A CA 1
ATOM 2995 C C . GLN A 1 368 ? 23.657 -31.377 -5.664 1.00 97.75 368 GLN A C 1
ATOM 2997 O O . GLN A 1 368 ? 24.685 -30.713 -5.576 1.00 97.75 368 GLN A O 1
ATOM 3002 N N . GLY A 1 369 ? 23.331 -32.293 -4.745 1.00 96.94 369 GLY A N 1
ATOM 3003 C CA . GLY A 1 369 ? 24.140 -32.590 -3.564 1.00 96.94 369 GLY A CA 1
ATOM 3004 C C . GLY A 1 369 ? 23.880 -31.690 -2.353 1.00 96.94 369 GLY A C 1
ATOM 3005 O O . GLY A 1 369 ? 24.584 -31.832 -1.357 1.00 96.94 369 GLY A O 1
ATOM 3006 N N . PHE A 1 370 ? 22.876 -30.806 -2.394 1.00 97.19 370 PHE A N 1
ATOM 3007 C CA . PHE A 1 370 ? 22.476 -30.010 -1.231 1.00 97.19 370 PHE A CA 1
ATOM 3008 C C . PHE A 1 370 ? 21.459 -30.777 -0.388 1.00 97.19 370 PHE A C 1
ATOM 3010 O O . PHE A 1 370 ? 20.355 -31.079 -0.844 1.00 97.19 370 PHE A O 1
ATOM 3017 N N . THR A 1 371 ? 21.818 -31.070 0.857 1.00 92.44 371 THR A N 1
ATOM 3018 C CA . THR A 1 371 ? 20.949 -31.747 1.832 1.00 92.44 371 THR A CA 1
ATOM 3019 C C . THR A 1 371 ? 20.621 -30.879 3.041 1.00 92.44 371 THR A C 1
ATOM 3021 O O . THR A 1 371 ? 19.687 -31.200 3.767 1.00 92.44 371 THR A O 1
ATOM 3024 N N . ASP A 1 372 ? 21.370 -29.794 3.260 1.00 93.25 372 ASP A N 1
ATOM 3025 C CA . ASP A 1 372 ? 21.219 -28.900 4.411 1.00 93.25 372 ASP A CA 1
ATOM 3026 C C . ASP A 1 372 ? 21.260 -27.417 4.000 1.00 93.25 372 ASP A C 1
ATOM 3028 O O . ASP A 1 372 ? 21.906 -27.049 3.016 1.00 93.25 372 ASP A O 1
ATOM 3032 N N . GLY A 1 373 ? 20.575 -26.556 4.761 1.00 93.19 373 GLY A N 1
ATOM 3033 C CA . GLY A 1 373 ? 20.515 -25.115 4.503 1.00 93.19 373 GLY A CA 1
ATOM 3034 C C . GLY A 1 373 ? 21.866 -24.404 4.588 1.00 93.19 373 GLY A C 1
ATOM 3035 O O . GLY A 1 373 ? 22.128 -23.511 3.782 1.00 93.19 373 GLY A O 1
ATOM 3036 N N . GLY A 1 374 ? 22.763 -24.836 5.481 1.00 93.56 374 GLY A N 1
ATOM 3037 C CA . GLY A 1 374 ? 24.102 -24.252 5.619 1.00 93.56 374 GLY A CA 1
ATOM 3038 C C . GLY A 1 374 ? 24.973 -24.443 4.371 1.00 93.56 374 GLY A C 1
ATOM 3039 O O . GLY A 1 374 ? 25.818 -23.603 4.050 1.00 93.56 374 GLY A O 1
ATOM 3040 N N . GLN A 1 375 ? 24.712 -25.495 3.586 1.00 96.75 375 GLN A N 1
ATOM 3041 C CA . GLN A 1 375 ? 25.441 -25.782 2.344 1.00 96.75 375 GLN A CA 1
ATOM 3042 C C . GLN A 1 375 ? 25.085 -24.816 1.206 1.00 96.75 375 GLN A C 1
ATOM 3044 O O . GLN A 1 375 ? 25.872 -24.644 0.277 1.00 96.75 375 GLN A O 1
ATOM 3049 N N . LEU A 1 376 ? 23.924 -24.157 1.269 1.00 96.56 376 LEU A N 1
ATOM 3050 C CA . LEU A 1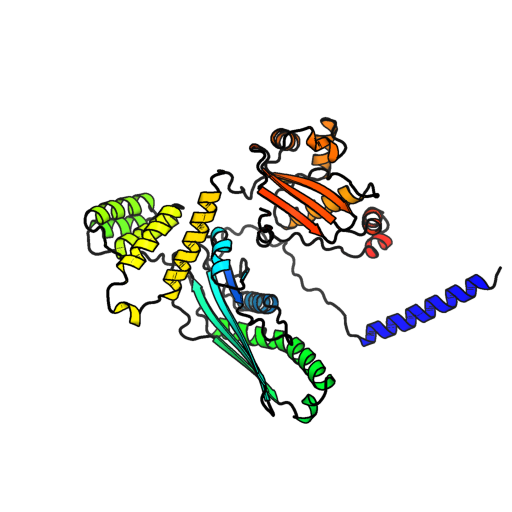 376 ? 23.452 -23.272 0.199 1.00 96.56 376 LEU A CA 1
ATOM 3051 C C . LEU A 1 376 ? 24.321 -22.020 0.042 1.00 96.56 376 LEU A C 1
ATOM 3053 O O . LEU A 1 376 ? 24.344 -21.421 -1.030 1.00 96.56 376 LEU A O 1
ATOM 3057 N N . SER A 1 377 ? 25.065 -21.645 1.086 1.00 93.44 377 SER A N 1
ATOM 3058 C CA . SER A 1 377 ? 26.040 -20.549 1.046 1.00 93.44 377 SER A CA 1
ATOM 3059 C C . SER A 1 377 ? 27.179 -20.787 0.041 1.00 93.44 377 SER A C 1
ATOM 3061 O O . SER A 1 377 ? 27.791 -19.827 -0.427 1.00 93.44 377 SER A O 1
ATOM 3063 N N . ALA A 1 378 ? 27.424 -22.044 -0.346 1.00 94.81 378 ALA A N 1
ATOM 3064 C CA . ALA A 1 378 ? 28.421 -22.420 -1.345 1.00 94.81 378 ALA A CA 1
ATOM 3065 C C . ALA A 1 378 ? 27.965 -22.171 -2.796 1.00 94.81 378 ALA A C 1
ATOM 3067 O O . ALA A 1 378 ? 28.707 -22.465 -3.731 1.00 94.81 378 ALA A O 1
ATOM 3068 N N . THR A 1 379 ? 26.743 -21.679 -3.022 1.00 97.12 379 THR A N 1
ATOM 3069 C CA . THR A 1 379 ? 26.167 -21.478 -4.360 1.00 97.12 379 THR A CA 1
ATOM 3070 C C . THR A 1 379 ? 25.511 -20.114 -4.475 1.00 97.12 379 THR A C 1
ATOM 3072 O O . THR A 1 379 ? 24.948 -19.578 -3.521 1.00 97.12 379 THR A O 1
ATOM 3075 N N . THR A 1 380 ? 25.582 -19.513 -5.662 1.00 97.56 380 THR A N 1
ATOM 3076 C CA . THR A 1 380 ? 25.001 -18.185 -5.863 1.00 97.56 380 THR A CA 1
ATOM 3077 C C . THR A 1 380 ? 23.468 -18.250 -5.910 1.00 97.56 380 THR A C 1
ATOM 3079 O O . THR A 1 380 ? 22.903 -19.216 -6.433 1.00 97.56 380 THR A O 1
ATOM 3082 N N . PRO A 1 381 ? 22.747 -17.196 -5.476 1.00 97.50 381 PRO A N 1
ATOM 3083 C CA . PRO A 1 381 ? 21.290 -17.129 -5.627 1.00 97.50 381 PRO A CA 1
ATOM 3084 C C . PRO A 1 381 ? 20.811 -17.350 -7.069 1.00 97.50 381 PRO A C 1
ATOM 3086 O O . PRO A 1 381 ? 19.756 -17.933 -7.300 1.00 97.50 381 PRO A O 1
ATOM 3089 N N . LYS A 1 382 ? 21.605 -16.930 -8.060 1.00 97.50 382 LYS A N 1
ATOM 3090 C CA . LYS A 1 382 ? 21.297 -17.110 -9.482 1.00 97.50 382 LYS A CA 1
ATOM 3091 C C . LYS A 1 382 ? 21.286 -18.575 -9.895 1.00 97.50 382 LYS A C 1
ATOM 3093 O O . LYS A 1 382 ? 20.423 -18.983 -10.669 1.00 97.50 382 LYS A O 1
ATOM 3098 N N . GLU A 1 383 ? 22.239 -19.358 -9.410 1.00 98.06 383 GLU A N 1
ATOM 3099 C CA . GLU A 1 383 ? 22.302 -20.797 -9.667 1.00 98.06 383 GLU A CA 1
ATOM 3100 C C . GLU A 1 383 ? 21.213 -21.537 -8.895 1.00 98.06 383 GLU A C 1
ATOM 3102 O O . GLU A 1 383 ? 20.498 -22.334 -9.496 1.00 98.06 383 GLU A O 1
ATOM 3107 N N . LEU A 1 38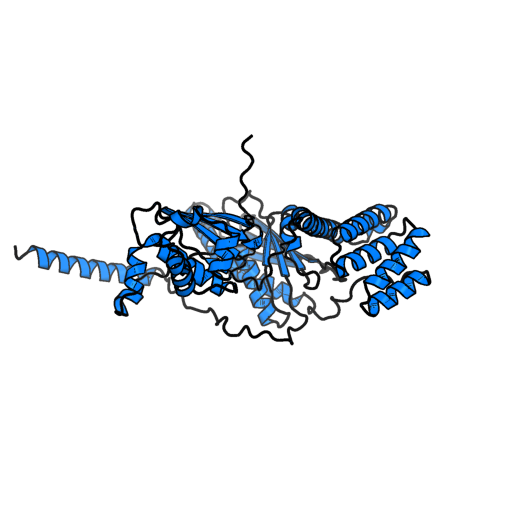4 ? 21.000 -21.197 -7.620 1.00 98.38 384 LEU A N 1
ATOM 3108 C CA . LEU A 1 384 ? 19.913 -21.762 -6.815 1.00 98.38 384 LEU A CA 1
ATOM 3109 C C . LEU A 1 384 ? 18.546 -21.528 -7.470 1.00 98.38 384 LEU A C 1
ATOM 3111 O O . LEU A 1 384 ? 17.767 -22.467 -7.609 1.00 98.38 384 LEU A O 1
ATOM 3115 N N . GLY A 1 385 ? 18.279 -20.312 -7.960 1.00 97.75 385 GLY A N 1
ATOM 3116 C CA . GLY A 1 385 ? 17.048 -19.989 -8.686 1.00 97.75 385 GLY A CA 1
ATOM 3117 C C . GLY A 1 385 ? 16.878 -20.785 -9.978 1.00 97.75 385 GLY A C 1
ATOM 3118 O O . GLY A 1 385 ? 15.771 -21.226 -10.280 1.00 97.75 385 GLY A O 1
ATOM 3119 N N . LYS A 1 386 ? 17.969 -21.052 -10.710 1.00 98.06 386 LYS A N 1
ATOM 3120 C CA . LYS A 1 386 ? 17.940 -21.944 -11.881 1.00 98.06 386 LYS A CA 1
ATOM 3121 C C . LYS A 1 386 ? 17.635 -23.391 -11.497 1.00 98.06 386 LYS A C 1
ATOM 3123 O O . LYS A 1 386 ? 16.841 -24.020 -12.188 1.00 98.06 386 LYS A O 1
ATOM 3128 N N . ILE A 1 387 ? 18.237 -23.898 -10.417 1.00 98.25 387 ILE A N 1
ATOM 3129 C CA . ILE A 1 387 ? 18.030 -25.272 -9.931 1.00 98.25 387 ILE A CA 1
ATOM 3130 C C . ILE A 1 387 ? 16.561 -25.489 -9.568 1.00 98.25 387 ILE A C 1
ATOM 3132 O O . ILE A 1 387 ? 15.947 -26.450 -10.024 1.00 98.25 387 ILE A O 1
ATOM 3136 N N . VAL A 1 388 ? 15.982 -24.579 -8.781 1.00 98.06 388 VAL A N 1
ATOM 3137 C CA . VAL A 1 388 ? 14.608 -24.727 -8.272 1.00 98.06 388 VAL A CA 1
ATOM 3138 C C . VAL A 1 388 ? 13.540 -24.154 -9.214 1.00 98.06 388 VAL A C 1
ATOM 3140 O O . VAL A 1 388 ? 12.346 -24.357 -8.996 1.00 98.06 388 VAL A O 1
ATOM 3143 N N . GLY A 1 389 ? 13.949 -23.449 -10.273 1.00 97.31 389 GLY A N 1
ATOM 3144 C CA . GLY A 1 389 ? 13.052 -22.810 -11.236 1.00 97.31 389 GLY A CA 1
ATOM 3145 C C . GLY A 1 389 ? 12.265 -21.630 -10.656 1.00 97.31 389 GLY A C 1
ATOM 3146 O O . GLY A 1 389 ? 11.085 -21.471 -10.980 1.00 97.31 389 GLY A O 1
ATOM 3147 N N . ALA A 1 390 ? 12.900 -20.833 -9.791 1.00 97.31 390 ALA A N 1
ATOM 3148 C CA . ALA A 1 390 ? 12.307 -19.674 -9.126 1.00 97.31 390 ALA A CA 1
ATOM 3149 C C . ALA A 1 390 ? 13.093 -18.385 -9.399 1.00 97.31 390 ALA A C 1
ATOM 3151 O O . ALA A 1 390 ? 14.321 -18.383 -9.501 1.00 97.31 390 ALA A O 1
ATOM 3152 N N . GLU A 1 391 ? 12.370 -17.271 -9.477 1.00 95.56 391 GLU A N 1
ATOM 3153 C CA . GLU A 1 391 ? 12.942 -15.925 -9.611 1.00 95.56 391 GLU A CA 1
ATOM 3154 C C . GLU A 1 391 ? 13.251 -15.307 -8.246 1.00 95.56 391 GLU A C 1
ATOM 3156 O O . GLU A 1 391 ? 14.084 -14.407 -8.130 1.00 95.56 391 GLU A O 1
ATOM 3161 N N . LEU A 1 392 ? 12.589 -15.810 -7.205 1.00 95.38 392 LEU A N 1
ATOM 3162 C CA . LEU A 1 392 ? 12.676 -15.316 -5.845 1.00 95.38 392 LEU A CA 1
ATOM 3163 C C . LEU A 1 392 ? 12.991 -16.463 -4.897 1.00 95.38 392 LEU A C 1
ATOM 3165 O O . LEU A 1 392 ? 12.376 -17.528 -4.963 1.00 95.38 392 LEU A O 1
ATOM 3169 N N . LEU A 1 393 ? 13.938 -16.231 -3.998 1.00 97.00 393 LEU A N 1
ATOM 3170 C CA . LEU A 1 393 ? 14.398 -17.216 -3.030 1.00 97.00 393 LEU A CA 1
ATOM 3171 C C . LEU A 1 393 ? 14.169 -16.689 -1.624 1.00 97.00 393 LEU A C 1
ATOM 3173 O O . LEU A 1 393 ? 14.654 -15.612 -1.280 1.00 97.00 393 LEU A O 1
ATOM 3177 N N . VAL A 1 394 ? 13.463 -17.460 -0.805 1.00 96.44 394 VAL A N 1
ATOM 3178 C CA . VAL A 1 394 ? 13.436 -17.252 0.641 1.00 96.44 394 VAL A CA 1
ATOM 3179 C C . VAL A 1 394 ? 14.549 -18.099 1.241 1.00 96.44 394 VAL A C 1
ATOM 3181 O O . VAL A 1 394 ? 14.513 -19.327 1.174 1.00 96.44 394 VAL A O 1
ATOM 3184 N N . MET A 1 395 ? 15.549 -17.424 1.796 1.00 97.06 395 MET A N 1
ATOM 3185 C CA . MET A 1 395 ? 16.720 -18.008 2.450 1.00 97.06 395 MET A CA 1
ATOM 3186 C C . MET A 1 395 ? 16.740 -17.586 3.912 1.00 97.06 395 MET A C 1
ATOM 3188 O O . MET A 1 395 ? 16.200 -16.536 4.258 1.00 97.06 395 MET A O 1
ATOM 3192 N N . GLY A 1 396 ? 17.390 -18.350 4.780 1.00 96.12 396 GLY A N 1
ATOM 3193 C CA . GLY A 1 396 ? 17.498 -17.940 6.168 1.00 96.12 396 GLY A CA 1
ATOM 3194 C C . GLY A 1 396 ? 18.075 -18.992 7.086 1.00 96.12 396 GLY A C 1
ATOM 3195 O O . GLY A 1 396 ? 18.508 -20.056 6.657 1.00 96.12 396 GLY A O 1
ATOM 3196 N N . GLU A 1 397 ? 18.030 -18.659 8.363 1.00 96.25 397 GLU A N 1
ATOM 3197 C CA . GLU A 1 397 ? 18.564 -19.451 9.459 1.00 96.25 397 GLU A CA 1
ATOM 3198 C C . GLU A 1 397 ? 17.562 -19.470 10.614 1.00 96.25 397 GLU A C 1
ATOM 3200 O O . GLU A 1 397 ? 16.858 -18.486 10.869 1.00 96.25 397 GLU A O 1
ATOM 3205 N N . VAL A 1 398 ? 17.492 -20.587 11.328 1.00 95.12 398 VAL A N 1
ATOM 3206 C CA . VAL A 1 398 ? 16.694 -20.739 12.541 1.00 95.12 398 VAL A CA 1
ATOM 3207 C C . VAL A 1 398 ? 17.632 -20.718 13.740 1.00 95.12 398 VAL A C 1
ATOM 3209 O O . VAL A 1 398 ? 18.383 -21.658 13.968 1.00 95.12 398 VAL A O 1
ATOM 3212 N N . GLU A 1 399 ? 17.575 -19.636 14.516 1.00 92.75 399 GLU A N 1
ATOM 3213 C CA . GLU A 1 399 ? 18.436 -19.408 15.685 1.00 92.75 399 GLU A CA 1
ATOM 3214 C C . GLU A 1 399 ? 17.902 -20.115 16.942 1.00 92.75 399 GLU A C 1
ATOM 3216 O O . GLU A 1 399 ? 18.652 -20.493 17.834 1.00 92.75 399 GLU A O 1
ATOM 3221 N N . SER A 1 400 ? 16.580 -20.256 17.057 1.00 87.44 400 SER A N 1
ATOM 3222 C CA . SER A 1 400 ? 15.918 -20.972 18.155 1.00 87.44 400 SER A CA 1
ATOM 3223 C C . SER A 1 400 ? 14.492 -21.347 17.759 1.00 87.44 400 SER A C 1
ATOM 3225 O O . SER A 1 400 ? 13.960 -20.811 16.786 1.00 87.44 400 SER A O 1
ATOM 3227 N N . LEU A 1 401 ? 13.812 -22.141 18.594 1.00 76.25 401 LEU A N 1
ATOM 3228 C CA . LEU A 1 401 ? 12.389 -22.476 18.427 1.00 76.25 401 LEU A CA 1
ATOM 3229 C C . LEU A 1 401 ? 11.475 -21.263 18.243 1.00 76.25 401 LEU A C 1
ATOM 3231 O O . LEU A 1 401 ? 10.385 -21.398 17.713 1.00 76.25 401 LEU A O 1
ATOM 3235 N N . ARG A 1 402 ? 11.897 -20.075 18.690 1.00 79.94 402 ARG A N 1
ATOM 3236 C CA . ARG A 1 402 ? 11.107 -18.845 18.598 1.00 79.94 402 ARG A CA 1
ATOM 3237 C C . ARG A 1 402 ? 11.769 -17.759 17.770 1.00 79.94 402 ARG A C 1
ATOM 3239 O O . ARG A 1 402 ? 11.274 -16.640 17.810 1.00 79.94 402 ARG A O 1
ATOM 3246 N N . LYS A 1 403 ? 12.865 -18.031 17.061 1.00 87.06 403 LYS A N 1
ATOM 3247 C CA . LYS A 1 403 ? 13.620 -16.991 16.355 1.00 87.06 403 LYS A CA 1
ATOM 3248 C C . LYS A 1 403 ? 14.232 -17.525 15.072 1.00 87.06 403 LYS A C 1
ATOM 3250 O O . LYS A 1 403 ? 15.008 -18.474 15.118 1.00 87.06 403 LYS A O 1
ATOM 3255 N N . CYS A 1 404 ? 13.946 -16.867 13.957 1.00 91.31 404 CYS A N 1
ATOM 3256 C CA . CYS A 1 404 ? 14.620 -17.125 12.690 1.00 91.31 404 CYS A CA 1
ATOM 3257 C C . CYS A 1 404 ? 14.925 -15.808 11.967 1.00 91.31 404 CYS A C 1
ATOM 3259 O O . CYS A 1 404 ? 14.239 -14.802 12.168 1.00 91.31 404 CYS A O 1
ATOM 3261 N N . SER A 1 405 ? 15.952 -15.811 11.125 1.00 91.88 405 SER A N 1
ATOM 3262 C CA . SER A 1 405 ? 16.324 -14.686 10.268 1.00 91.88 405 SER A CA 1
ATOM 3263 C C . SER A 1 405 ? 16.074 -15.088 8.819 1.00 91.88 405 SER A C 1
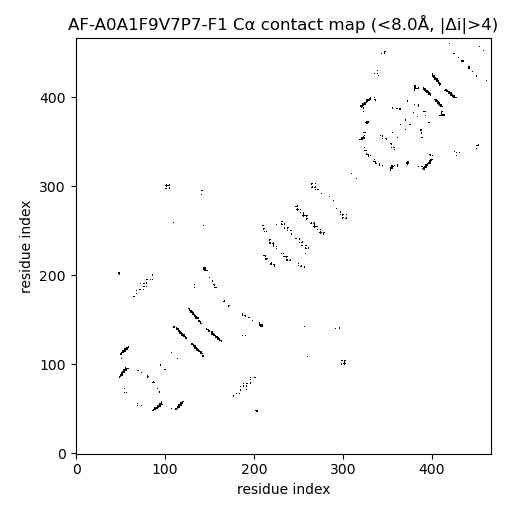ATOM 3265 O O . SER A 1 405 ? 16.676 -16.038 8.334 1.00 91.88 405 SER A O 1
ATOM 3267 N N . LEU A 1 406 ? 15.176 -14.384 8.129 1.00 93.75 406 LEU A N 1
ATOM 3268 C CA . LEU A 1 406 ? 14.792 -14.669 6.744 1.00 93.75 406 LEU A CA 1
ATOM 3269 C C . LEU A 1 406 ? 15.235 -13.542 5.815 1.00 93.75 406 LEU A C 1
ATOM 3271 O O . LEU A 1 406 ? 15.255 -12.373 6.204 1.00 93.75 406 LEU A O 1
ATOM 3275 N N . LYS A 1 407 ? 15.546 -13.900 4.573 1.00 93.25 407 LYS A N 1
ATOM 3276 C CA . LYS A 1 407 ? 15.899 -13.009 3.472 1.00 93.25 407 LYS A CA 1
ATOM 3277 C C . LYS A 1 407 ? 15.109 -13.411 2.232 1.00 93.25 407 LYS A C 1
ATOM 3279 O O . LYS A 1 407 ? 15.078 -14.589 1.891 1.00 93.25 407 LYS A O 1
ATOM 3284 N N . LEU A 1 408 ? 14.514 -12.440 1.549 1.00 93.50 408 LEU A N 1
ATOM 3285 C CA . LEU A 1 408 ? 13.963 -12.610 0.208 1.00 93.50 408 LEU A CA 1
ATOM 3286 C C . LEU A 1 408 ? 14.983 -12.078 -0.798 1.00 93.50 408 LEU A C 1
ATOM 3288 O O . LEU A 1 408 ? 15.358 -10.906 -0.745 1.00 93.50 408 LEU A O 1
ATOM 3292 N N . VAL A 1 409 ? 15.431 -12.937 -1.705 1.00 93.88 409 VAL A N 1
ATOM 3293 C CA . VAL A 1 409 ? 16.494 -12.648 -2.668 1.00 93.88 409 VAL A CA 1
ATOM 3294 C C . VAL A 1 409 ? 15.956 -12.782 -4.085 1.00 93.88 409 VAL A C 1
ATOM 3296 O O . VAL A 1 409 ? 15.330 -13.785 -4.418 1.00 93.88 409 VAL A O 1
ATOM 3299 N N . HIS A 1 410 ? 16.229 -11.798 -4.938 1.00 93.75 410 HIS A N 1
ATOM 3300 C CA . HIS A 1 410 ? 15.984 -11.913 -6.372 1.00 93.75 410 HIS A CA 1
ATOM 3301 C C . HIS A 1 410 ? 17.083 -12.770 -7.005 1.00 93.75 410 HIS A C 1
ATOM 3303 O O . HIS A 1 410 ? 18.223 -12.322 -7.128 1.00 93.75 410 HIS A O 1
ATOM 3309 N N . ALA A 1 411 ? 16.760 -14.001 -7.403 1.00 95.19 411 ALA A N 1
ATOM 3310 C CA . ALA A 1 411 ? 17.739 -14.971 -7.883 1.00 95.19 411 ALA A CA 1
ATOM 3311 C C . ALA A 1 411 ? 18.594 -14.442 -9.051 1.00 95.19 411 ALA A C 1
ATOM 3313 O O . ALA A 1 411 ? 19.818 -14.500 -8.938 1.00 95.19 411 ALA A O 1
ATOM 3314 N N . PRO A 1 412 ? 18.034 -13.865 -10.139 1.00 92.88 412 PRO A N 1
ATOM 3315 C CA . PRO A 1 412 ? 18.840 -13.427 -11.280 1.00 92.88 412 PRO A CA 1
ATOM 3316 C C . PRO A 1 412 ? 19.922 -12.395 -10.949 1.00 92.88 412 PRO A C 1
ATOM 3318 O O . PRO A 1 412 ? 20.989 -12.434 -11.566 1.00 92.88 412 PRO A O 1
ATOM 3321 N N . SER A 1 413 ? 19.652 -11.475 -10.013 1.00 88.06 413 SER A N 1
ATOM 3322 C CA . SER A 1 413 ? 20.589 -10.401 -9.646 1.00 88.06 413 SER A CA 1
ATOM 3323 C C . SER A 1 413 ? 21.355 -10.658 -8.350 1.00 88.06 413 SER A C 1
ATOM 3325 O O . SER A 1 413 ? 22.365 -10.005 -8.119 1.00 88.06 413 SER A O 1
ATOM 3327 N N . GLY A 1 414 ? 20.888 -11.573 -7.499 1.00 90.44 414 GLY A N 1
ATOM 3328 C CA . GLY A 1 414 ? 21.420 -11.773 -6.150 1.00 90.44 414 GLY A CA 1
ATOM 3329 C C . GLY A 1 414 ? 21.056 -10.662 -5.160 1.00 90.44 414 GLY A C 1
ATOM 3330 O O . GLY A 1 414 ? 21.507 -10.699 -4.018 1.00 90.44 414 GLY A O 1
ATOM 3331 N N . ASN A 1 415 ? 20.238 -9.683 -5.561 1.00 87.19 415 ASN A N 1
ATOM 3332 C CA . ASN A 1 415 ? 19.860 -8.579 -4.684 1.00 87.19 415 ASN A CA 1
ATOM 3333 C C . ASN A 1 415 ? 18.942 -9.076 -3.567 1.00 87.19 415 ASN A C 1
ATOM 3335 O O . ASN A 1 415 ? 17.926 -9.728 -3.825 1.00 87.19 415 ASN A O 1
ATOM 3339 N N . ILE A 1 416 ? 19.270 -8.707 -2.331 1.00 87.00 416 ILE A N 1
ATOM 3340 C CA . ILE A 1 416 ? 18.372 -8.873 -1.192 1.00 87.00 416 ILE A CA 1
ATOM 3341 C C . ILE A 1 416 ? 17.260 -7.835 -1.343 1.00 87.00 416 ILE A C 1
ATOM 3343 O O . ILE A 1 416 ? 17.511 -6.634 -1.272 1.00 87.00 416 ILE A O 1
ATOM 3347 N N . ILE A 1 417 ? 16.036 -8.306 -1.566 1.00 82.31 417 ILE A N 1
ATOM 3348 C CA . ILE A 1 417 ? 14.836 -7.465 -1.595 1.00 82.31 417 ILE A CA 1
ATOM 3349 C C . ILE A 1 417 ? 14.452 -7.097 -0.161 1.00 82.31 417 ILE A C 1
ATOM 3351 O O . ILE A 1 417 ? 14.080 -5.962 0.123 1.00 82.31 417 ILE A O 1
ATOM 3355 N N . PHE A 1 418 ? 14.551 -8.067 0.750 1.00 81.56 418 PHE A N 1
ATOM 3356 C CA . PHE A 1 418 ? 14.121 -7.912 2.131 1.00 81.56 418 PHE A CA 1
ATOM 3357 C C . PHE A 1 418 ? 14.885 -8.846 3.067 1.00 81.56 418 PHE A C 1
ATOM 3359 O O . PHE A 1 418 ? 15.236 -9.958 2.681 1.00 81.56 418 PHE A O 1
ATOM 3366 N N . GLN A 1 419 ? 15.100 -8.416 4.311 1.00 87.88 419 GLN A N 1
ATOM 3367 C CA . GLN A 1 419 ? 15.675 -9.229 5.380 1.00 87.88 419 GLN A CA 1
ATOM 3368 C C . GLN A 1 419 ? 15.011 -8.884 6.714 1.00 87.88 419 GLN A C 1
ATOM 3370 O O . GLN A 1 419 ? 14.935 -7.710 7.075 1.00 87.88 419 GLN A O 1
ATOM 3375 N N . LYS A 1 420 ? 14.573 -9.891 7.478 1.00 86.19 420 LYS A N 1
ATOM 3376 C CA . LYS A 1 420 ? 13.941 -9.680 8.789 1.00 86.19 420 LYS A CA 1
ATOM 3377 C C . LYS A 1 420 ? 14.207 -10.814 9.763 1.00 86.19 420 LYS A C 1
ATOM 3379 O O . LYS A 1 420 ? 14.238 -11.984 9.390 1.00 86.19 420 LYS A O 1
ATOM 3384 N N . LYS A 1 421 ? 14.340 -10.439 11.036 1.00 84.62 421 LYS A N 1
ATOM 3385 C CA . LYS A 1 421 ? 14.270 -11.368 12.164 1.00 84.62 421 LYS A CA 1
ATOM 3386 C C . LYS A 1 421 ? 12.816 -11.535 12.571 1.00 84.62 421 LYS A C 1
ATOM 3388 O O . LYS A 1 421 ? 12.133 -10.551 12.850 1.00 84.62 421 LYS A O 1
ATOM 3393 N N . VAL A 1 422 ? 12.354 -12.771 12.592 1.00 78.56 422 VAL A N 1
ATOM 3394 C CA . VAL A 1 422 ? 10.994 -13.131 12.969 1.00 78.56 422 VAL A CA 1
ATOM 3395 C C . VAL A 1 422 ? 11.045 -13.836 14.320 1.00 78.56 422 VAL A C 1
ATOM 3397 O O . VAL A 1 422 ? 11.955 -14.624 14.588 1.00 78.56 422 VAL A O 1
ATOM 3400 N N . TYR A 1 423 ? 10.081 -13.514 15.182 1.00 77.69 423 TYR A N 1
ATOM 3401 C CA . TYR A 1 423 ? 9.969 -14.057 16.530 1.00 77.69 423 TYR A CA 1
ATOM 3402 C C . TYR A 1 423 ? 8.630 -14.788 16.703 1.00 77.69 423 TYR A C 1
ATOM 3404 O O . TYR A 1 423 ? 7.630 -14.372 16.123 1.00 77.69 423 TYR A O 1
ATOM 3412 N N . GLY A 1 424 ? 8.598 -15.832 17.535 1.00 65.06 424 GLY A N 1
ATOM 3413 C CA . GLY A 1 424 ? 7.361 -16.520 17.935 1.00 65.06 424 GLY A CA 1
ATOM 3414 C C . GLY A 1 424 ? 7.013 -17.793 17.154 1.00 65.06 424 GLY A C 1
ATOM 3415 O O . GLY A 1 424 ? 5.835 -18.061 16.936 1.00 65.06 424 GLY A O 1
ATOM 3416 N N . PHE A 1 425 ? 8.013 -18.572 16.738 1.00 61.91 425 PHE A N 1
ATOM 3417 C CA . PHE A 1 425 ? 7.810 -19.850 16.048 1.00 61.91 425 PHE A CA 1
ATOM 3418 C C . PHE A 1 425 ? 7.428 -21.029 16.965 1.00 61.91 425 PHE A C 1
ATOM 3420 O O . PHE A 1 425 ? 7.409 -20.934 18.193 1.00 61.91 425 PHE A O 1
ATOM 3427 N N . VAL A 1 426 ? 7.047 -22.099 16.268 1.00 56.78 426 VAL A N 1
ATOM 3428 C CA . VAL A 1 426 ? 6.424 -23.373 16.642 1.00 56.78 426 VAL A CA 1
ATOM 3429 C C . VAL A 1 426 ? 6.983 -24.043 17.908 1.00 56.78 426 VAL A C 1
ATOM 3431 O O . VAL A 1 426 ? 8.162 -23.944 18.225 1.00 56.78 426 VAL A O 1
ATOM 3434 N N . ASP A 1 427 ? 6.116 -24.794 18.595 1.00 58.16 427 ASP A N 1
ATOM 3435 C CA . ASP A 1 427 ? 6.505 -25.872 19.515 1.00 58.16 427 ASP A CA 1
ATOM 3436 C C . ASP A 1 427 ? 6.703 -27.171 18.695 1.00 58.16 427 ASP A C 1
ATOM 3438 O O . ASP A 1 427 ? 5.704 -27.702 18.193 1.00 58.16 427 ASP A O 1
ATOM 3442 N N . PRO A 1 428 ? 7.944 -27.666 18.489 1.00 55.22 428 PRO A N 1
ATOM 3443 C CA . PRO A 1 428 ? 8.249 -28.787 17.586 1.00 55.22 428 PRO A CA 1
ATOM 3444 C C . PRO A 1 428 ? 7.482 -30.068 17.884 1.00 55.22 428 PRO A C 1
ATOM 3446 O O . PRO A 1 428 ? 7.168 -30.834 16.974 1.00 55.22 428 PRO A O 1
ATOM 3449 N N . ILE A 1 429 ? 7.119 -30.270 19.152 1.00 59.06 429 ILE A N 1
ATOM 3450 C CA . ILE A 1 429 ? 6.374 -31.444 19.607 1.00 59.06 429 ILE A CA 1
ATOM 3451 C C . ILE A 1 429 ? 5.012 -31.518 18.897 1.00 59.06 429 ILE A C 1
ATOM 3453 O O . ILE A 1 429 ? 4.564 -32.597 18.520 1.00 59.06 429 ILE A O 1
ATOM 3457 N N . ASN A 1 430 ? 4.376 -30.376 18.619 1.00 58.06 430 ASN A N 1
ATOM 3458 C CA . ASN A 1 430 ? 3.102 -30.334 17.896 1.00 58.06 430 ASN A CA 1
ATOM 3459 C C . ASN A 1 430 ? 3.245 -30.548 16.380 1.00 58.06 430 ASN A C 1
ATOM 3461 O O . ASN A 1 430 ? 2.254 -30.862 15.724 1.00 58.06 430 ASN A O 1
ATOM 3465 N N . TRP A 1 431 ? 4.437 -30.373 15.803 1.00 60.16 431 TRP A N 1
ATOM 3466 C CA . TRP A 1 431 ? 4.656 -30.543 14.363 1.00 60.16 431 TRP A CA 1
ATOM 3467 C C . TRP A 1 431 ? 4.716 -32.022 13.963 1.00 60.16 431 TRP A C 1
ATOM 3469 O O . TRP A 1 431 ? 4.012 -32.426 13.037 1.00 60.16 431 TRP A O 1
ATOM 3479 N N . GLU A 1 432 ? 5.462 -32.855 14.695 1.00 60.44 432 GLU A N 1
ATOM 3480 C CA . GLU A 1 432 ? 5.509 -34.301 14.421 1.00 60.44 432 GLU A CA 1
ATOM 3481 C C . GLU A 1 432 ? 4.164 -34.985 14.678 1.00 60.44 432 GLU A C 1
ATOM 3483 O O . GLU A 1 432 ? 3.733 -35.834 13.894 1.00 60.44 432 GLU A O 1
ATOM 3488 N N . LEU A 1 433 ? 3.453 -34.572 15.734 1.00 61.47 433 LEU A N 1
ATOM 3489 C CA . LEU A 1 433 ? 2.131 -35.108 16.070 1.00 61.47 433 LEU A CA 1
ATOM 3490 C C . LEU A 1 433 ? 1.099 -34.880 14.952 1.00 61.47 433 LEU A C 1
ATOM 3492 O O . LEU A 1 433 ? 0.217 -35.715 14.765 1.00 61.47 433 LEU A O 1
ATOM 3496 N N . ARG A 1 434 ? 1.237 -33.815 14.146 1.00 59.00 434 ARG A N 1
ATOM 3497 C CA . ARG A 1 434 ? 0.370 -33.572 12.975 1.00 59.00 434 ARG A CA 1
ATOM 3498 C C . ARG A 1 434 ? 0.607 -34.550 11.827 1.00 59.00 434 ARG A C 1
ATOM 3500 O O . ARG A 1 434 ? -0.305 -34.774 11.037 1.00 59.00 434 ARG A O 1
ATOM 3507 N N . LYS A 1 435 ? 1.806 -35.131 11.726 1.00 60.69 435 LYS A N 1
ATOM 3508 C CA . LYS A 1 435 ? 2.147 -36.115 10.685 1.00 60.69 435 LYS A CA 1
ATOM 3509 C C . LYS A 1 435 ? 1.753 -37.541 11.068 1.00 60.69 435 LYS A C 1
ATOM 3511 O O . LYS A 1 435 ? 1.777 -38.425 10.215 1.00 60.69 435 LYS A O 1
ATOM 3516 N N . GLN A 1 436 ? 1.359 -37.779 12.320 1.00 68.12 436 GLN A N 1
ATOM 3517 C CA . GLN A 1 436 ? 0.858 -39.086 12.732 1.00 68.12 436 GLN A CA 1
ATOM 3518 C C . GLN A 1 436 ? -0.567 -39.322 12.199 1.00 68.12 436 GLN A C 1
ATOM 3520 O O . GLN A 1 436 ? -1.379 -38.396 12.188 1.00 68.12 436 GLN A O 1
ATOM 3525 N N . PRO A 1 437 ? -0.906 -40.552 11.769 1.00 55.41 437 PRO A N 1
ATOM 3526 C CA . PRO A 1 437 ? -2.216 -40.875 11.193 1.00 55.41 437 PRO A CA 1
ATOM 3527 C C . PRO A 1 437 ? -3.371 -40.862 12.212 1.00 55.41 437 PRO A C 1
ATOM 3529 O O . PRO A 1 437 ? -4.536 -40.948 11.821 1.00 55.41 437 PRO A O 1
ATOM 3532 N N . ASP A 1 438 ? -3.078 -40.759 13.512 1.00 71.00 438 ASP A N 1
ATOM 3533 C CA . ASP A 1 438 ? -4.096 -40.712 14.560 1.00 71.00 438 ASP A CA 1
ATOM 3534 C C . ASP A 1 438 ? -4.752 -39.320 14.642 1.00 71.00 438 ASP A C 1
ATOM 3536 O O . ASP A 1 438 ? -4.177 -38.351 15.145 1.00 71.00 438 ASP A O 1
ATOM 3540 N N . ARG A 1 439 ? -6.011 -39.238 14.188 1.00 54.97 439 ARG A N 1
ATOM 3541 C CA . ARG A 1 439 ? -6.848 -38.024 14.240 1.00 54.97 439 ARG A CA 1
ATOM 3542 C C . ARG A 1 439 ? -6.976 -37.425 15.642 1.00 54.97 439 ARG A C 1
ATOM 3544 O O . ARG A 1 439 ? -7.248 -36.233 15.762 1.00 54.97 439 ARG A O 1
ATOM 3551 N N . ARG A 1 440 ? -6.824 -38.218 16.707 1.00 55.16 440 ARG A N 1
ATOM 3552 C CA . ARG A 1 440 ? -6.946 -37.731 18.085 1.00 55.16 440 ARG A CA 1
ATOM 3553 C C . ARG A 1 440 ? -5.752 -36.860 18.476 1.00 55.16 440 ARG A C 1
ATOM 3555 O O . ARG A 1 440 ? -5.957 -35.792 19.040 1.00 55.16 440 ARG A O 1
ATOM 3562 N N . LEU A 1 441 ? -4.544 -37.265 18.085 1.00 47.22 441 LEU A N 1
ATOM 3563 C CA . LEU A 1 441 ? -3.309 -36.504 18.305 1.00 47.22 441 LEU A CA 1
ATOM 3564 C C . LEU A 1 441 ? -3.235 -35.261 17.403 1.00 47.22 441 LEU A C 1
ATOM 3566 O O . LEU A 1 441 ? -2.767 -34.211 17.837 1.00 47.22 441 LEU A O 1
ATOM 3570 N N . GLN A 1 442 ? -3.788 -35.334 16.186 1.00 50.56 442 GLN A N 1
ATOM 3571 C CA . GLN A 1 442 ? -3.916 -34.172 15.295 1.00 50.56 442 GLN A CA 1
ATOM 3572 C C . GLN A 1 442 ? -4.823 -33.073 15.875 1.00 50.56 442 GLN A C 1
ATOM 3574 O O . GLN A 1 442 ? -4.532 -31.892 15.705 1.00 50.56 442 GLN A O 1
ATOM 3579 N N . ASN A 1 443 ? -5.892 -33.448 16.587 1.00 46.81 443 ASN A N 1
ATOM 3580 C CA . ASN A 1 443 ? -6.821 -32.503 17.217 1.00 46.81 443 ASN A CA 1
ATOM 3581 C C . ASN A 1 443 ? -6.271 -31.870 18.510 1.00 46.81 443 ASN A C 1
ATOM 3583 O O . ASN A 1 443 ? -6.739 -30.806 18.915 1.00 46.81 443 ASN A O 1
ATOM 3587 N N . GLU A 1 444 ? -5.299 -32.509 19.168 1.00 43.34 444 GLU A N 1
ATOM 3588 C CA . GLU A 1 444 ? -4.623 -31.969 20.359 1.00 43.34 444 GLU A CA 1
ATOM 3589 C C . GLU A 1 444 ? -3.503 -30.976 20.001 1.00 43.34 444 GLU A C 1
ATOM 3591 O O . GLU A 1 444 ? -3.142 -30.122 20.819 1.00 43.34 444 GLU A O 1
ATOM 3596 N N . ALA A 1 445 ? -2.999 -31.021 18.764 1.00 45.06 445 ALA A N 1
ATOM 3597 C CA . ALA A 1 445 ? -2.031 -30.060 18.258 1.00 45.06 445 ALA A CA 1
ATOM 3598 C C . ALA A 1 445 ? -2.688 -28.678 18.092 1.00 45.06 445 ALA A C 1
ATOM 3600 O O . ALA A 1 445 ? -3.393 -28.415 17.116 1.00 45.06 445 ALA A O 1
ATOM 3601 N N . LYS A 1 446 ? -2.440 -27.763 19.041 1.00 42.91 446 LYS A N 1
ATOM 3602 C CA . LYS A 1 446 ? -2.939 -26.378 18.978 1.00 42.91 446 LYS A CA 1
ATOM 3603 C C . LYS A 1 446 ? -2.587 -25.729 17.633 1.00 42.91 446 LYS A C 1
ATOM 3605 O O . LYS A 1 446 ? -1.484 -25.900 17.108 1.00 42.91 446 LYS A O 1
ATOM 3610 N N . GLU A 1 447 ? -3.533 -24.979 17.075 1.00 38.47 447 GLU A N 1
ATOM 3611 C CA . GLU A 1 447 ? -3.335 -24.187 15.861 1.00 38.47 447 GLU A CA 1
ATOM 3612 C C . GLU A 1 447 ? -2.255 -23.125 16.128 1.00 38.47 447 GLU A C 1
ATOM 3614 O O . GLU A 1 447 ? -2.327 -22.373 17.101 1.00 38.47 447 GLU A O 1
ATOM 3619 N N . ILE A 1 448 ? -1.222 -23.091 15.286 1.00 42.16 448 ILE A N 1
ATOM 3620 C CA . ILE A 1 448 ? -0.111 -22.144 15.407 1.00 42.16 448 ILE A CA 1
ATOM 3621 C C . ILE A 1 448 ? -0.254 -21.188 14.240 1.00 42.16 448 ILE A C 1
ATOM 3623 O O . ILE A 1 448 ? -0.140 -21.594 13.086 1.00 42.16 448 ILE A O 1
ATOM 3627 N N . LYS A 1 449 ? -0.515 -19.920 14.546 1.00 42.22 449 LYS A N 1
ATOM 3628 C CA . LYS A 1 449 ? -0.554 -18.860 13.544 1.00 42.22 449 LYS A CA 1
ATOM 3629 C C . LYS A 1 449 ? 0.847 -18.296 13.392 1.00 42.22 449 LYS A C 1
ATOM 3631 O O . LYS A 1 449 ? 1.256 -17.448 14.182 1.00 42.22 449 LYS A O 1
ATOM 3636 N N . ILE A 1 450 ? 1.573 -18.728 12.362 1.00 40.38 450 ILE A N 1
ATOM 3637 C CA . ILE A 1 450 ? 2.622 -17.859 11.831 1.00 40.38 450 ILE A CA 1
ATOM 3638 C C . ILE A 1 450 ? 1.894 -16.726 11.133 1.00 40.38 450 ILE A C 1
ATOM 3640 O O . ILE A 1 450 ? 1.290 -16.902 10.080 1.00 40.38 450 ILE A O 1
ATOM 3644 N N . ARG A 1 451 ? 1.931 -15.546 11.745 1.00 39.22 451 ARG A N 1
ATOM 3645 C CA . ARG A 1 451 ? 1.542 -14.332 11.048 1.00 39.22 451 ARG A CA 1
ATOM 3646 C C . ARG A 1 451 ? 2.698 -13.998 10.111 1.00 39.22 451 ARG A C 1
ATOM 3648 O O . ARG A 1 451 ? 3.618 -13.276 10.490 1.00 39.22 451 ARG A O 1
ATOM 3655 N N . LEU A 1 452 ? 2.673 -14.552 8.897 1.00 40.00 452 LEU A N 1
ATOM 3656 C CA . LEU A 1 452 ? 3.267 -13.807 7.802 1.00 40.00 452 LEU A CA 1
ATOM 3657 C C . LEU A 1 452 ? 2.440 -12.532 7.725 1.00 40.00 452 LEU A C 1
ATOM 3659 O O . LEU A 1 452 ? 1.264 -12.537 7.370 1.00 40.00 452 LEU A O 1
ATOM 3663 N N . ILE A 1 453 ? 3.061 -11.466 8.205 1.00 37.91 453 ILE A N 1
ATOM 3664 C CA . ILE A 1 453 ? 2.781 -10.095 7.811 1.00 37.91 453 ILE A CA 1
ATOM 3665 C C . ILE A 1 453 ? 2.464 -10.151 6.306 1.00 37.91 453 ILE A C 1
ATOM 3667 O O . ILE A 1 453 ? 3.153 -10.852 5.575 1.00 37.91 453 ILE A O 1
ATOM 3671 N N . ALA A 1 454 ? 1.352 -9.593 5.845 1.00 35.38 454 ALA A N 1
ATOM 3672 C CA . ALA A 1 454 ? 1.037 -9.627 4.418 1.00 35.38 454 ALA A CA 1
ATOM 3673 C C . ALA A 1 454 ? 2.022 -8.694 3.661 1.00 35.38 454 ALA A C 1
ATOM 3675 O O . ALA A 1 454 ? 2.692 -7.898 4.325 1.00 35.38 454 ALA A O 1
ATOM 3676 N N . PRO A 1 455 ? 2.219 -8.805 2.323 1.00 38.22 455 PRO A N 1
ATOM 3677 C CA . PRO A 1 455 ? 3.169 -7.986 1.535 1.00 38.22 455 PRO A CA 1
ATOM 3678 C C . PRO A 1 455 ? 3.171 -6.489 1.914 1.00 38.22 455 PRO A C 1
ATOM 3680 O O . PRO A 1 455 ? 4.200 -5.818 1.898 1.00 38.22 455 PRO A O 1
ATOM 3683 N N . ASP A 1 456 ? 2.001 -6.018 2.323 1.00 36.59 456 ASP A N 1
ATOM 3684 C CA . ASP A 1 456 ? 1.579 -4.698 2.763 1.00 36.59 456 ASP A CA 1
ATOM 3685 C C . ASP A 1 456 ? 1.777 -4.381 4.260 1.00 36.59 456 ASP A C 1
ATOM 3687 O O . ASP A 1 456 ? 1.387 -3.309 4.674 1.00 36.59 456 ASP A O 1
ATOM 3691 N N . GLU A 1 457 ? 2.401 -5.219 5.090 1.00 33.44 457 GLU A N 1
ATOM 3692 C CA . GLU A 1 457 ? 2.829 -4.858 6.461 1.00 33.44 457 GLU A CA 1
ATOM 3693 C C . GLU A 1 457 ? 4.371 -5.034 6.648 1.00 33.44 457 GLU A C 1
ATOM 3695 O O . GLU A 1 457 ? 4.926 -4.797 7.727 1.00 33.44 457 GLU A O 1
ATOM 3700 N N . PHE A 1 458 ? 5.117 -5.449 5.607 1.00 37.31 458 PHE A N 1
ATOM 3701 C CA . PHE A 1 458 ? 6.544 -5.829 5.705 1.00 37.31 458 PHE A CA 1
ATOM 3702 C C . PHE A 1 458 ? 7.551 -4.672 5.779 1.00 37.31 458 PHE A C 1
ATOM 3704 O O . PHE A 1 458 ? 8.705 -4.911 6.139 1.00 37.31 458 PHE A O 1
ATOM 3711 N N . PHE A 1 459 ? 7.157 -3.431 5.489 1.00 33.62 459 PHE A N 1
ATOM 3712 C CA . PHE A 1 459 ? 8.104 -2.324 5.285 1.00 33.62 459 PHE A CA 1
ATOM 3713 C C . PHE A 1 459 ? 8.647 -1.661 6.563 1.00 33.62 459 PHE A C 1
ATOM 3715 O O . PHE A 1 459 ? 9.585 -0.869 6.490 1.00 33.62 459 PHE A O 1
ATOM 3722 N N . TYR A 1 460 ? 8.160 -2.037 7.748 1.00 31.17 460 TYR A N 1
ATOM 3723 C CA . TYR A 1 460 ? 8.586 -1.430 9.013 1.00 31.17 460 TYR A CA 1
ATOM 3724 C C . TYR A 1 460 ? 9.490 -2.360 9.830 1.00 31.17 460 TYR A C 1
ATOM 3726 O O . TYR A 1 460 ? 9.041 -3.088 10.714 1.00 31.17 460 TYR A O 1
ATOM 3734 N N . SER A 1 461 ? 10.789 -2.331 9.522 1.00 28.22 461 SER A N 1
ATOM 3735 C CA . SER A 1 461 ? 11.876 -2.422 10.514 1.00 28.22 461 SER A CA 1
ATOM 3736 C C . SER A 1 461 ? 13.235 -2.221 9.829 1.00 28.22 461 SER A C 1
ATOM 3738 O O . SER A 1 461 ? 13.950 -3.187 9.568 1.00 28.22 461 SER A O 1
ATOM 3740 N N . TRP A 1 462 ? 13.601 -0.971 9.538 1.00 26.09 462 TRP A N 1
ATOM 3741 C CA . TRP A 1 462 ? 14.999 -0.592 9.300 1.00 26.09 462 TRP A CA 1
ATOM 3742 C C . TRP A 1 462 ? 15.602 -0.053 10.609 1.00 26.09 462 TRP A C 1
ATOM 3744 O O . TRP A 1 462 ? 14.976 0.796 11.249 1.00 26.09 462 TRP A O 1
ATOM 3754 N N . PRO A 1 463 ? 16.787 -0.516 11.043 1.00 34.44 463 PRO A N 1
ATOM 3755 C CA . PRO A 1 463 ? 17.476 0.066 12.184 1.00 34.44 463 PRO A CA 1
ATOM 3756 C C . PRO A 1 463 ? 18.127 1.400 11.793 1.00 34.44 463 PRO A C 1
ATOM 3758 O O . PRO A 1 463 ? 18.640 1.567 10.685 1.00 34.44 463 PRO A O 1
ATOM 3761 N N . ARG A 1 464 ? 18.125 2.352 12.736 1.00 31.77 464 ARG A N 1
ATOM 3762 C CA . ARG A 1 464 ? 19.002 3.530 12.693 1.00 31.77 464 ARG A CA 1
ATOM 3763 C C . ARG A 1 464 ? 20.451 3.059 12.524 1.00 31.77 464 ARG A C 1
ATOM 3765 O O . ARG A 1 464 ? 20.857 2.097 13.173 1.00 31.77 464 ARG A O 1
ATOM 3772 N N . LYS A 1 465 ? 21.196 3.750 11.657 1.00 29.64 465 LYS A N 1
ATOM 3773 C CA . LYS A 1 465 ? 22.642 3.588 11.476 1.00 29.64 465 LYS A CA 1
ATOM 3774 C C . LYS A 1 465 ? 23.354 3.547 12.833 1.00 29.64 465 LYS A C 1
ATOM 3776 O O . LYS A 1 465 ? 23.142 4.437 13.652 1.00 29.64 465 LYS A O 1
ATOM 3781 N N . TYR A 1 466 ? 24.201 2.541 13.021 1.00 31.11 466 TYR A N 1
ATOM 3782 C CA . TYR A 1 466 ? 25.448 2.729 13.751 1.00 31.11 466 TYR A CA 1
ATOM 3783 C C . TYR A 1 466 ? 26.450 3.285 12.740 1.00 31.11 466 TYR A C 1
ATOM 3785 O O . TYR A 1 466 ? 26.871 2.564 11.840 1.00 31.11 466 TYR A O 1
ATOM 3793 N N . ASP A 1 467 ? 26.636 4.599 12.806 1.00 31.81 467 ASP A N 1
ATOM 3794 C CA . ASP A 1 467 ? 27.922 5.303 12.864 1.00 31.81 467 ASP A CA 1
ATOM 3795 C C . ASP A 1 467 ? 27.652 6.682 13.479 1.00 31.81 467 ASP A C 1
ATOM 3797 O O . ASP A 1 467 ? 26.727 7.373 12.979 1.00 31.81 467 ASP A O 1
#

pLDDT: mean 71.6, std 20.5, range [25.28, 98.38]

Solvent-accessible surface area (backbone atoms only — not comparable to full-atom values): 26491 Å² total; per-residue (Å²): 135,76,70,66,66,58,56,55,57,57,52,52,55,54,51,53,54,54,50,56,55,50,58,69,74,65,75,77,74,88,78,90,86,78,82,75,77,87,72,80,61,92,55,97,71,69,66,89,32,50,29,36,37,35,35,36,46,57,71,68,88,80,51,91,84,65,82,83,64,68,66,56,44,51,50,32,36,44,52,42,34,46,74,68,69,47,30,46,68,74,47,73,48,80,34,73,45,77,75,56,44,24,78,48,35,62,75,57,55,70,90,44,43,33,42,37,29,44,36,38,76,48,78,49,82,57,82,51,38,39,37,43,33,45,39,32,46,51,38,59,47,47,84,46,30,57,52,84,58,61,90,62,72,50,73,41,76,52,75,45,82,44,63,62,77,55,64,76,48,75,64,29,52,51,58,45,50,55,47,51,64,68,40,48,64,54,53,28,45,54,38,28,52,52,49,63,69,70,47,72,74,58,48,72,81,51,63,51,67,69,63,71,45,69,88,51,69,52,35,40,53,16,37,52,28,42,74,71,67,37,36,70,60,14,35,55,33,38,52,59,51,33,74,80,43,76,69,45,33,67,52,25,42,36,42,15,50,27,23,51,79,70,69,38,35,60,56,13,38,54,24,42,54,48,16,55,66,53,58,71,80,54,84,55,80,82,76,56,73,61,68,62,59,54,51,51,49,43,30,31,47,19,33,27,52,53,55,63,69,40,72,54,90,68,70,80,56,76,83,44,29,31,31,72,49,63,32,19,74,62,45,97,54,92,56,51,38,57,56,54,48,53,52,51,50,53,47,41,46,74,72,64,44,44,60,52,54,69,70,58,44,50,53,44,36,43,77,73,72,42,86,52,25,68,60,51,77,81,49,55,47,41,55,52,18,62,62,60,66,20,48,30,36,38,42,40,36,27,63,38,64,39,32,34,40,41,30,38,28,36,7,85,79,55,45,72,78,44,71,48,78,48,75,73,53,69,66,65,75,46,56,60,38,58,73,44,89,50,68,69,51,37,71,68,37,74,88,78,80,76,76,70,64,51,92,90,61,63,85,81,76,79,79,79,79,93,124

Mean predicted aligned error: 17.25 Å

Nearest PDB structures (foldseek):
  4hrv-assembly1_B  TM=8.926E-01  e=2.134E-06  Neisseria meningitidis
  4hrv-assembly1_A  TM=7.585E-01  e=2.022E-06  Neisseria meningitidis
  2vgy-assembly1_A-2  TM=6.523E-01  e=6.393E-02  Yersinia enterocolitica
  7azv-assembly1_B  TM=6.677E-01  e=2.920E-01  Shigella flexneri
  8ffv-assembly1_D  TM=3.864E-01  e=1.442E-01  Homo sapiens

Radius of gyration: 28.59 Å; Cα contacts (8 Å, |Δi|>4): 646; chains: 1; bounding box: 54×86×77 Å